Protein AF-A0A5B7FLZ4-F1 (afdb_monomer_lite)

Structure (mmCIF, N/CA/C/O backbone):
data_AF-A0A5B7FLZ4-F1
#
_entry.id   AF-A0A5B7FLZ4-F1
#
loop_
_atom_site.group_PDB
_atom_site.id
_atom_site.type_symbol
_atom_site.label_atom_id
_atom_site.label_alt_id
_atom_site.label_comp_id
_atom_site.label_asym_id
_atom_site.label_entity_id
_atom_site.label_seq_id
_atom_site.pdbx_PDB_ins_code
_atom_site.Cartn_x
_atom_site.Cartn_y
_atom_site.Cartn_z
_atom_site.occupancy
_atom_site.B_iso_or_equiv
_atom_site.auth_seq_id
_atom_site.auth_comp_id
_atom_site.auth_asym_id
_atom_site.auth_atom_id
_atom_site.pdbx_PDB_model_num
ATOM 1 N N . MET A 1 1 ? 15.291 54.810 19.897 1.00 36.59 1 MET A N 1
ATOM 2 C CA . MET A 1 1 ? 14.191 54.620 18.929 1.00 36.59 1 MET A CA 1
ATOM 3 C C . MET A 1 1 ? 13.440 53.379 19.406 1.00 36.59 1 MET A C 1
ATOM 5 O O . MET A 1 1 ? 13.964 52.299 19.192 1.00 36.59 1 MET A O 1
ATOM 9 N N . ASN A 1 2 ? 12.435 53.435 20.296 1.00 34.69 2 ASN A N 1
ATOM 10 C CA . ASN A 1 2 ? 11.209 54.271 20.389 1.00 34.69 2 ASN A CA 1
ATOM 11 C C . ASN A 1 2 ? 10.195 53.890 19.287 1.00 34.69 2 ASN A C 1
ATOM 13 O O . ASN A 1 2 ? 10.613 53.866 18.135 1.00 34.69 2 ASN A O 1
ATOM 17 N N . GLY A 1 3 ? 8.890 53.666 19.532 1.00 34.09 3 GLY A N 1
ATOM 18 C CA . GLY A 1 3 ? 8.092 53.592 20.787 1.00 34.09 3 GLY A CA 1
ATOM 19 C C . GLY A 1 3 ? 7.850 52.147 21.290 1.00 34.09 3 GLY A C 1
ATOM 20 O O . GLY A 1 3 ? 8.367 51.224 20.675 1.00 34.09 3 GLY A O 1
ATOM 21 N N . GLN A 1 4 ? 7.228 51.848 22.446 1.00 39.41 4 GLN A N 1
ATOM 22 C CA . GLN A 1 4 ? 5.984 52.363 23.080 1.00 39.41 4 GLN A CA 1
ATOM 23 C C . GLN A 1 4 ? 4.710 51.998 22.290 1.00 39.41 4 GLN A C 1
ATOM 25 O O . GLN A 1 4 ? 4.709 52.177 21.078 1.00 39.41 4 GLN A O 1
ATOM 30 N N . SER A 1 5 ? 3.614 51.512 22.892 1.00 37.16 5 SER A N 1
ATOM 31 C CA . SER A 1 5 ? 3.258 51.205 24.310 1.00 37.16 5 SER A CA 1
ATOM 32 C C . SER A 1 5 ? 2.294 49.978 24.340 1.00 37.16 5 SER A C 1
ATOM 34 O O . SER A 1 5 ? 2.113 49.377 23.287 1.00 37.16 5 SER A O 1
ATOM 36 N N . GLU A 1 6 ? 1.693 49.435 25.412 1.00 33.31 6 GLU A N 1
ATOM 37 C CA . GLU A 1 6 ? 1.313 49.819 26.801 1.00 33.31 6 GLU A CA 1
ATOM 38 C C . GLU A 1 6 ? 1.700 48.687 27.820 1.00 33.31 6 GLU A C 1
ATOM 40 O O . GLU A 1 6 ? 2.459 47.806 27.423 1.00 33.31 6 GLU A O 1
ATOM 45 N N . SER A 1 7 ? 1.425 48.585 29.143 1.00 36.88 7 SER A N 1
ATOM 46 C CA . SER A 1 7 ? 0.430 49.061 30.157 1.00 36.88 7 SER A CA 1
ATOM 47 C C . SER A 1 7 ? -0.997 48.454 30.093 1.00 36.88 7 SER A C 1
ATOM 49 O O . SER A 1 7 ? -1.620 48.446 29.048 1.00 36.88 7 SER A O 1
ATOM 51 N N . GLN A 1 8 ? -1.633 47.894 31.137 1.00 36.09 8 GLN A N 1
ATOM 52 C CA . GLN A 1 8 ? -1.299 47.453 32.517 1.00 36.09 8 GLN A CA 1
ATOM 53 C C . GLN A 1 8 ? -2.162 46.180 32.829 1.00 36.09 8 GLN A C 1
ATOM 55 O O . GLN A 1 8 ? -2.876 45.729 31.942 1.00 36.09 8 GLN A O 1
ATOM 60 N N . GLY A 1 9 ? -2.183 45.490 33.984 1.00 31.03 9 GLY A N 1
ATOM 61 C CA . GLY A 1 9 ? -1.669 45.710 35.351 1.00 31.03 9 GLY A CA 1
ATOM 62 C C . GLY A 1 9 ? -1.867 44.442 36.229 1.00 31.03 9 GLY A C 1
ATOM 63 O O . GLY A 1 9 ? -1.700 43.336 35.724 1.00 31.03 9 GLY A O 1
ATOM 64 N N . TRP A 1 10 ? -2.224 44.573 37.519 1.00 32.28 10 TRP A N 1
ATOM 65 C CA . TRP A 1 10 ? -2.503 43.468 38.479 1.00 32.28 10 TRP A CA 1
ATOM 66 C C . TRP A 1 10 ? -3.719 43.794 39.378 1.00 32.28 10 TRP A C 1
ATOM 68 O O . TRP A 1 10 ? -3.828 44.946 39.795 1.00 32.28 10 TRP A O 1
ATOM 78 N N . SER A 1 11 ? -4.539 42.799 39.776 1.00 33.09 11 SER A N 1
ATOM 79 C CA . SER A 1 11 ? -5.171 42.684 41.124 1.00 33.09 11 SER A CA 1
ATOM 80 C C . SER A 1 11 ? -6.037 41.417 41.315 1.00 33.09 11 SER A C 1
ATOM 82 O O . SER A 1 11 ? -6.313 40.691 40.363 1.00 33.09 11 SER A O 1
ATOM 84 N N . GLN A 1 12 ? -6.408 41.140 42.573 1.00 36.06 12 GLN A N 1
ATOM 85 C CA . GLN A 1 12 ? -7.187 39.984 43.060 1.00 36.06 12 GLN A CA 1
ATOM 86 C C . GLN A 1 12 ? -8.726 40.171 42.967 1.00 36.06 12 GLN A C 1
ATOM 88 O O . GLN A 1 12 ? -9.176 41.282 42.688 1.00 36.06 12 GLN A O 1
ATOM 93 N N . PRO A 1 13 ? -9.538 39.106 43.171 1.00 47.69 13 PRO A N 1
ATOM 94 C CA . PRO A 1 13 ? -10.991 39.148 42.975 1.00 47.69 13 PRO A CA 1
ATOM 95 C C . PRO A 1 13 ? -11.794 39.532 44.231 1.00 47.69 13 PRO A C 1
ATOM 97 O O . PRO A 1 13 ? -11.452 39.135 45.343 1.00 47.69 13 PRO A O 1
ATOM 100 N N . GLU A 1 14 ? -12.950 40.168 44.017 1.00 33.25 14 GLU A N 1
ATOM 101 C CA . GLU A 1 14 ? -14.057 40.264 44.981 1.00 33.25 14 GLU A CA 1
ATOM 102 C C . GLU A 1 14 ? -15.382 39.808 44.340 1.00 33.25 14 GLU A C 1
ATOM 104 O O . GLU A 1 14 ? -15.505 39.681 43.121 1.00 33.25 14 GLU A O 1
ATOM 109 N N . SER A 1 15 ? -16.379 39.521 45.178 1.00 34.22 15 SER A N 1
ATOM 110 C CA . SER A 1 15 ? -17.703 39.016 44.795 1.00 34.22 15 SER A CA 1
ATOM 111 C C . SER A 1 15 ? -18.764 40.114 44.701 1.00 34.22 15 SER A C 1
ATOM 113 O O . SER A 1 15 ? -18.739 41.009 45.541 1.00 34.22 15 SER A O 1
ATOM 115 N N . LEU A 1 16 ? -19.785 39.943 43.842 1.00 30.66 16 LEU A N 1
ATOM 116 C CA . LEU A 1 16 ? -21.220 39.917 44.224 1.00 30.66 16 LEU A CA 1
ATOM 117 C C . LEU A 1 16 ? -22.170 39.906 43.005 1.00 30.66 16 LEU A C 1
ATOM 119 O O . LEU A 1 16 ? -21.878 40.537 41.997 1.00 30.66 16 LEU A O 1
ATOM 123 N N . ALA A 1 17 ? -23.360 39.308 43.198 1.00 31.95 17 ALA A N 1
ATOM 124 C CA . ALA A 1 17 ? -24.611 39.530 42.440 1.00 31.95 17 ALA A CA 1
ATOM 125 C C . ALA A 1 17 ? -24.644 39.174 40.924 1.00 31.95 17 ALA A C 1
ATOM 127 O O . ALA A 1 17 ? -23.622 39.066 40.266 1.00 31.95 17 ALA A O 1
ATOM 128 N N . SER A 1 18 ? -25.806 39.011 40.269 1.00 30.02 18 SER A N 1
ATOM 129 C CA . SER A 1 18 ? -27.127 38.497 40.704 1.00 30.02 18 SER A CA 1
ATOM 130 C C . SER A 1 18 ? -28.033 38.297 39.473 1.00 30.02 18 SER A C 1
ATOM 132 O O . SER A 1 18 ? -28.245 39.249 38.726 1.00 30.02 18 SER A O 1
ATOM 134 N N . VAL A 1 19 ? -28.625 37.109 39.298 1.00 37.19 19 VAL A N 1
ATOM 135 C CA . VAL A 1 19 ? -29.850 36.870 38.501 1.00 37.19 19 VAL A CA 1
ATOM 136 C C . VAL A 1 19 ? -30.637 35.751 39.199 1.00 37.19 19 VAL A C 1
ATOM 138 O O . VAL A 1 19 ? -30.028 34.863 39.792 1.00 37.19 19 VAL A O 1
ATOM 141 N N . GLY A 1 20 ? -31.973 35.787 39.167 1.00 32.81 20 GLY A N 1
ATOM 142 C CA . GLY A 1 20 ? -32.823 34.813 39.866 1.00 32.81 20 GLY A CA 1
ATOM 143 C C . GLY A 1 20 ? -34.137 34.499 39.145 1.00 32.81 20 GLY A C 1
ATOM 144 O O . GLY A 1 20 ? -34.197 34.535 37.920 1.00 32.81 20 GLY A O 1
ATOM 145 N N . SER A 1 21 ? -35.188 34.253 39.939 1.00 35.62 21 SER A N 1
ATOM 146 C CA . SER A 1 21 ? -36.503 33.664 39.596 1.00 35.62 21 SER A CA 1
ATOM 147 C C . SER A 1 21 ? -36.498 32.129 39.402 1.00 35.62 21 SER A C 1
ATOM 149 O O . SER A 1 21 ? -35.643 31.597 38.704 1.00 35.62 21 SER A O 1
ATOM 151 N N . GLY A 1 22 ? -37.413 31.368 40.022 1.00 32.19 22 GLY A N 1
ATOM 152 C CA . GLY A 1 22 ? -38.336 31.750 41.109 1.00 32.19 22 GLY A CA 1
ATOM 153 C C . GLY A 1 22 ? -39.418 30.704 41.437 1.00 32.19 22 GLY A C 1
ATOM 154 O O . GLY A 1 22 ? -39.683 29.840 40.611 1.00 32.19 22 GLY A O 1
ATOM 155 N N . SER A 1 23 ? -40.090 30.879 42.592 1.00 31.98 23 SER A N 1
ATOM 156 C CA . SER A 1 23 ? -41.310 30.159 43.055 1.00 31.98 23 SER A CA 1
ATOM 157 C C . SER A 1 23 ? -41.138 28.634 43.299 1.00 31.98 23 SER A C 1
ATOM 159 O O . SER A 1 23 ? -40.267 28.007 42.712 1.00 31.98 23 SER A O 1
ATOM 161 N N . VAL A 1 24 ? -41.862 27.948 44.194 1.00 36.72 24 VAL A N 1
ATOM 162 C CA . VAL A 1 24 ? -43.203 28.182 44.781 1.00 36.72 24 VAL A CA 1
ATOM 163 C C . VAL A 1 24 ? -43.192 28.043 46.318 1.00 36.72 24 VAL A C 1
ATOM 165 O O . VAL A 1 24 ? -42.285 27.451 46.898 1.00 36.72 24 VAL A O 1
ATOM 168 N N . ASP A 1 25 ? -44.194 28.631 46.968 1.00 35.72 25 ASP A N 1
ATOM 169 C CA . ASP A 1 25 ? -44.341 28.825 48.415 1.00 35.72 25 ASP A CA 1
ATOM 170 C C . ASP A 1 25 ? -44.631 27.564 49.253 1.00 35.72 25 ASP A C 1
ATOM 172 O O . ASP A 1 25 ? -45.284 26.621 48.806 1.00 35.72 25 ASP A O 1
ATOM 176 N N . PHE A 1 26 ? -44.295 27.636 50.548 1.00 34.88 26 PHE A N 1
ATOM 177 C CA . PHE A 1 26 ? -45.053 26.960 51.608 1.00 34.88 26 PHE A CA 1
ATOM 178 C C . PHE A 1 26 ? -45.085 27.835 52.873 1.00 34.88 26 PHE A C 1
ATOM 180 O O . PHE A 1 26 ? -44.041 28.253 53.372 1.00 34.88 26 PHE A O 1
ATOM 187 N N . ALA A 1 27 ? -46.280 28.162 53.373 1.00 38.69 27 ALA A N 1
ATOM 188 C CA . ALA A 1 27 ? -46.466 29.214 54.376 1.00 38.69 27 ALA A CA 1
ATOM 189 C C . ALA A 1 27 ? -46.525 28.690 55.823 1.00 38.69 27 ALA A C 1
ATOM 191 O O . ALA A 1 27 ? -47.312 27.800 56.149 1.00 38.69 27 ALA A O 1
ATOM 192 N N . CYS A 1 28 ? -45.761 29.316 56.722 1.00 37.03 28 CYS A N 1
ATOM 193 C CA . CYS A 1 28 ? -45.861 29.092 58.165 1.00 37.03 28 CYS A CA 1
ATOM 194 C C . CYS A 1 28 ? -47.010 29.913 58.773 1.00 37.03 28 CYS A C 1
ATOM 196 O O . CYS A 1 28 ? -46.893 31.130 58.908 1.00 37.03 28 CYS A O 1
ATOM 198 N N . TYR A 1 29 ? -48.080 29.251 59.221 1.00 38.44 29 TYR A N 1
ATOM 199 C CA . TYR A 1 29 ? -49.137 29.883 60.019 1.00 38.44 29 TYR A CA 1
ATOM 200 C C . TYR A 1 29 ? -48.956 29.603 61.514 1.00 38.44 29 TYR A C 1
ATOM 202 O O . TYR A 1 29 ? -49.298 28.533 62.011 1.00 38.44 29 TYR A O 1
ATOM 210 N N . GLY A 1 30 ? -48.459 30.601 62.246 1.00 38.44 30 GLY A N 1
ATOM 211 C CA . GLY A 1 30 ? -48.621 30.672 63.697 1.00 38.44 30 GLY A CA 1
ATOM 212 C C . GLY A 1 30 ? -49.931 31.380 64.042 1.00 38.44 30 GLY A C 1
ATOM 213 O O . GLY A 1 30 ? -50.182 32.473 63.539 1.00 38.44 30 GLY A O 1
ATOM 214 N N . VAL A 1 31 ? -50.754 30.788 64.911 1.00 42.19 31 VAL A N 1
ATOM 215 C CA . VAL A 1 31 ? -52.021 31.384 65.367 1.00 42.19 31 VAL A CA 1
ATOM 216 C C . VAL A 1 31 ? -52.037 31.450 66.893 1.00 42.19 31 VAL A C 1
ATOM 218 O O . VAL A 1 31 ? -51.915 30.432 67.570 1.00 42.19 31 VAL A O 1
ATOM 221 N N . ARG A 1 32 ? -52.203 32.662 67.434 1.00 40.00 32 ARG A N 1
ATOM 222 C CA . ARG A 1 32 ? -52.629 32.885 68.823 1.00 40.00 32 ARG A CA 1
ATOM 223 C C . ARG A 1 32 ? -54.156 32.895 68.876 1.00 40.00 32 ARG A C 1
ATOM 225 O O . ARG A 1 32 ? -54.781 33.447 67.975 1.00 40.00 32 ARG A O 1
ATOM 232 N N . THR A 1 33 ? -54.738 32.404 69.965 1.00 42.97 33 THR A N 1
ATOM 233 C CA . THR A 1 33 ? -56.154 32.631 70.296 1.00 42.97 33 THR A CA 1
ATOM 234 C C . THR A 1 33 ? -56.293 32.986 71.772 1.00 42.97 33 THR A C 1
ATOM 236 O O . THR A 1 33 ? -56.099 32.130 72.635 1.00 42.97 33 THR A O 1
ATOM 239 N N . ASP A 1 34 ? -56.640 34.238 72.055 1.00 36.56 34 ASP A N 1
ATOM 240 C CA . ASP A 1 34 ? -56.989 34.712 73.393 1.00 36.56 34 ASP A CA 1
ATOM 241 C C . ASP A 1 34 ? -58.497 34.566 73.650 1.00 36.56 34 ASP A C 1
ATOM 243 O O . ASP A 1 34 ? -59.284 35.153 72.914 1.00 36.56 34 ASP A O 1
ATOM 247 N N . SER A 1 35 ? -58.863 33.938 74.781 1.00 38.97 35 SER A N 1
ATOM 248 C CA . SER A 1 35 ? -60.100 34.214 75.555 1.00 38.97 35 SER A CA 1
ATOM 249 C C . SER A 1 35 ? -61.476 33.915 74.886 1.00 38.97 35 SER A C 1
ATOM 251 O O . SER A 1 35 ? -61.533 33.687 73.681 1.00 38.97 35 SER A O 1
ATOM 253 N N . PRO A 1 36 ? -62.618 33.881 75.628 1.00 50.25 36 PRO A N 1
ATOM 254 C CA . PRO A 1 36 ? -62.829 34.304 77.021 1.00 50.25 36 PRO A CA 1
ATOM 255 C C . PRO A 1 36 ? -63.513 33.289 77.970 1.00 50.25 36 PRO A C 1
ATOM 257 O O . PRO A 1 36 ? -63.988 32.223 77.587 1.00 50.25 36 PRO A O 1
ATOM 260 N N . LEU A 1 37 ? -63.605 33.691 79.242 1.00 45.81 37 LEU A N 1
ATOM 261 C CA . LEU A 1 37 ? -64.408 33.065 80.301 1.00 45.81 37 LEU A CA 1
ATOM 262 C C . LEU A 1 37 ? -65.922 33.312 80.121 1.00 45.81 37 LEU A C 1
ATOM 264 O O . LEU A 1 37 ? -66.313 34.452 79.861 1.00 45.81 37 LEU A O 1
ATOM 268 N N . PRO A 1 38 ? -66.788 32.331 80.436 1.00 48.41 38 PRO A N 1
ATOM 269 C CA . PRO A 1 38 ? -68.168 32.568 80.854 1.00 48.41 38 PRO A CA 1
ATOM 270 C C . PRO A 1 38 ? -68.295 32.537 82.391 1.00 48.41 38 PRO A C 1
ATOM 272 O O . PRO A 1 38 ? -67.796 31.622 83.048 1.00 48.41 38 PRO A O 1
ATOM 275 N N . GLN A 1 39 ? -69.003 33.501 82.992 1.00 41.81 39 GLN A N 1
ATOM 276 C CA . GLN A 1 39 ? -69.340 33.445 84.422 1.00 41.81 39 GLN A CA 1
ATOM 277 C C . GLN A 1 39 ? -70.684 32.746 84.679 1.00 41.81 39 GLN A C 1
ATOM 279 O O . GLN A 1 39 ? -71.718 33.170 84.178 1.00 41.81 39 GLN A O 1
ATOM 284 N N . GLY A 1 40 ? -70.645 31.741 85.558 1.00 42.66 40 GLY A N 1
ATOM 285 C CA . GLY A 1 40 ? -71.622 31.498 86.625 1.00 42.66 40 GLY A CA 1
ATOM 286 C C . GLY A 1 40 ? -73.103 31.279 86.286 1.00 42.66 40 GLY A C 1
ATOM 287 O O . GLY A 1 40 ? -73.852 32.210 86.003 1.00 42.66 40 GLY A O 1
ATOM 288 N N . THR A 1 41 ? -73.613 30.090 86.618 1.00 40.81 41 THR A N 1
ATOM 289 C CA . THR A 1 41 ? -74.903 30.012 87.331 1.00 40.81 41 THR A CA 1
ATOM 290 C C . THR A 1 41 ? -75.029 28.756 88.195 1.00 40.81 41 THR A C 1
ATOM 292 O O . THR A 1 41 ? -74.477 27.713 87.876 1.00 40.81 41 THR A O 1
ATOM 295 N N . ARG A 1 42 ? -75.804 28.888 89.283 1.00 38.19 42 ARG A N 1
ATOM 296 C CA . ARG A 1 42 ? -76.387 27.824 90.130 1.00 38.19 42 ARG A CA 1
ATOM 297 C C . ARG A 1 42 ? -75.428 26.754 90.679 1.00 38.19 42 ARG A C 1
ATOM 299 O O . ARG A 1 42 ? -75.216 25.702 90.089 1.00 38.19 42 ARG A O 1
ATOM 306 N N . ARG A 1 43 ? -75.032 26.951 91.944 1.00 46.56 43 ARG A N 1
ATOM 307 C CA . ARG A 1 43 ? -74.778 25.823 92.853 1.00 46.56 43 ARG A CA 1
ATOM 308 C C . ARG A 1 43 ? -76.039 24.950 92.928 1.00 46.56 43 ARG A C 1
ATOM 310 O O . ARG A 1 43 ? -77.085 25.448 93.340 1.00 46.56 43 ARG A O 1
ATOM 317 N N . SER A 1 44 ? -75.895 23.666 92.635 1.00 46.25 44 SER A N 1
ATOM 318 C CA . SER A 1 44 ? -76.687 22.606 93.268 1.00 46.25 44 SER A CA 1
ATOM 319 C C . SER A 1 44 ? -75.771 21.871 94.253 1.00 46.25 44 SER A C 1
ATOM 321 O O . SER A 1 44 ? -74.554 21.876 94.043 1.00 46.25 44 SER A O 1
ATOM 323 N N . PRO A 1 45 ? -76.289 21.296 95.353 1.00 45.31 45 PRO A N 1
ATOM 324 C CA . PRO A 1 45 ? -75.447 20.578 96.301 1.00 45.31 45 PRO A CA 1
ATOM 325 C C . PRO A 1 45 ? -74.820 19.362 95.615 1.00 45.31 45 PRO A C 1
ATOM 327 O O . PRO A 1 45 ? -75.506 18.628 94.902 1.00 45.31 45 PRO A O 1
ATOM 330 N N . ALA A 1 46 ? -73.526 19.141 95.844 1.00 40.38 46 ALA A N 1
ATOM 331 C CA . ALA A 1 46 ? -72.922 17.864 95.502 1.00 40.38 46 ALA A CA 1
ATOM 332 C C . ALA A 1 46 ? -73.626 16.766 96.324 1.00 40.38 46 ALA A C 1
ATOM 334 O O . ALA A 1 46 ? -73.821 16.966 97.529 1.00 40.38 46 ALA A O 1
ATOM 335 N N . PRO A 1 47 ? -74.008 15.622 95.723 1.00 47.19 47 PRO A N 1
ATOM 336 C CA . PRO A 1 47 ? -74.331 14.449 96.520 1.00 47.19 47 PRO A CA 1
ATOM 337 C C . PRO A 1 47 ? -73.109 14.090 97.373 1.00 47.19 47 PRO A C 1
ATOM 339 O O . PRO A 1 47 ? -71.970 14.370 96.991 1.00 47.19 47 PRO A O 1
ATOM 342 N N . SER A 1 48 ? -73.347 13.492 98.539 1.00 48.06 48 SER A N 1
ATOM 343 C CA . SER A 1 48 ? -72.279 13.019 99.421 1.00 48.06 48 SER A CA 1
ATOM 344 C C . SER A 1 48 ? -71.266 12.185 98.640 1.00 48.06 48 SER A C 1
ATOM 346 O O . SER A 1 48 ? -71.668 11.305 97.875 1.00 48.06 48 SER A O 1
ATOM 348 N N . VAL A 1 49 ? -69.974 12.424 98.875 1.00 49.00 49 VAL A N 1
ATOM 349 C CA . VAL A 1 49 ? -68.910 11.518 98.431 1.00 49.00 49 VAL A CA 1
ATOM 350 C C . VAL A 1 49 ? -69.110 10.200 99.175 1.00 49.00 49 VAL A C 1
ATOM 352 O O . VAL A 1 49 ? -68.674 10.046 100.309 1.00 49.00 49 VAL A O 1
ATOM 355 N N . GLY A 1 50 ? -69.853 9.283 98.560 1.00 42.62 50 GLY A N 1
ATOM 356 C CA . GLY A 1 50 ? -69.800 7.879 98.922 1.00 42.62 50 GLY A CA 1
ATOM 357 C C . GLY A 1 50 ? -68.468 7.341 98.429 1.00 42.62 50 GLY A C 1
ATOM 358 O O . GLY A 1 50 ? -68.119 7.567 97.267 1.00 42.62 50 GLY A O 1
ATOM 359 N N . ASP A 1 51 ? -67.727 6.669 99.304 1.00 49.56 51 ASP A N 1
ATOM 360 C CA . ASP A 1 51 ? -66.446 6.064 98.962 1.00 49.56 51 ASP A CA 1
ATOM 361 C C . ASP A 1 51 ? -66.652 5.009 97.872 1.00 49.56 51 ASP A C 1
ATOM 363 O O . ASP A 1 51 ? -67.053 3.876 98.139 1.00 49.56 51 ASP A O 1
ATOM 367 N N . PHE A 1 52 ? -66.398 5.394 96.618 1.00 49.88 52 PHE A N 1
ATOM 368 C CA . PHE A 1 52 ? -66.445 4.489 95.476 1.00 49.88 52 PHE A CA 1
ATOM 369 C C . PHE A 1 52 ? -65.169 3.644 95.470 1.00 49.88 52 PHE A C 1
ATOM 371 O O . PHE A 1 52 ? -64.262 3.836 94.658 1.00 49.88 52 PHE A O 1
ATOM 378 N N . THR A 1 53 ? -65.079 2.729 96.435 1.00 54.69 53 THR A N 1
ATOM 379 C CA . THR A 1 53 ? -64.079 1.669 96.437 1.00 54.69 53 THR A CA 1
ATOM 380 C C . THR A 1 53 ? -64.268 0.846 95.158 1.00 54.69 53 THR A C 1
ATOM 382 O O . THR A 1 53 ? -65.365 0.333 94.919 1.00 54.69 53 THR A O 1
ATOM 385 N N . PRO A 1 54 ? -63.251 0.741 94.280 1.00 56.25 54 PRO A N 1
ATOM 386 C CA . PRO A 1 54 ? -63.369 -0.088 93.089 1.00 56.25 54 PRO A CA 1
ATOM 387 C C . PRO A 1 54 ? -63.630 -1.531 93.518 1.00 56.25 54 PRO A C 1
ATOM 389 O O . PRO A 1 54 ? -62.939 -2.046 94.398 1.00 56.25 54 PRO A O 1
ATOM 392 N N . THR A 1 55 ? -64.621 -2.184 92.916 1.00 63.34 55 THR A N 1
ATOM 393 C CA . THR A 1 55 ? -64.855 -3.609 93.166 1.00 63.34 55 THR A CA 1
ATOM 394 C C . THR A 1 55 ? -63.672 -4.423 92.645 1.00 63.34 55 THR A C 1
ATOM 396 O O . THR A 1 55 ? -63.067 -4.061 91.635 1.00 63.34 55 THR A O 1
ATOM 399 N N . ASP A 1 56 ? -63.345 -5.522 93.328 1.00 62.25 56 ASP A N 1
ATOM 400 C CA . ASP A 1 56 ? -62.098 -6.282 93.126 1.00 62.25 56 ASP A CA 1
ATOM 401 C C . ASP A 1 56 ? -61.831 -6.605 91.642 1.00 62.25 56 ASP A C 1
ATOM 403 O O . ASP A 1 56 ? -60.782 -6.264 91.102 1.00 62.25 56 ASP A O 1
ATOM 407 N N . GLY A 1 57 ? -62.843 -7.116 90.929 1.00 68.50 57 GLY A N 1
ATOM 408 C CA . GLY A 1 57 ? -62.743 -7.435 89.499 1.00 68.50 57 GLY A CA 1
ATOM 409 C C . GLY A 1 57 ? -62.535 -6.226 88.568 1.00 68.50 57 GLY A C 1
ATOM 410 O O . GLY A 1 57 ? -61.934 -6.375 87.506 1.00 68.50 57 GLY A O 1
ATOM 411 N N . MET A 1 58 ? -62.961 -5.011 88.946 1.00 72.75 58 MET A N 1
ATOM 412 C CA . MET A 1 58 ? -62.592 -3.794 88.198 1.00 72.75 58 MET A CA 1
ATOM 413 C C . MET A 1 58 ? -61.113 -3.443 88.397 1.00 72.75 58 MET A C 1
ATOM 415 O O . MET A 1 58 ? -60.484 -2.880 87.501 1.00 72.75 58 MET A O 1
ATOM 419 N N . LEU A 1 59 ? -60.563 -3.770 89.566 1.00 73.69 59 LEU A N 1
ATOM 420 C CA . LEU A 1 59 ? -59.160 -3.575 89.912 1.00 73.69 59 LEU A CA 1
ATOM 421 C C . LEU A 1 59 ? -58.276 -4.598 89.178 1.00 73.69 59 LEU A C 1
ATOM 423 O O . LEU A 1 59 ? -57.283 -4.204 88.566 1.00 73.69 59 LEU A O 1
ATOM 427 N N . GLU A 1 60 ? -58.684 -5.870 89.141 1.00 79.19 60 GLU A N 1
ATOM 428 C CA . GLU A 1 60 ? -58.039 -6.928 88.348 1.00 79.19 60 GLU A CA 1
ATOM 429 C C . GLU A 1 60 ? -58.041 -6.618 86.843 1.00 79.19 60 GLU A C 1
ATOM 431 O O . GLU A 1 60 ? -56.993 -6.692 86.201 1.00 79.19 60 GLU A O 1
ATOM 436 N N . GLU A 1 61 ? -59.177 -6.219 86.253 1.00 83.00 61 GLU A N 1
ATOM 437 C CA . GLU A 1 61 ? -59.213 -5.966 84.806 1.00 83.00 61 GLU A CA 1
ATOM 438 C C . GLU A 1 61 ? -58.395 -4.722 84.417 1.00 83.00 61 GLU A C 1
ATOM 440 O O . GLU A 1 61 ? -57.747 -4.702 83.367 1.00 83.00 61 GLU A O 1
ATOM 445 N N . LEU A 1 62 ? -58.345 -3.696 85.277 1.00 86.44 62 LEU A N 1
ATOM 446 C CA . LEU A 1 62 ? -57.438 -2.562 85.084 1.00 86.44 62 LEU A CA 1
ATOM 447 C C . LEU A 1 62 ? -55.967 -2.989 85.168 1.00 86.44 62 LEU A C 1
ATOM 449 O O . LEU A 1 62 ? -55.181 -2.546 84.330 1.00 86.44 62 LEU A O 1
ATOM 453 N N . GLN A 1 63 ? -55.592 -3.868 86.105 1.00 87.19 63 GLN A N 1
ATOM 454 C CA . GLN A 1 63 ? -54.239 -4.436 86.169 1.00 87.19 63 GLN A CA 1
ATOM 455 C C . GLN A 1 63 ? -53.905 -5.234 84.901 1.00 87.19 63 GLN A C 1
ATOM 457 O O . GLN A 1 63 ? -52.855 -5.009 84.304 1.00 87.19 63 GLN A O 1
ATOM 462 N N . PHE A 1 64 ? -54.813 -6.093 84.427 1.00 90.06 64 PHE A N 1
ATOM 463 C CA . PHE A 1 64 ? -54.617 -6.899 83.218 1.00 90.06 64 PHE A CA 1
ATOM 464 C C . PHE A 1 64 ? -54.426 -6.037 81.958 1.00 90.06 64 PHE A C 1
ATOM 466 O O . PHE A 1 64 ? -53.478 -6.244 81.196 1.00 90.06 64 PHE A O 1
ATOM 473 N N . ARG A 1 65 ? -55.258 -5.001 81.767 1.00 89.31 65 ARG A N 1
ATOM 474 C CA . ARG A 1 65 ? -55.083 -4.026 80.672 1.00 89.31 65 ARG A CA 1
ATOM 475 C C . ARG A 1 65 ? -53.759 -3.259 80.785 1.00 89.31 65 ARG A C 1
ATOM 477 O O . ARG A 1 65 ? -53.153 -2.941 79.762 1.00 89.31 65 ARG A O 1
ATOM 484 N N . LEU A 1 66 ? -53.305 -2.953 82.003 1.00 92.06 66 LEU A N 1
ATOM 485 C CA . LEU A 1 66 ? -52.032 -2.268 82.254 1.00 92.06 66 LEU A CA 1
ATOM 486 C C . LEU A 1 66 ? -50.839 -3.191 81.943 1.00 92.06 66 LEU A C 1
ATOM 488 O O . LEU A 1 66 ? -49.867 -2.736 81.342 1.00 92.06 66 LEU A O 1
ATOM 492 N N . GLU A 1 67 ? -50.933 -4.490 82.240 1.00 92.94 67 GLU A N 1
ATOM 493 C CA . GLU A 1 67 ? -49.907 -5.476 81.878 1.00 92.94 67 GLU A CA 1
ATOM 494 C C . GLU A 1 67 ? -49.800 -5.671 80.361 1.00 92.94 67 GLU A C 1
ATOM 496 O O . GLU A 1 67 ? -48.700 -5.608 79.814 1.00 92.94 67 GLU A O 1
ATOM 501 N N . ILE A 1 68 ? -50.934 -5.776 79.654 1.00 93.31 68 ILE A N 1
ATOM 502 C CA . ILE A 1 68 ? -50.958 -5.766 78.181 1.00 93.31 68 ILE A CA 1
ATOM 503 C C . ILE A 1 68 ? -50.277 -4.498 77.649 1.00 93.31 68 ILE A C 1
ATOM 505 O O . ILE A 1 68 ? -49.405 -4.582 76.786 1.00 93.31 68 ILE A O 1
ATOM 509 N N . LYS A 1 69 ? -50.590 -3.320 78.208 1.00 93.75 69 LYS A N 1
ATOM 510 C CA . LYS A 1 69 ? -49.952 -2.053 77.811 1.00 93.75 69 LYS A CA 1
ATOM 511 C C . LYS A 1 69 ? -48.440 -2.026 78.048 1.00 93.75 69 LYS A C 1
ATOM 513 O O . LYS A 1 69 ? -47.739 -1.407 77.248 1.00 93.75 69 LYS A O 1
ATOM 518 N N . LYS A 1 70 ? -47.917 -2.685 79.089 1.00 94.81 70 LYS A N 1
ATOM 519 C CA . LYS A 1 70 ? -46.463 -2.851 79.279 1.00 94.81 70 LYS A CA 1
ATOM 520 C C . LYS A 1 70 ? -45.864 -3.740 78.191 1.00 94.81 70 LYS A C 1
ATOM 522 O O . LYS A 1 70 ? -44.868 -3.346 77.594 1.00 94.81 70 LYS A O 1
ATOM 527 N N . LEU A 1 71 ? -46.484 -4.886 77.904 1.00 94.19 71 LEU A N 1
ATOM 528 C CA . LEU A 1 71 ? -46.008 -5.832 76.891 1.00 94.19 71 LEU A CA 1
ATOM 529 C C . LEU A 1 71 ? -46.010 -5.202 75.488 1.00 94.19 71 LEU A C 1
ATOM 531 O O . LEU A 1 71 ? -44.981 -5.228 74.821 1.00 94.19 71 LEU A O 1
ATOM 535 N N . GLU A 1 72 ? -47.084 -4.505 75.091 1.00 94.31 72 GLU A N 1
ATOM 536 C CA . GLU A 1 72 ? -47.127 -3.741 73.830 1.00 94.31 72 GLU A CA 1
ATOM 537 C C . GLU A 1 72 ? -46.024 -2.656 73.742 1.00 94.31 72 GLU A C 1
ATOM 539 O O . GLU A 1 72 ? -45.658 -2.209 72.652 1.00 94.31 72 GLU A O 1
ATOM 544 N N . MET A 1 73 ? -45.564 -2.122 74.879 1.00 92.56 73 MET A N 1
ATOM 545 C CA . MET A 1 73 ? -44.515 -1.094 74.951 1.00 92.56 73 MET A CA 1
ATOM 546 C C . MET A 1 73 ? -43.111 -1.712 74.941 1.00 92.56 73 MET A C 1
ATOM 548 O O . MET A 1 73 ? -42.185 -1.116 74.389 1.00 92.56 73 MET A O 1
ATOM 552 N N . GLU A 1 74 ? -42.938 -2.894 75.532 1.00 94.06 74 GLU A N 1
ATOM 553 C CA . GLU A 1 74 ? -41.693 -3.660 75.479 1.00 94.06 74 GLU A CA 1
ATOM 554 C C . GLU A 1 74 ? -41.463 -4.264 74.091 1.00 94.06 74 GLU A C 1
ATOM 556 O O . GLU A 1 74 ? -40.368 -4.123 73.550 1.00 94.06 74 GLU A O 1
ATOM 561 N N . GLU A 1 75 ? -42.493 -4.840 73.470 1.00 94.50 75 GLU A N 1
ATOM 562 C CA . GLU A 1 75 ? -42.425 -5.385 72.112 1.00 94.50 75 GLU A CA 1
ATOM 563 C C . GLU A 1 75 ? -41.987 -4.312 71.110 1.00 94.50 75 GLU A C 1
ATOM 565 O O . GLU A 1 75 ? -40.959 -4.479 70.453 1.00 94.50 75 GLU A O 1
ATOM 570 N N . ARG A 1 76 ? -42.650 -3.144 71.098 1.00 94.19 76 ARG A N 1
ATOM 571 C CA . ARG A 1 76 ? -42.243 -1.996 70.267 1.00 94.19 76 ARG A CA 1
ATOM 572 C C . ARG A 1 76 ? -40.814 -1.522 70.554 1.00 94.19 76 ARG A C 1
ATOM 574 O O . ARG A 1 76 ? -40.086 -1.208 69.619 1.00 94.19 76 ARG A O 1
ATOM 581 N N . ARG A 1 77 ? -40.367 -1.516 71.817 1.00 94.75 77 ARG A N 1
ATOM 582 C CA . ARG A 1 77 ? -38.971 -1.187 72.187 1.00 94.75 77 ARG A CA 1
ATOM 583 C C . ARG A 1 77 ? -37.956 -2.230 71.719 1.00 94.75 77 ARG A C 1
ATOM 585 O O . ARG A 1 77 ? -36.807 -1.882 71.451 1.00 94.75 77 ARG A O 1
ATOM 592 N N . LEU A 1 78 ? -38.335 -3.503 71.662 1.00 94.06 78 LEU A N 1
ATOM 593 C CA . LEU A 1 78 ? -37.508 -4.563 71.088 1.00 94.06 78 LEU A CA 1
ATOM 594 C C . LEU A 1 78 ? -37.508 -4.491 69.559 1.00 94.06 78 LEU A C 1
ATOM 596 O O . LEU A 1 78 ? -36.500 -4.832 68.948 1.00 94.06 78 LEU A O 1
ATOM 600 N N . GLU A 1 79 ? -38.601 -4.034 68.952 1.00 93.38 79 GLU A N 1
ATOM 601 C CA . GLU A 1 79 ? -38.758 -3.863 67.510 1.00 93.38 79 GLU A CA 1
ATOM 602 C C . GLU A 1 79 ? -37.908 -2.711 66.971 1.00 93.38 79 GLU A C 1
ATOM 604 O O . GLU A 1 79 ? -37.002 -2.975 66.180 1.00 93.38 79 GLU A O 1
ATOM 609 N N . THR A 1 80 ? -38.043 -1.489 67.504 1.00 93.75 80 THR A N 1
ATOM 610 C CA . THR A 1 80 ? -37.178 -0.360 67.098 1.00 93.75 80 THR A CA 1
ATOM 611 C C . THR A 1 80 ? -35.699 -0.684 67.316 1.00 93.75 80 THR A C 1
ATOM 613 O O . THR A 1 80 ? -34.855 -0.386 66.479 1.00 93.75 80 THR A O 1
ATOM 616 N N . LYS A 1 81 ? -35.364 -1.406 68.392 1.00 95.06 81 LYS A N 1
ATOM 617 C CA . LYS A 1 81 ? -33.994 -1.856 68.682 1.00 95.06 81 LYS A CA 1
ATOM 618 C C . LYS A 1 81 ? -33.494 -2.969 67.746 1.00 95.06 81 LYS A C 1
ATOM 620 O O . LYS A 1 81 ? -32.280 -3.153 67.623 1.00 95.06 81 LYS A O 1
ATOM 625 N N . LYS A 1 82 ? -34.377 -3.731 67.084 1.00 94.06 82 LYS A N 1
ATOM 626 C CA . LYS A 1 82 ? -34.008 -4.618 65.960 1.00 94.06 82 LYS A CA 1
ATOM 627 C C . LYS A 1 82 ? -33.769 -3.789 64.698 1.00 94.06 82 LYS A C 1
ATOM 629 O O . LYS A 1 82 ? -32.770 -4.033 64.025 1.00 94.06 82 LYS A O 1
ATOM 634 N N . GLU A 1 83 ? -34.631 -2.815 64.410 1.00 93.94 83 GLU A N 1
ATOM 635 C CA . GLU A 1 83 ? -34.529 -1.919 63.249 1.00 93.94 83 GLU A CA 1
ATOM 636 C C . GLU A 1 83 ? -33.242 -1.082 63.290 1.00 93.94 83 GLU A C 1
ATOM 638 O O . GLU A 1 83 ? -32.442 -1.159 62.362 1.00 93.94 83 GLU A O 1
ATOM 643 N N . GLU A 1 84 ? -32.952 -0.405 64.406 1.00 94.88 84 GLU A N 1
ATOM 644 C CA . GLU A 1 84 ? -31.697 0.324 64.666 1.00 94.88 84 GLU A CA 1
ATOM 645 C C . GLU A 1 84 ? -30.452 -0.543 64.408 1.00 94.88 84 GLU A C 1
ATOM 647 O O . GLU A 1 84 ? -29.464 -0.087 63.828 1.00 94.88 84 GLU A O 1
ATOM 652 N N . ARG A 1 85 ? -30.489 -1.817 64.824 1.00 94.69 85 ARG A N 1
ATOM 653 C CA . ARG A 1 85 ? -29.401 -2.791 64.615 1.00 94.69 85 ARG A CA 1
ATOM 654 C C . ARG A 1 85 ? -29.289 -3.256 63.164 1.00 94.69 85 ARG A C 1
ATOM 656 O O . ARG A 1 85 ? -28.179 -3.542 62.712 1.00 94.69 85 ARG A O 1
ATOM 663 N N . LEU A 1 86 ? -30.410 -3.366 62.456 1.00 94.56 86 LEU A N 1
ATOM 664 C CA . LEU A 1 86 ? -30.455 -3.678 61.029 1.00 94.56 86 LEU A CA 1
ATOM 665 C C . LEU A 1 86 ? -29.904 -2.510 60.213 1.00 94.56 86 LEU A C 1
ATOM 667 O O . LEU A 1 86 ? -29.021 -2.718 59.385 1.00 94.56 86 LEU A O 1
ATOM 671 N N . GLU A 1 87 ? -30.330 -1.286 60.506 1.00 95.06 87 GLU A N 1
ATOM 672 C CA . GLU A 1 87 ? -29.879 -0.092 59.796 1.00 95.06 87 GLU A CA 1
ATOM 673 C C . GLU A 1 87 ? -28.402 0.213 60.080 1.00 95.06 87 GLU A C 1
ATOM 675 O O . GLU A 1 87 ? -27.623 0.410 59.151 1.00 95.06 87 GLU A O 1
ATOM 680 N N . SER A 1 88 ? -27.956 0.075 61.336 1.00 94.75 88 SER A N 1
ATOM 681 C CA . SER A 1 88 ? -26.526 0.139 61.688 1.00 94.75 88 SER A CA 1
ATOM 682 C C . SER A 1 88 ? -25.678 -0.884 60.917 1.00 94.75 88 SER A C 1
ATOM 684 O O . SER A 1 88 ? -24.523 -0.613 60.588 1.00 94.75 88 SER A O 1
ATOM 686 N N . ARG A 1 89 ? -26.233 -2.067 60.609 1.00 95.44 89 ARG A N 1
ATOM 687 C CA . ARG A 1 89 ? -25.573 -3.076 59.763 1.00 95.44 89 ARG A CA 1
ATOM 688 C C . ARG A 1 89 ? -25.570 -2.689 58.284 1.00 95.44 89 ARG A C 1
ATOM 690 O O . ARG A 1 89 ? -24.555 -2.918 57.632 1.00 95.44 89 ARG A O 1
ATOM 697 N N . ARG A 1 90 ? -26.659 -2.112 57.766 1.00 96.12 90 ARG A N 1
ATOM 698 C CA . ARG A 1 90 ? -26.778 -1.661 56.366 1.00 96.12 90 ARG A CA 1
ATOM 699 C C . ARG A 1 90 ? -25.812 -0.515 56.078 1.00 96.12 90 ARG A C 1
ATOM 701 O O . ARG A 1 90 ? -24.970 -0.666 55.200 1.00 96.12 90 ARG A O 1
ATOM 708 N N . ILE A 1 91 ? -25.835 0.539 56.897 1.00 96.56 91 ILE A N 1
ATOM 709 C CA . ILE A 1 91 ? -24.903 1.675 56.813 1.00 96.56 91 ILE A CA 1
ATOM 710 C C . ILE A 1 91 ? -23.452 1.188 56.903 1.00 96.56 91 ILE A C 1
ATOM 712 O O . ILE A 1 91 ? -22.608 1.612 56.116 1.00 96.56 91 ILE A O 1
ATOM 716 N N . LYS A 1 92 ? -23.141 0.257 57.819 1.00 95.75 92 LYS A N 1
ATOM 717 C CA . LYS A 1 92 ? -21.789 -0.308 57.911 1.00 95.75 92 LYS A CA 1
ATOM 718 C C . LYS A 1 92 ? -21.382 -1.046 56.624 1.00 95.75 92 LYS A C 1
ATOM 720 O O . LYS A 1 92 ? -20.285 -0.800 56.130 1.00 95.75 92 LYS A O 1
ATOM 725 N N . ALA A 1 93 ? -22.236 -1.922 56.096 1.00 95.38 93 ALA A N 1
ATOM 726 C CA . ALA A 1 93 ? -21.944 -2.683 54.880 1.00 95.38 93 ALA A CA 1
ATOM 727 C C . ALA A 1 93 ? -21.792 -1.771 53.649 1.00 95.38 93 ALA A C 1
ATOM 729 O O . ALA A 1 93 ? -20.906 -1.992 52.826 1.00 95.38 93 ALA A O 1
ATOM 730 N N . GLU A 1 94 ? -22.595 -0.709 53.551 1.00 95.75 94 GLU A N 1
ATOM 731 C CA . GLU A 1 94 ? -22.463 0.299 52.498 1.00 95.75 94 GLU A CA 1
ATOM 732 C C . GLU A 1 94 ? -21.138 1.069 52.618 1.00 95.75 94 GLU A C 1
ATOM 734 O O . GLU A 1 94 ? -20.402 1.181 51.640 1.00 95.75 94 GLU A O 1
ATOM 739 N N . MET A 1 95 ? -20.766 1.509 53.825 1.00 93.94 95 MET A N 1
ATOM 740 C CA . MET A 1 95 ? -19.476 2.160 54.098 1.00 93.94 95 MET A CA 1
ATOM 741 C C . MET A 1 95 ? -18.261 1.247 53.855 1.00 93.94 95 MET A C 1
ATOM 743 O O . MET A 1 95 ? -17.161 1.746 53.615 1.00 93.94 95 MET A O 1
ATOM 747 N N . GLU A 1 96 ? -18.417 -0.074 53.950 1.00 94.56 96 GLU A N 1
ATOM 748 C CA . GLU A 1 96 ? -17.375 -1.047 53.597 1.00 94.56 96 GLU A CA 1
ATOM 749 C C . GLU A 1 96 ? -17.301 -1.242 52.070 1.00 94.56 96 GLU A C 1
ATOM 751 O O . GLU A 1 96 ? -16.213 -1.138 51.503 1.00 94.56 96 GLU A O 1
ATOM 756 N N . GLY A 1 97 ? -18.441 -1.369 51.379 1.00 94.88 97 GLY A N 1
ATOM 757 C CA . GLY A 1 97 ? -18.497 -1.443 49.913 1.00 94.88 97 GLY A CA 1
ATOM 758 C C . GLY A 1 97 ? -18.019 -0.168 49.201 1.00 94.88 97 GLY A C 1
ATOM 759 O O . GLY A 1 97 ? -17.312 -0.249 48.197 1.00 94.88 97 GLY A O 1
ATOM 760 N N . GLN A 1 98 ? -18.320 1.021 49.736 1.00 94.06 98 GLN A N 1
ATOM 761 C CA . GLN A 1 98 ? -17.814 2.292 49.201 1.00 94.06 98 GLN A CA 1
ATOM 762 C C . GLN A 1 98 ? -16.275 2.356 49.243 1.00 94.06 98 GLN A C 1
ATOM 764 O O . GLN A 1 98 ? -15.660 2.794 48.269 1.00 94.06 98 GLN A O 1
ATOM 769 N N . LYS A 1 99 ? -15.645 1.852 50.315 1.00 95.62 99 LYS A N 1
ATOM 770 C CA . LYS A 1 99 ? -14.176 1.778 50.441 1.00 95.62 99 LYS A CA 1
ATOM 771 C C . LYS A 1 99 ? -13.554 0.787 49.462 1.00 95.62 99 LYS A C 1
ATOM 773 O O . LYS A 1 99 ? -12.504 1.081 48.901 1.00 95.62 99 LYS A O 1
ATOM 778 N N . GLU A 1 100 ? -14.188 -0.363 49.233 1.00 95.56 100 GLU A N 1
ATOM 779 C CA . GLU A 1 100 ? -13.722 -1.336 48.235 1.00 95.56 100 GLU A CA 1
ATOM 780 C C . GLU A 1 100 ? -13.781 -0.747 46.813 1.00 95.56 100 GLU A C 1
ATOM 782 O O . GLU A 1 100 ? -12.824 -0.856 46.043 1.00 95.56 100 GLU A O 1
ATOM 787 N N . ILE A 1 101 ? -14.864 -0.032 46.488 1.00 95.56 101 ILE A N 1
ATOM 788 C CA . ILE A 1 101 ? -15.016 0.691 45.218 1.00 95.56 101 ILE A CA 1
ATOM 789 C C . ILE A 1 101 ? -13.950 1.790 45.068 1.00 95.56 101 ILE A C 1
ATOM 791 O O . ILE A 1 101 ? -13.412 1.971 43.975 1.00 95.56 101 ILE A O 1
ATOM 795 N N . GLU A 1 102 ? -13.636 2.533 46.131 1.00 96.31 102 GLU A N 1
ATOM 796 C CA . GLU A 1 102 ? -12.598 3.572 46.111 1.00 96.31 102 GLU A CA 1
ATOM 797 C C . GLU A 1 102 ? -11.186 2.985 45.945 1.00 96.31 102 GLU A C 1
ATOM 799 O O . GLU A 1 102 ? -10.432 3.450 45.085 1.00 96.31 102 GLU A O 1
ATOM 804 N N . LEU A 1 103 ? -10.859 1.914 46.678 1.00 96.69 103 LEU A N 1
ATOM 805 C CA . LEU A 1 103 ? -9.597 1.180 46.537 1.00 96.69 103 LEU A CA 1
ATOM 806 C C . LEU A 1 103 ? -9.406 0.700 45.091 1.00 96.69 103 LEU A C 1
ATOM 808 O O . LEU A 1 103 ? -8.389 0.998 44.464 1.00 96.69 103 LEU A O 1
ATOM 812 N N . ARG A 1 104 ? -10.425 0.047 44.523 1.00 96.38 104 ARG A N 1
ATOM 813 C CA . ARG A 1 104 ? -10.375 -0.488 43.158 1.00 96.38 104 ARG A CA 1
ATOM 814 C C . ARG A 1 104 ? -10.263 0.609 42.094 1.00 96.38 104 ARG A C 1
ATOM 816 O O . ARG A 1 104 ? -9.569 0.426 41.096 1.00 96.38 104 ARG A O 1
ATOM 823 N N . LYS A 1 105 ? -10.886 1.778 42.302 1.00 95.94 105 LYS A N 1
ATOM 824 C CA . LYS A 1 105 ? -10.689 2.966 41.444 1.00 95.94 105 LYS A CA 1
ATOM 825 C C . LYS A 1 105 ? -9.247 3.485 41.506 1.00 95.94 105 LYS A C 1
ATOM 827 O O . LYS A 1 105 ? -8.701 3.882 40.478 1.00 95.94 105 LYS A O 1
ATOM 832 N N . PHE A 1 106 ? -8.628 3.484 42.686 1.00 96.56 106 PHE A N 1
ATOM 833 C CA . PHE A 1 106 ? -7.239 3.913 42.878 1.00 96.56 106 PHE A CA 1
ATOM 834 C C . PHE A 1 106 ? -6.228 2.941 42.250 1.00 96.56 106 PHE A C 1
ATOM 836 O O . PHE A 1 106 ? -5.237 3.382 41.665 1.00 96.56 106 PHE A O 1
ATOM 843 N N . GLU A 1 107 ? -6.495 1.636 42.312 1.00 96.00 107 GLU A N 1
ATOM 844 C CA . GLU A 1 107 ? -5.699 0.602 41.643 1.00 96.00 107 GLU A CA 1
ATOM 845 C C . GLU A 1 107 ? -5.783 0.728 40.117 1.00 96.00 107 GLU A C 1
ATOM 847 O O . GLU A 1 107 ? -4.749 0.909 39.475 1.00 96.00 107 GLU A O 1
ATOM 852 N N . LEU A 1 108 ? -6.995 0.781 39.549 1.00 95.69 108 LEU A N 1
ATOM 853 C CA . LEU A 1 108 ? -7.200 0.985 38.107 1.00 95.69 108 LEU A CA 1
ATOM 854 C C . LEU A 1 108 ? -6.541 2.278 37.600 1.00 95.69 108 LEU A C 1
ATOM 856 O O . LEU A 1 108 ? -5.914 2.280 36.541 1.00 95.69 108 LEU A O 1
ATOM 860 N N . LYS A 1 109 ? -6.605 3.374 38.372 1.00 95.19 109 LYS A N 1
ATOM 861 C CA . LYS A 1 109 ? -5.918 4.629 38.023 1.00 95.19 109 LYS A CA 1
ATOM 862 C C . LYS A 1 109 ? -4.394 4.460 37.967 1.00 95.19 109 LYS A C 1
ATOM 864 O O . LYS A 1 109 ? -3.760 4.995 37.061 1.00 95.19 109 LYS A O 1
ATOM 869 N N . LYS A 1 110 ? -3.805 3.701 38.898 1.00 96.38 110 LYS A N 1
ATOM 870 C CA . LYS A 1 110 ? -2.367 3.379 38.898 1.00 96.38 110 LYS A CA 1
ATOM 871 C C . LYS A 1 110 ? -1.956 2.436 37.773 1.00 96.38 110 LYS A C 1
ATOM 873 O O . LYS A 1 110 ? -0.775 2.397 37.440 1.00 96.38 110 LYS A O 1
ATOM 878 N N . GLU A 1 111 ? -2.865 1.633 37.237 1.00 94.75 111 GLU A N 1
ATOM 879 C CA . GLU A 1 111 ? -2.585 0.776 36.083 1.00 94.75 111 GLU A CA 1
ATOM 880 C C . GLU A 1 111 ? -2.628 1.587 34.787 1.00 94.75 111 GLU A C 1
ATOM 882 O O . GLU A 1 111 ? -1.637 1.576 34.058 1.00 94.75 111 GLU A O 1
ATOM 887 N N . ALA A 1 112 ? -3.659 2.415 34.595 1.00 95.44 112 ALA A N 1
ATOM 888 C CA . ALA A 1 112 ? -3.734 3.361 33.481 1.00 95.44 112 ALA A CA 1
ATOM 889 C C . ALA A 1 112 ? -2.517 4.311 33.420 1.00 95.44 112 ALA A C 1
ATOM 891 O O . ALA A 1 112 ? -1.921 4.475 32.360 1.00 95.44 112 ALA A O 1
ATOM 892 N N . GLU A 1 113 ? -2.071 4.870 34.554 1.00 95.62 113 GLU A N 1
ATOM 893 C CA . GLU A 1 113 ? -0.879 5.740 34.609 1.00 95.62 113 GLU A CA 1
ATOM 894 C C . GLU A 1 113 ? 0.417 4.999 34.207 1.00 95.62 113 GLU A C 1
ATOM 896 O O . GLU A 1 113 ? 1.303 5.568 33.563 1.00 95.62 113 GLU A O 1
ATOM 901 N N . LYS A 1 114 ? 0.551 3.708 34.553 1.00 94.06 114 LYS A N 1
ATOM 902 C CA . LYS A 1 114 ? 1.691 2.881 34.110 1.00 94.06 114 LYS A CA 1
ATOM 903 C C . LYS A 1 114 ? 1.616 2.584 32.615 1.00 94.06 114 LYS A C 1
ATOM 905 O O . LYS A 1 114 ? 2.660 2.566 31.966 1.00 94.06 114 LYS A O 1
ATOM 910 N N . GLU A 1 115 ? 0.419 2.325 32.098 1.00 94.12 115 GLU A N 1
ATOM 911 C CA . GLU A 1 115 ? 0.174 2.004 30.694 1.00 94.12 115 GLU A CA 1
ATOM 912 C C . GLU A 1 115 ? 0.429 3.221 29.797 1.00 94.12 115 GLU A C 1
ATOM 914 O O . GLU A 1 115 ? 1.263 3.136 28.900 1.00 94.12 115 GLU A O 1
ATOM 919 N N . GLU A 1 116 ? -0.127 4.392 30.123 1.00 95.31 116 GLU A N 1
ATOM 920 C CA . GLU A 1 116 ? 0.153 5.668 29.444 1.00 95.31 116 GLU A CA 1
ATOM 921 C C . GLU A 1 116 ? 1.659 5.994 29.439 1.00 95.31 116 GLU A C 1
ATOM 923 O O . GLU A 1 116 ? 2.228 6.413 28.424 1.00 95.31 116 GLU A O 1
ATOM 928 N N . ARG A 1 117 ? 2.348 5.739 30.559 1.00 95.38 117 ARG A N 1
ATOM 929 C CA . ARG A 1 117 ? 3.801 5.920 30.683 1.00 95.38 117 ARG A CA 1
ATOM 930 C C . ARG A 1 117 ? 4.611 4.888 29.889 1.00 95.38 117 ARG A C 1
ATOM 932 O O . ARG A 1 117 ? 5.744 5.185 29.497 1.00 95.38 117 ARG A O 1
ATOM 939 N N . LEU A 1 118 ? 4.071 3.693 29.653 1.00 94.69 118 LEU A N 1
ATOM 940 C CA . LEU A 1 118 ? 4.663 2.690 28.768 1.00 94.69 118 LEU A CA 1
ATOM 941 C C . LEU A 1 118 ? 4.453 3.087 27.302 1.00 94.69 118 LEU A C 1
ATOM 943 O O . LEU A 1 118 ? 5.411 3.070 26.535 1.00 94.69 118 LEU A O 1
ATOM 947 N N . GLU A 1 119 ? 3.247 3.515 26.935 1.00 95.38 119 GLU A N 1
ATOM 948 C CA . GLU A 1 119 ? 2.881 3.993 25.598 1.00 95.38 119 GLU A CA 1
ATOM 949 C C . GLU A 1 119 ? 3.745 5.192 25.185 1.00 95.38 119 GLU A C 1
ATOM 951 O O . GLU A 1 119 ? 4.435 5.158 24.168 1.00 95.38 119 GLU A O 1
ATOM 956 N N . SER A 1 120 ? 3.846 6.193 26.063 1.00 94.19 120 SER A N 1
ATOM 957 C CA . SER A 1 120 ? 4.709 7.368 25.887 1.00 94.19 120 SER A CA 1
ATOM 958 C C . SER A 1 120 ? 6.187 7.002 25.695 1.00 94.19 120 SER A C 1
ATOM 960 O O . SER A 1 120 ? 6.919 7.694 24.986 1.00 94.19 120 SER A O 1
ATOM 962 N N . ARG A 1 121 ? 6.649 5.902 26.309 1.00 95.94 121 ARG A N 1
ATOM 963 C CA . ARG A 1 121 ? 8.007 5.369 26.118 1.00 95.94 121 ARG A CA 1
ATOM 964 C C . ARG A 1 121 ? 8.173 4.652 24.778 1.00 95.94 121 ARG A C 1
ATOM 966 O O . ARG A 1 121 ? 9.210 4.859 24.152 1.00 95.94 121 ARG A O 1
ATOM 973 N N . LYS A 1 122 ? 7.185 3.861 24.332 1.00 95.88 122 LYS A N 1
ATOM 974 C CA . LYS A 1 122 ? 7.184 3.225 22.999 1.00 95.88 122 LYS A CA 1
ATOM 975 C C . LYS A 1 122 ? 7.247 4.296 21.907 1.00 95.88 122 LYS A C 1
ATOM 977 O O . LYS A 1 122 ? 8.205 4.317 21.143 1.00 95.88 122 LYS A O 1
ATOM 982 N N . ILE A 1 123 ? 6.300 5.239 21.925 1.00 96.81 123 ILE A N 1
ATOM 983 C CA . ILE A 1 123 ? 6.178 6.332 20.945 1.00 96.81 123 ILE A CA 1
ATOM 984 C C . ILE A 1 123 ? 7.464 7.166 20.890 1.00 96.81 123 ILE A C 1
ATOM 986 O O . ILE A 1 123 ? 7.942 7.506 19.808 1.00 96.81 123 ILE A O 1
ATOM 990 N N . LYS A 1 124 ? 8.067 7.477 22.047 1.00 95.69 124 LYS A N 1
ATOM 991 C CA . LYS A 1 124 ? 9.340 8.204 22.080 1.00 95.69 124 LYS A CA 1
ATOM 992 C C . LYS A 1 124 ? 10.481 7.402 21.435 1.00 95.69 124 LYS A C 1
ATOM 994 O O . LYS A 1 124 ? 11.202 7.966 20.617 1.00 95.69 124 LYS A O 1
ATOM 999 N N . ALA A 1 125 ? 10.641 6.125 21.785 1.00 96.12 125 ALA A N 1
ATOM 1000 C CA . ALA A 1 125 ? 11.700 5.280 21.230 1.00 96.12 125 ALA A CA 1
ATOM 1001 C C . ALA A 1 125 ? 11.525 5.052 19.717 1.00 96.12 125 ALA A C 1
ATOM 1003 O O . ALA A 1 125 ? 12.501 5.084 18.972 1.00 96.12 125 ALA A O 1
ATOM 1004 N N . GLU A 1 126 ? 10.284 4.895 19.254 1.00 95.69 126 GLU A N 1
ATOM 1005 C CA . GLU A 1 126 ? 9.939 4.802 17.834 1.00 95.69 126 GLU A CA 1
ATOM 1006 C C . GLU A 1 126 ? 10.279 6.102 17.089 1.00 95.69 126 GLU A C 1
ATOM 1008 O O . GLU A 1 126 ? 10.950 6.057 16.063 1.00 95.69 126 GLU A O 1
ATOM 1013 N N . MET A 1 127 ? 9.936 7.272 17.642 1.00 95.56 127 MET A N 1
ATOM 1014 C CA . MET A 1 127 ? 10.336 8.569 17.076 1.00 95.56 127 MET A CA 1
ATOM 1015 C C . MET A 1 127 ? 11.853 8.812 17.076 1.00 95.56 127 MET A C 1
ATOM 1017 O O . MET A 1 127 ? 12.345 9.557 16.228 1.00 95.56 127 MET A O 1
ATOM 1021 N N . GLU A 1 128 ? 12.601 8.240 18.020 1.00 95.19 128 GLU A N 1
ATOM 1022 C CA . GLU A 1 128 ? 14.067 8.321 18.045 1.00 95.19 128 GLU A CA 1
ATOM 1023 C C . GLU A 1 128 ? 14.683 7.398 16.974 1.00 95.19 128 GLU A C 1
ATOM 1025 O O . GLU A 1 128 ? 15.501 7.863 16.179 1.00 95.19 128 GLU A O 1
ATOM 1030 N N . ALA A 1 129 ? 14.197 6.158 16.838 1.00 96.25 129 ALA A N 1
ATOM 1031 C CA . ALA A 1 129 ? 14.610 5.235 15.774 1.00 96.25 129 ALA A CA 1
ATOM 1032 C C . ALA A 1 129 ? 14.240 5.736 14.361 1.00 96.25 129 ALA A C 1
ATOM 1034 O O . ALA A 1 129 ? 15.037 5.621 13.430 1.00 96.25 129 ALA A O 1
ATOM 1035 N N . GLN A 1 130 ? 13.063 6.349 14.194 1.00 94.06 130 GLN A N 1
ATOM 1036 C CA . GLN A 1 130 ? 12.616 6.939 12.927 1.00 94.06 130 GLN A CA 1
ATOM 1037 C C . GLN A 1 130 ? 13.595 8.020 12.436 1.00 94.06 130 GLN A C 1
ATOM 1039 O O . GLN A 1 130 ? 13.946 8.050 11.256 1.00 94.06 130 GLN A O 1
ATOM 1044 N N . LYS A 1 131 ? 14.086 8.867 13.354 1.00 95.81 131 LYS A N 1
ATOM 1045 C CA . LYS A 1 131 ? 15.076 9.921 13.072 1.00 95.81 131 LYS A CA 1
ATOM 1046 C C . LYS A 1 131 ? 16.460 9.362 12.761 1.00 95.81 131 LYS A C 1
ATOM 1048 O O . LYS A 1 131 ? 17.135 9.895 11.889 1.00 95.81 131 LYS A O 1
ATOM 1053 N N . GLU A 1 132 ? 16.881 8.295 13.438 1.00 96.44 132 GLU A N 1
ATOM 1054 C CA . GLU A 1 132 ? 18.144 7.614 13.127 1.00 96.44 132 GLU A CA 1
ATOM 1055 C C . GLU A 1 132 ? 18.107 7.006 11.713 1.00 96.44 132 GLU A C 1
ATOM 1057 O O . GLU A 1 132 ? 19.036 7.196 10.929 1.00 96.44 132 GLU A O 1
ATOM 1062 N N . ILE A 1 133 ? 16.993 6.367 11.337 1.00 96.44 133 ILE A N 1
ATOM 1063 C CA . ILE A 1 133 ? 16.765 5.839 9.983 1.00 96.44 133 ILE A CA 1
ATOM 1064 C C . ILE A 1 133 ? 16.749 6.964 8.934 1.00 96.44 133 ILE A C 1
ATOM 1066 O O . ILE A 1 133 ? 17.298 6.794 7.845 1.00 96.44 133 ILE A O 1
ATOM 1070 N N . GLU A 1 134 ? 16.118 8.102 9.227 1.00 96.38 134 GLU A N 1
ATOM 1071 C CA . GLU A 1 134 ? 16.060 9.263 8.330 1.00 96.38 134 GLU A CA 1
ATOM 1072 C C . GLU A 1 134 ? 17.439 9.911 8.130 1.00 96.38 134 GLU A C 1
ATOM 1074 O O . GLU A 1 134 ? 17.879 10.087 6.992 1.00 96.38 134 GLU A O 1
ATOM 1079 N N . LEU A 1 135 ? 18.171 10.164 9.218 1.00 97.12 135 LEU A N 1
ATOM 1080 C CA . LEU A 1 135 ? 19.533 10.694 9.166 1.00 97.12 135 LEU A CA 1
ATOM 1081 C C . LEU A 1 135 ? 20.473 9.737 8.421 1.00 97.12 135 LEU A C 1
ATOM 1083 O O . LEU A 1 135 ? 21.242 10.174 7.564 1.00 97.12 135 LEU A O 1
ATOM 1087 N N . ARG A 1 136 ? 20.356 8.423 8.652 1.00 96.56 136 ARG A N 1
ATOM 1088 C CA . ARG A 1 136 ? 21.181 7.426 7.959 1.00 96.56 136 ARG A CA 1
ATOM 1089 C C . ARG A 1 136 ? 20.858 7.305 6.466 1.00 96.56 136 ARG A C 1
ATOM 1091 O O . ARG A 1 136 ? 21.762 7.033 5.678 1.00 96.56 136 ARG A O 1
ATOM 1098 N N . LYS A 1 137 ? 19.606 7.538 6.048 1.00 95.56 137 LYS A N 1
ATOM 1099 C CA . LYS A 1 137 ? 19.250 7.661 4.620 1.00 95.56 137 LYS A CA 1
ATOM 1100 C C . LYS A 1 137 ? 19.920 8.882 3.989 1.00 95.56 137 LYS A C 1
ATOM 1102 O O . LYS A 1 137 ? 20.516 8.740 2.928 1.00 95.56 137 LYS A O 1
ATOM 1107 N N . PHE A 1 138 ? 19.875 10.036 4.654 1.00 96.38 138 PHE A N 1
ATOM 1108 C CA . PHE A 1 138 ? 20.490 11.278 4.173 1.00 96.38 138 PHE A CA 1
ATOM 1109 C C . PHE A 1 138 ? 22.021 11.171 4.037 1.00 96.38 138 PHE A C 1
ATOM 1111 O O . PHE A 1 138 ? 22.595 11.652 3.060 1.00 96.38 138 PHE A O 1
ATOM 1118 N N . GLU A 1 139 ? 22.692 10.484 4.968 1.00 96.25 139 GLU A N 1
ATOM 1119 C CA . GLU A 1 139 ? 24.122 10.157 4.849 1.00 96.25 139 GLU A CA 1
ATOM 1120 C C . GLU A 1 139 ? 24.421 9.292 3.613 1.00 96.25 139 GLU A C 1
ATOM 1122 O O . GLU A 1 139 ? 25.319 9.614 2.833 1.00 96.25 139 GLU A O 1
ATOM 1127 N N . LEU A 1 140 ? 23.654 8.213 3.411 1.00 96.12 140 LEU A N 1
ATOM 1128 C CA . LEU A 1 140 ? 23.824 7.297 2.276 1.00 96.12 140 LEU A CA 1
ATOM 1129 C C . LEU A 1 140 ? 23.487 7.953 0.929 1.00 96.12 140 LEU A C 1
ATOM 1131 O O . LEU A 1 140 ? 24.115 7.634 -0.080 1.00 96.12 140 LEU A O 1
ATOM 1135 N N . GLU A 1 141 ? 22.523 8.874 0.902 1.00 95.12 141 GLU A N 1
ATOM 1136 C CA . GLU A 1 141 ? 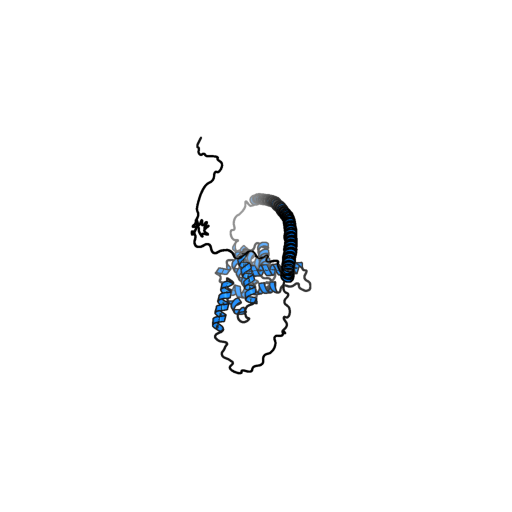22.177 9.655 -0.285 1.00 95.12 141 GLU A CA 1
ATOM 1137 C C . GLU A 1 141 ? 23.329 10.580 -0.692 1.00 95.12 141 GLU A C 1
ATOM 1139 O O . GLU A 1 141 ? 23.749 10.545 -1.849 1.00 95.12 141 GLU A O 1
ATOM 1144 N N . LYS A 1 142 ? 23.936 11.298 0.264 1.00 96.69 142 LYS A N 1
ATOM 1145 C CA . LYS A 1 142 ? 25.137 12.112 0.010 1.00 96.69 142 LYS A CA 1
ATOM 1146 C C . LYS A 1 142 ? 26.361 11.292 -0.392 1.00 96.69 142 LYS A C 1
ATOM 1148 O O . LYS A 1 142 ? 27.125 11.723 -1.254 1.00 96.69 142 LYS A O 1
ATOM 1153 N N . GLU A 1 143 ? 26.561 10.109 0.191 1.00 95.31 143 GLU A N 1
ATOM 1154 C CA . GLU A 1 143 ? 27.639 9.211 -0.245 1.00 95.31 143 GLU A CA 1
ATOM 1155 C C . GLU A 1 143 ? 27.405 8.730 -1.689 1.00 95.31 143 GLU A C 1
ATOM 1157 O O . GLU A 1 143 ? 28.336 8.696 -2.499 1.00 95.31 143 GLU A O 1
ATOM 1162 N N . ALA A 1 144 ? 26.156 8.407 -2.045 1.00 95.69 144 ALA A N 1
ATOM 1163 C CA . ALA A 1 144 ? 25.782 8.008 -3.398 1.00 95.69 144 ALA A CA 1
AT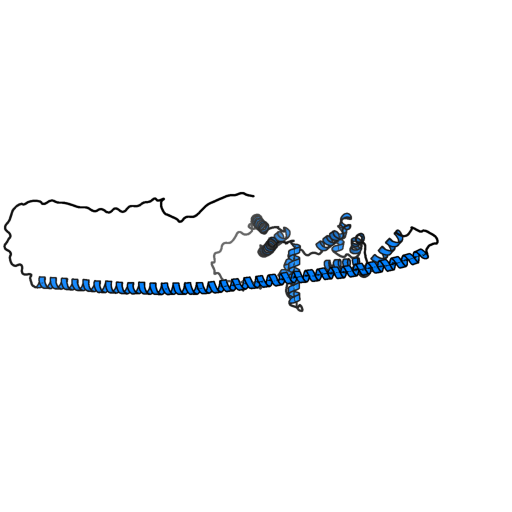OM 1164 C C . ALA A 1 144 ? 25.902 9.159 -4.414 1.00 95.69 144 ALA A C 1
ATOM 1166 O O . ALA A 1 144 ? 26.336 8.916 -5.540 1.00 95.69 144 ALA A O 1
ATOM 1167 N N . GLU A 1 145 ? 25.562 10.390 -4.030 1.00 96.38 145 GLU A N 1
ATOM 1168 C CA . GLU A 1 145 ? 25.727 11.610 -4.829 1.00 96.38 145 GLU A CA 1
ATOM 1169 C C . GLU A 1 145 ? 27.209 11.878 -5.130 1.00 96.38 145 GLU A C 1
ATOM 1171 O O . GLU A 1 145 ? 27.613 11.817 -6.292 1.00 96.38 145 GLU A O 1
ATOM 1176 N N . LEU A 1 146 ? 28.052 12.000 -4.098 1.00 96.75 146 LEU A N 1
ATOM 1177 C CA . LEU A 1 146 ? 29.503 12.182 -4.244 1.00 96.75 146 LEU A CA 1
ATOM 1178 C C . LEU A 1 146 ? 30.159 11.044 -5.052 1.00 96.75 146 LEU A C 1
ATOM 1180 O O . LEU A 1 146 ? 31.147 11.239 -5.767 1.00 96.75 146 LEU A O 1
ATOM 1184 N N . ARG A 1 147 ? 29.618 9.823 -4.963 1.00 96.44 147 ARG A N 1
ATOM 1185 C CA . ARG A 1 147 ? 30.067 8.679 -5.767 1.00 96.44 147 ARG A CA 1
ATOM 1186 C C . ARG A 1 147 ? 29.648 8.783 -7.237 1.00 96.44 147 ARG A C 1
ATOM 1188 O O . ARG A 1 147 ? 30.417 8.335 -8.088 1.00 96.44 147 ARG A O 1
ATOM 1195 N N . ARG A 1 148 ? 28.484 9.364 -7.554 1.00 95.19 148 ARG A N 1
ATOM 1196 C CA . ARG A 1 148 ? 28.070 9.670 -8.938 1.00 95.19 148 ARG A CA 1
ATOM 1197 C C . ARG A 1 148 ? 28.972 10.745 -9.533 1.00 95.19 148 ARG A C 1
ATOM 1199 O O . ARG A 1 148 ? 29.566 10.482 -10.574 1.00 95.19 148 ARG A O 1
ATOM 1206 N N . GLU A 1 149 ? 29.169 11.862 -8.830 1.00 95.12 149 GLU A N 1
ATOM 1207 C CA . GLU A 1 149 ? 30.057 12.957 -9.258 1.00 95.12 149 GLU A CA 1
ATOM 1208 C C . GLU A 1 149 ? 31.467 12.452 -9.592 1.00 95.12 149 GLU A C 1
ATOM 1210 O O . GLU A 1 149 ? 32.012 12.764 -10.648 1.00 95.12 149 GLU A O 1
ATOM 1215 N N . ARG A 1 150 ? 32.054 11.601 -8.737 1.00 95.88 150 ARG A N 1
ATOM 1216 C CA . ARG A 1 150 ? 33.374 10.994 -8.993 1.00 95.88 150 ARG A CA 1
ATOM 1217 C C . ARG A 1 150 ? 33.395 10.109 -10.241 1.00 95.88 150 ARG A C 1
ATOM 1219 O O . ARG A 1 150 ? 34.377 10.127 -10.979 1.00 95.88 150 ARG A O 1
ATOM 1226 N N . VAL A 1 151 ? 32.344 9.324 -10.483 1.00 95.38 151 VAL A N 1
ATOM 1227 C CA . VAL A 1 151 ? 32.238 8.475 -11.684 1.00 95.38 151 VAL A CA 1
ATOM 1228 C C . VAL A 1 151 ? 32.043 9.318 -12.945 1.00 95.38 151 VAL A C 1
ATOM 1230 O O . VAL A 1 151 ? 32.604 8.984 -13.987 1.00 95.38 151 VAL A O 1
ATOM 1233 N N . GLU A 1 152 ? 31.297 10.414 -12.862 1.00 94.81 152 GLU A N 1
ATOM 1234 C CA . GLU A 1 152 ? 31.102 11.358 -13.962 1.00 94.81 152 GLU A CA 1
ATOM 1235 C C . GLU A 1 152 ? 32.377 12.152 -14.272 1.00 94.81 152 GLU A C 1
ATOM 1237 O O . GLU A 1 152 ? 32.780 12.229 -15.431 1.00 94.81 152 GLU A O 1
ATOM 1242 N N . ALA A 1 153 ? 33.094 12.627 -13.251 1.00 95.12 153 ALA A N 1
ATOM 1243 C CA . ALA A 1 153 ? 34.394 13.276 -13.405 1.00 95.12 153 ALA A CA 1
ATOM 1244 C C . ALA A 1 153 ? 35.415 12.364 -14.110 1.00 95.12 153 ALA A C 1
ATOM 1246 O O . ALA A 1 153 ? 36.033 12.792 -15.082 1.00 95.12 153 ALA A O 1
ATOM 1247 N N . MET A 1 154 ? 35.527 11.091 -13.700 1.00 94.19 154 MET A N 1
ATOM 1248 C CA . MET A 1 154 ? 36.398 10.113 -14.373 1.00 94.19 154 MET A CA 1
ATOM 1249 C C . MET A 1 154 ? 35.971 9.830 -15.825 1.00 94.19 154 MET A C 1
ATOM 1251 O O . MET A 1 154 ? 36.825 9.608 -16.681 1.00 94.19 154 MET A O 1
ATOM 1255 N N . ARG A 1 155 ? 34.666 9.856 -16.138 1.00 95.00 155 ARG A N 1
ATOM 1256 C CA . ARG A 1 155 ? 34.174 9.725 -17.523 1.00 95.00 155 ARG A CA 1
ATOM 1257 C C . ARG A 1 155 ? 34.556 10.934 -18.373 1.00 95.00 155 ARG A C 1
ATOM 1259 O O . ARG A 1 155 ? 35.083 10.748 -19.462 1.00 95.00 155 ARG A O 1
ATOM 1266 N N . LEU A 1 156 ? 34.341 12.146 -17.862 1.00 95.62 156 LEU A N 1
ATOM 1267 C CA . LEU A 1 156 ? 34.683 13.399 -18.542 1.00 95.62 156 LEU A CA 1
ATOM 1268 C C . LEU A 1 156 ? 36.199 13.581 -18.706 1.00 95.62 156 LEU A C 1
ATOM 1270 O O . LEU A 1 156 ? 36.643 14.198 -19.670 1.00 95.62 156 LEU A O 1
ATOM 1274 N N . GLU A 1 157 ? 37.006 13.065 -17.779 1.00 92.12 157 GLU A N 1
ATOM 1275 C CA . GLU A 1 157 ? 38.467 13.014 -17.901 1.00 92.12 157 GLU A CA 1
ATOM 1276 C C . GLU A 1 157 ? 38.899 12.034 -19.000 1.00 92.12 157 GLU A C 1
ATOM 1278 O O . GLU A 1 157 ? 39.635 12.419 -19.908 1.00 92.12 157 GLU A O 1
ATOM 1283 N N . HIS A 1 158 ? 38.364 10.809 -18.996 1.00 94.12 158 HIS A N 1
ATOM 1284 C CA . HIS A 1 158 ? 38.651 9.818 -20.033 1.00 94.12 158 HIS A CA 1
ATOM 1285 C C . HIS A 1 158 ? 38.179 10.267 -21.430 1.00 94.12 158 HIS A C 1
ATOM 1287 O O . HIS A 1 158 ? 38.898 10.097 -22.412 1.00 94.12 158 HIS A O 1
ATOM 1293 N N . GLU A 1 159 ? 37.016 10.915 -21.534 1.00 92.56 159 GLU A N 1
ATOM 1294 C CA . GLU A 1 159 ? 36.529 11.497 -22.789 1.00 92.56 159 GLU A CA 1
ATOM 1295 C C . GLU A 1 159 ? 37.449 12.615 -23.303 1.00 92.56 159 GLU A C 1
ATOM 1297 O O . GLU A 1 159 ? 37.749 12.660 -24.498 1.00 92.56 159 GLU A O 1
ATOM 1302 N N . LYS A 1 160 ? 37.964 13.479 -22.414 1.00 92.12 160 LYS A N 1
ATOM 1303 C CA . LYS A 1 160 ? 38.962 14.502 -22.774 1.00 92.12 160 LYS A CA 1
ATOM 1304 C C . LYS A 1 160 ? 40.273 13.878 -23.241 1.00 92.12 160 LYS A C 1
ATOM 1306 O O . LYS A 1 160 ? 40.819 14.341 -24.240 1.00 92.12 160 LYS A O 1
ATOM 1311 N N . GLU A 1 161 ? 40.754 12.820 -22.586 1.00 91.19 161 GLU A N 1
ATOM 1312 C CA . GLU A 1 161 ? 41.927 12.082 -23.063 1.00 91.19 161 GLU A CA 1
ATOM 1313 C C . GLU A 1 161 ? 41.709 11.494 -24.463 1.00 91.19 161 GLU A C 1
ATOM 1315 O O . GLU A 1 161 ? 42.581 11.615 -25.322 1.00 91.19 161 GLU A O 1
ATOM 1320 N N . GLU A 1 162 ? 40.565 10.852 -24.713 1.00 88.31 162 GLU A N 1
ATOM 1321 C CA . GLU A 1 162 ? 40.245 10.280 -26.024 1.00 88.31 162 GLU A CA 1
ATOM 1322 C C . GLU A 1 162 ? 40.061 11.368 -27.092 1.00 88.31 162 GLU A C 1
ATOM 1324 O O . GLU A 1 162 ? 40.497 11.195 -28.232 1.00 88.31 162 GLU A O 1
ATOM 1329 N N . ALA A 1 163 ? 39.500 12.526 -26.735 1.00 90.75 163 ALA A N 1
ATOM 1330 C CA . ALA A 1 163 ? 39.450 13.699 -27.602 1.00 90.75 163 ALA A CA 1
ATOM 1331 C C . ALA A 1 163 ? 40.851 14.278 -27.884 1.00 90.75 163 ALA A C 1
ATOM 1333 O O . ALA A 1 163 ? 41.123 14.693 -29.009 1.00 90.75 163 ALA A O 1
ATOM 1334 N N . ASP A 1 164 ? 41.774 14.265 -26.920 1.00 87.50 164 ASP A N 1
ATOM 1335 C CA . ASP A 1 164 ? 43.170 14.666 -27.131 1.00 87.50 164 ASP A CA 1
ATOM 1336 C C . ASP A 1 164 ? 43.951 13.664 -27.984 1.00 87.50 164 ASP A C 1
ATOM 1338 O O . ASP A 1 164 ? 44.714 14.077 -28.859 1.00 87.50 164 ASP A O 1
ATOM 1342 N N . LYS A 1 165 ? 43.742 12.357 -27.793 1.00 89.00 165 LYS A N 1
ATOM 1343 C CA . LYS A 1 165 ? 44.316 11.303 -28.646 1.00 89.00 165 LYS A CA 1
ATOM 1344 C C . LYS A 1 165 ? 43.817 11.456 -30.087 1.00 89.00 165 LYS A C 1
ATOM 1346 O O . LYS A 1 165 ? 44.636 11.473 -31.007 1.00 89.00 165 LYS A O 1
ATOM 1351 N N . LYS A 1 166 ? 42.510 11.681 -30.285 1.00 86.25 166 LYS A N 1
ATOM 1352 C CA . LYS A 1 166 ? 41.906 11.979 -31.598 1.00 86.25 166 LYS A CA 1
ATOM 1353 C C . LYS A 1 166 ? 42.482 13.253 -32.220 1.00 86.25 166 LYS A C 1
ATOM 1355 O O . LYS A 1 166 ? 42.985 13.180 -33.334 1.00 86.25 166 LYS A O 1
ATOM 1360 N N . ARG A 1 167 ? 42.525 14.379 -31.497 1.00 85.62 167 ARG A N 1
ATOM 1361 C CA . ARG A 1 167 ? 43.099 15.644 -32.003 1.00 85.62 167 ARG A CA 1
ATOM 1362 C C . ARG A 1 167 ? 44.578 15.518 -32.379 1.00 85.62 167 ARG A C 1
ATOM 1364 O O . ARG A 1 167 ? 44.993 16.060 -33.398 1.00 85.62 167 ARG A O 1
ATOM 1371 N N . ARG A 1 168 ? 45.380 14.774 -31.609 1.00 80.56 168 ARG A N 1
ATOM 1372 C CA . ARG A 1 168 ? 46.786 14.475 -31.955 1.00 80.56 168 ARG A CA 1
ATOM 1373 C C . ARG A 1 168 ? 46.890 13.638 -33.233 1.00 80.56 168 ARG A C 1
ATOM 1375 O O . ARG A 1 168 ? 47.740 13.923 -34.072 1.00 80.56 168 ARG A O 1
ATOM 1382 N N . PHE A 1 169 ? 46.014 12.649 -33.402 1.00 76.69 169 PHE A N 1
ATOM 1383 C CA . PHE A 1 169 ? 45.950 11.824 -34.610 1.00 76.69 169 PHE A CA 1
ATOM 1384 C C . PHE A 1 169 ? 45.480 12.623 -35.840 1.00 76.69 169 PHE A C 1
ATOM 1386 O O . PHE A 1 169 ? 46.048 12.478 -36.918 1.00 76.69 169 PHE A O 1
ATOM 1393 N N . GLU A 1 170 ? 44.508 13.527 -35.686 1.00 81.06 170 GLU A N 1
ATOM 1394 C CA . GLU A 1 170 ? 44.068 14.447 -36.744 1.00 81.06 170 GLU A CA 1
ATOM 1395 C C . GLU A 1 170 ? 45.143 15.473 -37.125 1.00 81.06 170 GLU A C 1
ATOM 1397 O O . GLU A 1 170 ? 45.291 15.781 -38.306 1.00 81.06 170 GLU A O 1
ATOM 1402 N N . LEU A 1 171 ? 45.939 15.966 -36.172 1.00 70.31 171 LEU A N 1
ATOM 1403 C CA . LEU A 1 171 ? 47.078 16.848 -36.457 1.00 70.31 171 LEU A CA 1
ATOM 1404 C C . LEU A 1 171 ? 48.172 16.131 -37.265 1.00 70.31 171 LEU A C 1
ATOM 1406 O O . LEU A 1 171 ? 48.695 16.697 -38.224 1.00 70.31 171 LEU A O 1
ATOM 1410 N N . GLU A 1 172 ? 48.476 14.869 -36.953 1.00 67.12 172 GLU A N 1
ATOM 1411 C CA . GLU A 1 172 ? 49.432 14.085 -37.748 1.00 67.12 172 GLU A CA 1
ATOM 1412 C C . GLU A 1 172 ? 48.841 13.653 -39.109 1.00 67.12 172 GLU A C 1
ATOM 1414 O O . GLU A 1 172 ? 49.555 13.598 -40.107 1.00 67.12 172 GLU A O 1
ATOM 1419 N N . LYS A 1 173 ? 47.521 13.437 -39.201 1.00 65.50 173 LYS A N 1
ATOM 1420 C CA . LYS A 1 173 ? 46.820 13.155 -40.467 1.00 65.50 173 LYS A CA 1
ATOM 1421 C C . LYS A 1 173 ? 46.751 14.380 -41.389 1.00 65.50 173 LYS A C 1
ATOM 1423 O O . LYS A 1 173 ? 47.048 14.268 -42.575 1.00 65.50 173 LYS A O 1
ATOM 1428 N N . THR A 1 174 ? 46.434 15.562 -40.864 1.00 55.72 174 THR A N 1
ATOM 1429 C CA . THR A 1 174 ? 46.388 16.820 -41.641 1.00 55.72 174 THR A CA 1
ATOM 1430 C C . THR A 1 174 ? 47.770 17.284 -42.104 1.00 55.72 174 THR A C 1
ATOM 1432 O O . THR A 1 174 ? 47.885 17.896 -43.164 1.00 55.72 174 THR A O 1
ATOM 1435 N N . ARG A 1 175 ? 48.836 16.900 -41.391 1.00 58.62 175 ARG A N 1
ATOM 1436 C CA . ARG A 1 175 ? 50.235 17.018 -41.838 1.00 58.62 175 ARG A CA 1
ATOM 1437 C C . ARG A 1 175 ? 50.560 16.155 -43.071 1.00 58.62 175 ARG A C 1
ATOM 1439 O O . ARG A 1 175 ? 51.513 16.463 -43.782 1.00 58.62 175 ARG A O 1
ATOM 1446 N N . ILE A 1 176 ? 49.775 15.106 -43.336 1.00 51.16 176 ILE A N 1
ATOM 1447 C CA . ILE A 1 176 ? 49.896 14.213 -44.503 1.00 51.16 176 ILE A CA 1
ATOM 1448 C C . ILE A 1 176 ? 48.916 14.615 -45.626 1.00 51.16 176 ILE A C 1
ATOM 1450 O O . ILE A 1 176 ? 49.238 14.473 -46.802 1.00 51.16 176 ILE A O 1
ATOM 1454 N N . GLU A 1 177 ? 47.745 15.171 -45.297 1.00 48.03 177 GLU A N 1
ATOM 1455 C CA . GLU A 1 177 ? 46.672 15.512 -46.254 1.00 48.03 177 GLU A CA 1
ATOM 1456 C C . GLU A 1 177 ? 46.826 16.860 -46.993 1.00 48.03 177 GLU A C 1
ATOM 1458 O O . GLU A 1 177 ? 45.873 17.356 -47.593 1.00 48.03 177 GLU A O 1
ATOM 1463 N N . VAL A 1 178 ? 48.033 17.433 -47.064 1.00 44.16 178 VAL A N 1
ATOM 1464 C CA . VAL A 1 178 ? 48.324 18.581 -47.952 1.00 44.16 178 VAL A CA 1
ATOM 1465 C C . VAL A 1 178 ? 48.525 18.107 -49.405 1.00 44.16 178 VAL A C 1
ATOM 1467 O O . VAL A 1 178 ? 49.532 18.412 -50.042 1.00 44.16 178 VAL A O 1
ATOM 1470 N N . ASN A 1 179 ? 47.570 17.339 -49.953 1.00 41.09 179 ASN A N 1
ATOM 1471 C CA . ASN A 1 179 ? 47.465 17.126 -51.400 1.00 41.09 179 ASN A CA 1
ATOM 1472 C C . ASN A 1 179 ? 46.074 16.644 -51.874 1.00 41.09 179 ASN A C 1
ATOM 1474 O O . ASN A 1 179 ? 45.606 15.582 -51.474 1.00 41.09 179 ASN A O 1
ATOM 1478 N N . SER A 1 180 ? 45.509 17.364 -52.852 1.00 40.19 180 SER A N 1
ATOM 1479 C CA . SER A 1 180 ? 44.299 17.044 -53.641 1.00 40.19 180 SER A CA 1
ATOM 1480 C C . SER A 1 180 ? 42.919 17.077 -52.922 1.00 40.19 180 SER A C 1
ATOM 1482 O O . SER A 1 180 ? 42.830 16.736 -51.745 1.00 40.19 180 SER A O 1
ATOM 1484 N N . PRO A 1 181 ? 41.810 17.499 -53.585 1.00 47.16 181 PRO A N 1
ATOM 1485 C CA . PRO A 1 181 ? 40.552 17.825 -52.900 1.00 47.16 181 PRO A CA 1
ATOM 1486 C C . PRO A 1 181 ? 39.345 16.903 -53.199 1.00 47.16 181 PRO A C 1
ATOM 1488 O O . PRO A 1 181 ? 39.285 16.207 -54.206 1.00 47.16 181 PRO A O 1
ATOM 1491 N N . HIS A 1 182 ? 38.293 17.095 -52.390 1.00 34.72 182 HIS A N 1
ATOM 1492 C CA . HIS A 1 182 ? 36.865 16.937 -52.733 1.00 34.72 182 HIS A CA 1
ATOM 1493 C C . HIS A 1 182 ? 36.308 15.545 -53.116 1.00 34.72 182 HIS A C 1
ATOM 1495 O O . HIS A 1 182 ? 36.423 15.100 -54.258 1.00 34.72 182 HIS A O 1
ATOM 1501 N N . ARG A 1 183 ? 35.382 15.038 -52.278 1.00 36.19 183 ARG A N 1
ATOM 1502 C CA . ARG A 1 183 ? 34.030 14.712 -52.785 1.00 36.19 183 ARG A CA 1
ATOM 1503 C C . ARG A 1 183 ? 32.918 14.702 -51.725 1.00 36.19 183 ARG A C 1
ATOM 1505 O O . ARG A 1 183 ? 32.806 13.777 -50.929 1.00 36.19 183 ARG A O 1
ATOM 1512 N N . VAL A 1 184 ? 31.995 15.660 -51.819 1.00 47.25 184 VAL A N 1
ATOM 1513 C CA . VAL A 1 184 ? 30.679 15.576 -51.159 1.00 47.25 184 VAL A CA 1
ATOM 1514 C C . VAL A 1 184 ? 29.744 14.723 -52.026 1.00 47.25 184 VAL A C 1
ATOM 1516 O O . VAL A 1 184 ? 29.162 15.222 -52.989 1.00 47.25 184 VAL A O 1
ATOM 1519 N N . ARG A 1 185 ? 29.628 13.420 -51.723 1.00 45.12 185 ARG A N 1
ATOM 1520 C CA . ARG A 1 185 ? 28.561 12.525 -52.230 1.00 45.12 185 ARG A CA 1
ATOM 1521 C C . ARG A 1 185 ? 28.498 11.216 -51.420 1.00 45.12 185 ARG A C 1
ATOM 1523 O O . ARG A 1 185 ? 29.052 10.214 -51.858 1.00 45.12 185 ARG A O 1
ATOM 1530 N N . GLY A 1 186 ? 27.841 11.228 -50.253 1.00 47.50 186 GLY A N 1
ATOM 1531 C CA . GLY A 1 186 ? 27.814 10.062 -49.343 1.00 47.50 186 GLY A CA 1
ATOM 1532 C C . GLY A 1 186 ? 26.474 9.705 -48.678 1.00 47.50 186 GLY A C 1
ATOM 1533 O O . GLY A 1 186 ? 26.191 8.519 -48.534 1.00 47.50 186 GLY A O 1
ATOM 1534 N N . GLN A 1 187 ? 25.638 10.684 -48.306 1.00 50.66 187 GLN A N 1
ATOM 1535 C CA . GLN A 1 187 ? 24.506 10.479 -47.375 1.00 50.66 187 GLN A CA 1
ATOM 1536 C C . GLN A 1 187 ? 23.558 9.323 -47.764 1.00 50.66 187 GLN A C 1
ATOM 1538 O O . GLN A 1 187 ? 23.433 8.368 -47.002 1.00 50.66 187 GLN A O 1
ATOM 1543 N N . GLY A 1 188 ? 23.006 9.324 -48.983 1.00 51.34 188 GLY A N 1
ATOM 1544 C CA . GLY A 1 188 ? 22.039 8.303 -49.428 1.00 51.34 188 GLY A CA 1
ATOM 1545 C C . GLY A 1 188 ? 22.582 6.874 -49.633 1.00 51.34 188 GLY A C 1
ATOM 1546 O O . GLY A 1 188 ? 21.816 5.981 -49.991 1.00 51.34 188 GLY A O 1
ATOM 1547 N N . ILE A 1 189 ? 23.886 6.632 -49.438 1.00 55.03 189 ILE A N 1
ATOM 1548 C CA . ILE A 1 189 ? 24.460 5.271 -49.384 1.00 55.03 189 ILE A CA 1
ATOM 1549 C C . ILE A 1 189 ? 24.504 4.769 -47.933 1.00 55.03 189 ILE A C 1
ATOM 1551 O O . ILE A 1 189 ? 24.273 3.584 -47.689 1.00 55.03 189 ILE A O 1
ATOM 1555 N N . VAL A 1 190 ? 24.750 5.664 -46.970 1.00 58.56 190 VAL A N 1
ATOM 1556 C CA . VAL A 1 190 ? 24.822 5.326 -45.541 1.00 58.56 190 VAL A CA 1
ATOM 1557 C C . VAL A 1 190 ? 23.451 4.896 -45.020 1.00 58.56 190 VAL A C 1
ATOM 1559 O O . VAL A 1 190 ? 23.357 3.843 -44.398 1.00 58.56 190 VAL A O 1
ATOM 1562 N N . GLU A 1 191 ? 22.381 5.628 -45.345 1.00 57.12 191 GLU A N 1
ATOM 1563 C CA . GLU A 1 191 ? 21.016 5.293 -44.903 1.00 57.12 191 GLU A CA 1
ATOM 1564 C C . GLU A 1 191 ? 20.603 3.870 -45.305 1.00 57.12 191 GLU A C 1
ATOM 1566 O O . GLU A 1 191 ? 20.166 3.090 -44.462 1.00 57.12 191 GLU A O 1
ATOM 1571 N N . LYS A 1 192 ? 20.825 3.479 -46.568 1.00 61.00 192 LYS A N 1
ATOM 1572 C CA . LYS A 1 192 ? 20.502 2.121 -47.041 1.00 61.00 192 LYS A CA 1
ATOM 1573 C C . LYS A 1 192 ? 21.370 1.037 -46.403 1.00 61.00 192 LYS A C 1
ATOM 1575 O O . LYS A 1 192 ? 20.900 -0.090 -46.240 1.00 61.00 192 LYS A O 1
ATOM 1580 N N . ALA A 1 193 ? 22.612 1.348 -46.031 1.00 66.12 193 ALA A N 1
ATOM 1581 C CA . ALA A 1 193 ? 23.469 0.419 -45.297 1.00 66.12 193 ALA A CA 1
ATOM 1582 C C . ALA A 1 193 ? 22.981 0.222 -43.849 1.00 66.12 193 ALA A C 1
ATOM 1584 O O . ALA A 1 193 ? 22.913 -0.920 -43.388 1.00 66.12 193 ALA A O 1
ATOM 1585 N N . VAL A 1 194 ? 22.578 1.309 -43.179 1.00 65.94 194 VAL A N 1
ATOM 1586 C CA . VAL A 1 194 ? 21.993 1.313 -41.826 1.00 65.94 194 VAL A CA 1
ATOM 1587 C C . VAL A 1 194 ? 20.658 0.563 -41.805 1.00 65.94 194 VAL A C 1
ATOM 1589 O O . VAL A 1 194 ? 20.498 -0.375 -41.030 1.00 65.94 194 VAL A O 1
ATOM 1592 N N . GLU A 1 195 ? 19.744 0.863 -42.726 1.00 66.44 195 GLU A N 1
ATOM 1593 C CA . GLU A 1 195 ? 18.453 0.175 -42.875 1.00 66.44 195 GLU A CA 1
ATOM 1594 C C . GLU A 1 195 ? 18.643 -1.334 -43.137 1.00 66.44 195 GLU A C 1
ATOM 1596 O O . GLU A 1 195 ? 18.051 -2.183 -42.465 1.00 66.44 195 GLU A O 1
ATOM 1601 N N . SER A 1 196 ? 19.586 -1.691 -44.019 1.00 70.69 196 SER A N 1
ATOM 1602 C CA . SER A 1 196 ? 19.973 -3.089 -44.265 1.00 70.69 196 SER A CA 1
ATOM 1603 C C . SER A 1 196 ? 20.651 -3.758 -43.062 1.00 70.69 196 SER A C 1
ATOM 1605 O O . SER A 1 196 ? 20.687 -4.986 -42.983 1.00 70.69 196 SER A O 1
ATOM 1607 N N . GLN A 1 197 ? 21.247 -3.003 -42.136 1.00 74.75 197 GLN A N 1
ATOM 1608 C CA . GLN A 1 197 ? 21.809 -3.516 -40.882 1.00 74.75 197 GLN A CA 1
ATOM 1609 C C . GLN A 1 197 ? 20.710 -3.736 -39.835 1.00 74.75 197 GLN A C 1
ATOM 1611 O O . GLN A 1 197 ? 20.658 -4.818 -39.253 1.00 74.75 197 GLN A O 1
ATOM 1616 N N . MET A 1 198 ? 19.785 -2.786 -39.671 1.00 72.81 198 MET A N 1
ATOM 1617 C CA . MET A 1 198 ? 18.623 -2.890 -38.776 1.00 72.81 198 MET A CA 1
ATOM 1618 C C . MET A 1 198 ? 17.786 -4.139 -39.091 1.00 72.81 198 MET A C 1
ATOM 1620 O O . MET A 1 198 ? 17.566 -4.972 -38.213 1.00 72.81 198 MET A O 1
ATOM 1624 N N . VAL A 1 199 ? 17.426 -4.353 -40.363 1.00 71.25 199 VAL A N 1
ATOM 1625 C CA . VAL A 1 199 ? 16.630 -5.522 -40.801 1.00 71.25 199 VAL A CA 1
ATOM 1626 C C . VAL A 1 199 ? 17.369 -6.859 -40.613 1.00 71.25 199 VAL A C 1
ATOM 1628 O O . VAL A 1 199 ? 16.738 -7.894 -40.395 1.00 71.25 199 VAL A O 1
ATOM 1631 N N . ARG A 1 200 ? 18.711 -6.874 -40.638 1.00 74.56 200 ARG A N 1
ATOM 1632 C CA . ARG A 1 200 ? 19.496 -8.075 -40.285 1.00 74.56 200 ARG A CA 1
ATOM 1633 C C . ARG A 1 200 ? 19.520 -8.308 -38.774 1.00 74.56 200 ARG A C 1
ATOM 1635 O O . ARG A 1 200 ? 19.312 -9.441 -38.345 1.00 74.56 200 ARG A O 1
ATOM 1642 N N . SER A 1 201 ? 19.722 -7.256 -37.984 1.00 77.50 201 SER A N 1
ATOM 1643 C CA . SER A 1 201 ? 19.775 -7.324 -36.519 1.00 77.50 201 SER A CA 1
ATOM 1644 C C . SER A 1 201 ? 18.409 -7.546 -35.852 1.00 77.50 201 SER A C 1
ATOM 1646 O O . SER A 1 201 ? 18.382 -8.058 -34.735 1.00 77.50 201 SER A O 1
ATOM 1648 N N . LEU A 1 202 ? 17.278 -7.296 -36.532 1.00 75.31 202 LEU A N 1
ATOM 1649 C CA . LEU A 1 202 ? 15.943 -7.731 -36.079 1.00 75.31 202 LEU A CA 1
ATOM 1650 C C . LEU A 1 202 ? 15.895 -9.229 -35.735 1.00 75.31 202 LEU A C 1
ATOM 1652 O O . LEU A 1 202 ? 15.252 -9.614 -34.764 1.00 75.31 202 LEU A O 1
ATOM 1656 N N . LYS A 1 203 ? 16.641 -10.073 -36.463 1.00 76.06 203 LYS A N 1
ATOM 1657 C CA . LYS A 1 203 ? 16.721 -11.527 -36.220 1.00 76.06 203 LYS A CA 1
ATOM 1658 C C . LYS A 1 203 ? 17.399 -11.909 -34.894 1.00 76.06 203 LYS A C 1
ATOM 1660 O O . LYS A 1 203 ? 17.438 -13.086 -34.551 1.00 76.06 203 LYS A O 1
ATOM 1665 N N . LEU A 1 204 ? 17.959 -10.935 -34.172 1.00 78.50 204 LEU A N 1
ATOM 1666 C CA . LEU A 1 204 ? 18.557 -11.095 -32.842 1.00 78.50 204 LEU A CA 1
ATOM 1667 C C . LEU A 1 204 ? 17.576 -10.731 -31.712 1.00 78.50 204 LEU A C 1
ATOM 1669 O O . LEU A 1 204 ? 17.906 -10.893 -30.535 1.00 78.50 204 LEU A O 1
ATOM 1673 N N . ILE A 1 205 ? 16.381 -10.238 -32.053 1.00 81.44 205 ILE A N 1
ATOM 1674 C CA . ILE A 1 205 ? 15.280 -9.991 -31.120 1.00 81.44 205 ILE A CA 1
ATOM 1675 C C . ILE A 1 205 ? 14.388 -11.245 -31.103 1.00 81.44 205 ILE A C 1
ATOM 1677 O O . ILE A 1 205 ? 14.054 -11.758 -32.172 1.00 81.44 205 ILE A O 1
ATOM 1681 N N . PRO A 1 206 ? 13.995 -11.772 -29.925 1.00 79.25 206 PRO A N 1
ATOM 1682 C CA . PRO A 1 206 ? 13.058 -12.890 -29.845 1.00 79.25 206 PRO A CA 1
ATOM 1683 C C . PRO A 1 206 ? 11.736 -12.592 -30.560 1.00 79.25 206 PRO A C 1
ATOM 1685 O O . PRO A 1 206 ? 11.284 -11.446 -30.583 1.00 79.25 206 PRO A O 1
ATOM 1688 N N . GLU A 1 207 ? 11.083 -13.626 -31.089 1.00 84.25 207 GLU A N 1
ATOM 1689 C CA . GLU A 1 207 ? 9.761 -13.485 -31.705 1.00 84.25 207 GLU A CA 1
ATOM 1690 C C . GLU A 1 207 ? 8.718 -12.906 -30.732 1.00 84.25 207 GLU A C 1
ATOM 1692 O O . GLU A 1 207 ? 8.827 -13.057 -29.510 1.00 84.25 207 GLU A O 1
ATOM 1697 N N . PHE A 1 208 ? 7.706 -12.237 -31.289 1.00 86.31 208 PHE A N 1
ATOM 1698 C CA . PHE A 1 208 ? 6.606 -11.649 -30.530 1.00 86.31 208 PHE A CA 1
ATOM 1699 C C . PHE A 1 208 ? 5.811 -12.724 -29.776 1.00 86.31 208 PHE A C 1
ATOM 1701 O O . PHE A 1 208 ? 5.345 -13.703 -30.362 1.00 86.31 208 PHE A O 1
ATOM 1708 N N . ASP A 1 209 ? 5.677 -12.527 -28.464 1.00 84.38 209 ASP A N 1
ATOM 1709 C CA . ASP A 1 209 ? 5.002 -13.426 -27.528 1.00 84.38 209 ASP A CA 1
ATOM 1710 C C . ASP A 1 209 ? 3.739 -12.736 -27.002 1.00 84.38 209 ASP A C 1
ATOM 1712 O O . ASP A 1 209 ? 3.805 -11.890 -26.108 1.00 84.38 209 ASP A O 1
ATOM 1716 N N . GLU A 1 210 ? 2.584 -13.129 -27.542 1.00 83.69 210 GLU A N 1
ATOM 1717 C CA . GLU A 1 210 ? 1.259 -12.605 -27.178 1.00 83.69 210 GLU A CA 1
ATOM 1718 C C . GLU A 1 210 ? 0.913 -12.779 -25.685 1.00 83.69 210 GLU A C 1
ATOM 1720 O O . GLU A 1 210 ? 0.028 -12.098 -25.174 1.00 83.69 210 GLU A O 1
ATOM 1725 N N . SER A 1 211 ? 1.628 -13.641 -24.948 1.00 77.25 211 SER A N 1
ATOM 1726 C CA . SER A 1 211 ? 1.462 -13.790 -23.494 1.00 77.25 211 SER A CA 1
ATOM 1727 C C . SER A 1 211 ? 2.333 -12.843 -22.654 1.00 77.25 211 SER A C 1
ATOM 1729 O O . SER A 1 211 ? 2.152 -12.783 -21.437 1.00 77.25 211 SER A O 1
ATOM 1731 N N . LYS A 1 212 ? 3.303 -12.143 -23.267 1.00 83.62 212 LYS A N 1
ATOM 1732 C CA . LYS A 1 212 ? 4.346 -11.332 -22.595 1.00 83.62 212 LYS A CA 1
ATOM 1733 C C . LYS A 1 212 ? 4.706 -10.073 -23.394 1.00 83.62 212 LYS A C 1
ATOM 1735 O O . LYS A 1 212 ? 5.878 -9.723 -23.549 1.00 83.62 212 LYS A O 1
ATOM 1740 N N . VAL A 1 213 ? 3.688 -9.399 -23.929 1.00 85.69 213 VAL A N 1
ATOM 1741 C CA . VAL A 1 213 ? 3.826 -8.222 -24.805 1.00 85.69 213 VAL A CA 1
ATOM 1742 C C . VAL A 1 213 ? 4.666 -7.116 -24.149 1.00 85.69 213 VAL A C 1
ATOM 1744 O O . VAL A 1 213 ? 5.600 -6.600 -24.761 1.00 85.69 213 VAL A O 1
ATOM 1747 N N . THR A 1 214 ? 4.421 -6.806 -22.873 1.00 85.44 214 THR A N 1
ATOM 1748 C CA . THR A 1 214 ? 5.175 -5.794 -22.109 1.00 85.44 214 THR A CA 1
ATOM 1749 C C . THR A 1 214 ? 6.661 -6.146 -21.968 1.00 85.44 214 THR A C 1
ATOM 1751 O O . THR A 1 214 ? 7.529 -5.296 -22.180 1.00 85.44 214 THR A O 1
ATOM 1754 N N . GLU A 1 215 ? 6.987 -7.401 -21.649 1.00 87.38 215 GLU A N 1
ATOM 1755 C CA . GLU A 1 215 ? 8.367 -7.881 -21.562 1.00 87.38 215 GLU A CA 1
ATOM 1756 C C . GLU A 1 215 ? 9.045 -7.972 -22.934 1.00 87.38 215 GLU A C 1
ATOM 1758 O O . GLU A 1 215 ? 10.265 -7.808 -23.009 1.00 87.38 215 GLU A O 1
ATOM 1763 N N . TRP A 1 216 ? 8.284 -8.221 -24.004 1.00 90.31 216 TRP A N 1
ATOM 1764 C CA . TRP A 1 216 ? 8.784 -8.207 -25.377 1.00 90.31 216 TRP A CA 1
ATOM 1765 C C . TRP A 1 216 ? 9.178 -6.791 -25.812 1.00 90.31 216 TRP A C 1
ATOM 1767 O O . TRP A 1 216 ? 10.328 -6.598 -26.206 1.00 90.31 216 TRP A O 1
ATOM 1777 N N . PHE A 1 217 ? 8.309 -5.789 -25.626 1.00 90.69 217 PHE A N 1
ATOM 1778 C CA . PHE A 1 217 ? 8.641 -4.384 -25.913 1.00 90.69 217 PHE A CA 1
ATOM 1779 C C . PHE A 1 217 ? 9.909 -3.940 -25.167 1.00 90.69 217 PHE A C 1
ATOM 1781 O O . PHE A 1 217 ? 10.833 -3.413 -25.778 1.00 90.69 217 PHE A O 1
ATOM 1788 N N . ARG A 1 218 ? 10.037 -4.278 -23.876 1.00 89.81 218 ARG A N 1
ATOM 1789 C CA . ARG A 1 218 ? 11.240 -3.961 -23.080 1.00 89.81 218 ARG A CA 1
ATOM 1790 C C . ARG A 1 218 ? 12.522 -4.638 -23.597 1.00 89.81 218 ARG A C 1
ATOM 1792 O O . ARG A 1 218 ? 13.626 -4.142 -23.366 1.00 89.81 218 ARG A O 1
ATOM 1799 N N . ARG A 1 219 ? 12.411 -5.794 -24.264 1.00 88.88 219 ARG A N 1
ATOM 1800 C CA . ARG A 1 219 ? 13.542 -6.471 -24.930 1.00 88.88 219 ARG A CA 1
ATOM 1801 C C . ARG A 1 219 ? 13.875 -5.816 -26.268 1.00 88.88 219 ARG A C 1
ATOM 1803 O O . ARG A 1 219 ? 15.060 -5.661 -26.554 1.00 88.88 219 ARG A O 1
ATOM 1810 N N . PHE A 1 220 ? 12.857 -5.431 -27.042 1.00 90.62 220 PHE A N 1
ATOM 1811 C CA . PHE A 1 220 ? 13.013 -4.667 -28.278 1.00 90.62 220 PHE A CA 1
ATOM 1812 C C . PHE A 1 220 ? 13.731 -3.341 -28.003 1.00 90.62 220 PHE A C 1
ATOM 1814 O O . PHE A 1 220 ? 14.810 -3.128 -28.541 1.00 90.62 220 PHE A O 1
ATOM 1821 N N . GLU A 1 221 ? 13.217 -2.526 -27.078 1.00 92.25 221 GLU A N 1
ATOM 1822 C CA . GLU A 1 221 ? 13.788 -1.231 -26.671 1.00 92.25 221 GLU A CA 1
ATOM 1823 C C . GLU A 1 221 ? 15.254 -1.365 -26.262 1.00 92.25 221 GLU A C 1
ATOM 1825 O O . GLU A 1 221 ? 16.123 -0.664 -26.777 1.00 92.25 221 GLU A O 1
ATOM 1830 N N . LYS A 1 222 ? 15.565 -2.335 -25.388 1.00 90.19 222 LYS A N 1
ATOM 1831 C CA . LYS A 1 222 ? 16.949 -2.571 -24.968 1.00 90.19 222 LYS A CA 1
ATOM 1832 C C . LYS A 1 222 ? 17.860 -2.922 -26.151 1.00 90.19 222 LYS A C 1
ATOM 1834 O O . LYS A 1 222 ? 19.010 -2.500 -26.142 1.00 90.19 222 LYS A O 1
ATOM 1839 N N . LYS A 1 223 ? 17.380 -3.673 -27.150 1.00 87.12 223 LYS A N 1
ATOM 1840 C CA . LYS A 1 223 ? 18.159 -3.996 -28.357 1.00 87.12 223 LYS A CA 1
ATOM 1841 C C . LYS A 1 223 ? 18.238 -2.843 -29.355 1.00 87.12 223 LYS A C 1
ATOM 1843 O O . LYS A 1 223 ? 19.275 -2.700 -29.988 1.00 87.12 223 LYS A O 1
ATOM 1848 N N . ALA A 1 224 ? 17.211 -2.007 -29.449 1.00 87.62 224 ALA A N 1
ATOM 1849 C CA . ALA A 1 224 ? 17.236 -0.798 -30.261 1.00 87.62 224 ALA A CA 1
ATOM 1850 C C . ALA A 1 224 ? 18.282 0.204 -29.738 1.00 87.62 224 ALA A C 1
ATOM 1852 O O . ALA A 1 224 ? 19.080 0.708 -30.524 1.00 87.62 224 ALA A O 1
ATOM 1853 N N . TYR A 1 225 ? 18.367 0.389 -28.413 1.00 87.88 225 TYR A N 1
ATOM 1854 C CA . TYR A 1 225 ? 19.455 1.142 -27.775 1.00 87.88 225 TYR A CA 1
ATOM 1855 C C . TYR A 1 225 ? 20.828 0.453 -27.895 1.00 87.88 225 TYR A C 1
ATOM 1857 O O . TYR A 1 225 ? 21.830 1.132 -28.060 1.00 87.88 225 TYR A O 1
ATOM 1865 N N . GLU A 1 226 ? 20.912 -0.884 -27.841 1.00 86.81 226 GLU A N 1
ATOM 1866 C CA . GLU A 1 226 ? 22.185 -1.624 -28.003 1.00 86.81 226 GLU A CA 1
ATOM 1867 C C . GLU A 1 226 ? 22.769 -1.535 -29.431 1.00 86.81 226 GLU A C 1
ATOM 1869 O O . GLU A 1 226 ? 23.934 -1.868 -29.642 1.00 86.81 226 GLU A O 1
ATOM 1874 N N . PHE A 1 227 ? 21.970 -1.098 -30.409 1.00 83.94 227 PHE A N 1
ATOM 1875 C CA . PHE A 1 227 ? 22.360 -0.949 -31.814 1.00 83.94 227 PHE A CA 1
ATOM 1876 C C . PHE A 1 227 ? 22.210 0.489 -32.352 1.00 83.94 227 PHE A C 1
ATOM 1878 O O . PHE A 1 227 ? 22.251 0.666 -33.572 1.00 83.94 227 PHE A O 1
ATOM 1885 N N . ASP A 1 228 ? 22.018 1.484 -31.477 1.00 83.56 228 ASP A N 1
ATOM 1886 C CA . ASP A 1 228 ? 21.834 2.907 -31.817 1.00 83.56 228 ASP A CA 1
ATOM 1887 C C . ASP A 1 228 ? 20.781 3.154 -32.925 1.00 83.56 228 ASP A C 1
ATOM 1889 O O . ASP A 1 228 ? 20.995 3.910 -33.876 1.00 83.56 228 ASP A O 1
ATOM 1893 N N . TRP A 1 229 ? 19.632 2.472 -32.848 1.00 86.94 229 TRP A N 1
ATOM 1894 C CA . TRP A 1 229 ? 18.584 2.570 -33.871 1.00 86.94 229 TRP A CA 1
ATOM 1895 C C . TRP A 1 229 ? 17.778 3.880 -33.776 1.00 86.94 229 TRP A C 1
ATOM 1897 O O . TRP A 1 229 ? 17.247 4.166 -32.701 1.00 86.94 229 TRP A O 1
ATOM 1907 N N . PRO A 1 230 ? 17.566 4.613 -34.890 1.00 85.56 230 PRO A N 1
ATOM 1908 C CA . PRO A 1 230 ? 16.748 5.831 -34.916 1.00 85.56 230 PRO A CA 1
ATOM 190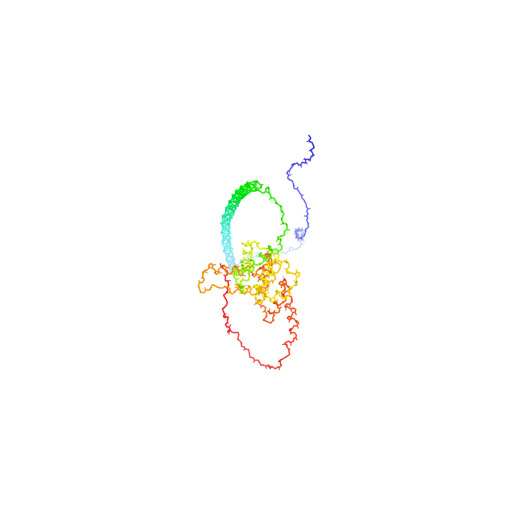9 C C . PRO A 1 230 ? 15.288 5.550 -34.521 1.00 85.56 230 PRO A C 1
ATOM 1911 O O . PRO A 1 230 ? 14.654 4.647 -35.080 1.00 85.56 230 PRO A O 1
ATOM 1914 N N . GLN A 1 231 ? 14.767 6.312 -33.551 1.00 86.31 231 GLN A N 1
ATOM 1915 C CA . GLN A 1 231 ? 13.449 6.107 -32.929 1.00 86.31 231 GLN A CA 1
ATOM 1916 C C . GLN A 1 231 ? 12.299 6.236 -33.939 1.00 86.31 231 GLN A C 1
ATOM 1918 O O . GLN A 1 231 ? 11.335 5.475 -33.889 1.00 86.31 231 GLN A O 1
ATOM 1923 N N . GLU A 1 232 ? 12.472 7.092 -34.944 1.00 85.38 232 GLU A N 1
ATOM 1924 C CA . GLU A 1 232 ? 11.563 7.338 -36.070 1.00 85.38 232 GLU A CA 1
ATOM 1925 C C . GLU A 1 232 ? 11.320 6.086 -36.932 1.00 85.38 232 GLU A C 1
ATOM 1927 O O . GLU A 1 232 ? 10.417 6.051 -37.765 1.00 85.38 232 GLU A O 1
ATOM 1932 N N . ARG A 1 233 ? 12.139 5.037 -36.770 1.00 84.75 233 ARG A N 1
ATOM 1933 C CA . ARG A 1 233 ? 11.973 3.747 -37.455 1.00 84.75 233 ARG A CA 1
ATOM 1934 C C . ARG A 1 233 ? 11.467 2.631 -36.538 1.00 84.75 233 ARG A C 1
ATOM 1936 O O . ARG A 1 233 ? 11.155 1.553 -37.043 1.00 84.75 233 ARG A O 1
ATOM 1943 N N . TRP A 1 234 ? 11.371 2.844 -35.222 1.00 89.50 234 TRP A N 1
ATOM 1944 C CA . TRP A 1 234 ? 11.032 1.781 -34.265 1.00 89.50 234 TRP A CA 1
ATOM 1945 C C . TRP A 1 234 ? 9.631 1.208 -34.488 1.00 89.50 234 TRP A C 1
ATOM 1947 O O . TRP A 1 234 ? 9.481 -0.011 -34.466 1.00 89.50 234 TRP A O 1
ATOM 1957 N N . VAL A 1 235 ? 8.632 2.048 -34.777 1.00 88.81 235 VAL A N 1
ATOM 1958 C CA . VAL A 1 235 ? 7.253 1.606 -35.061 1.00 88.81 235 VAL A CA 1
ATOM 1959 C C . VAL A 1 235 ? 7.220 0.638 -36.248 1.00 88.81 235 VAL A C 1
ATOM 1961 O O . VAL A 1 235 ? 6.719 -0.479 -36.125 1.00 88.81 235 VAL A O 1
ATOM 1964 N N . GLY A 1 236 ? 7.865 0.995 -37.365 1.00 86.12 236 GLY A N 1
ATOM 1965 C CA . GLY A 1 236 ? 7.979 0.121 -38.538 1.00 86.12 236 GLY A CA 1
ATOM 1966 C C . GLY A 1 236 ? 8.774 -1.166 -38.275 1.00 86.12 236 GLY A C 1
ATOM 1967 O O . GLY A 1 236 ? 8.418 -2.228 -38.787 1.00 86.12 236 GLY A O 1
ATOM 1968 N N . LEU A 1 237 ? 9.824 -1.112 -37.448 1.00 86.75 237 LEU A N 1
ATOM 1969 C CA . LEU A 1 237 ? 10.572 -2.304 -37.028 1.00 86.75 237 LEU A CA 1
ATOM 1970 C C . LEU A 1 237 ? 9.730 -3.247 -36.153 1.00 86.75 237 LEU A C 1
ATOM 1972 O O . LEU A 1 237 ? 9.815 -4.463 -36.325 1.00 86.75 237 LEU A O 1
ATOM 1976 N N . VAL A 1 238 ? 8.911 -2.708 -35.242 1.00 89.25 238 VAL A N 1
ATOM 1977 C CA . VAL A 1 238 ? 7.995 -3.499 -34.408 1.00 89.25 238 VAL A CA 1
ATOM 1978 C C . VAL A 1 238 ? 6.865 -4.088 -35.243 1.00 89.25 238 VAL A C 1
ATOM 1980 O O . VAL A 1 238 ? 6.605 -5.280 -35.106 1.00 89.25 238 VAL A O 1
ATOM 1983 N N . ALA A 1 239 ? 6.235 -3.309 -36.129 1.00 86.94 239 ALA A N 1
ATOM 1984 C CA . ALA A 1 239 ? 5.116 -3.750 -36.967 1.00 86.94 239 ALA A CA 1
ATOM 1985 C C . ALA A 1 239 ? 5.433 -5.041 -37.746 1.00 86.94 239 ALA A C 1
ATOM 1987 O O . ALA A 1 239 ? 4.640 -5.979 -37.743 1.00 86.94 239 ALA A O 1
ATOM 1988 N N . ASN A 1 240 ? 6.644 -5.144 -38.309 1.00 86.12 240 ASN A N 1
ATOM 1989 C CA . ASN A 1 240 ? 7.138 -6.343 -39.006 1.00 86.12 240 ASN A CA 1
ATOM 1990 C C . ASN A 1 240 ? 7.288 -7.596 -38.112 1.00 86.12 240 ASN A C 1
ATOM 1992 O O . ASN A 1 240 ? 7.454 -8.700 -38.632 1.00 86.12 240 ASN A O 1
ATOM 1996 N N . MET A 1 241 ? 7.271 -7.440 -36.786 1.00 86.31 241 MET A N 1
ATOM 1997 C CA . MET A 1 241 ? 7.392 -8.521 -35.801 1.00 86.31 241 MET A CA 1
ATOM 1998 C C . MET A 1 241 ? 6.057 -8.860 -35.115 1.00 86.31 241 MET A C 1
ATOM 2000 O O . MET A 1 241 ? 5.979 -9.901 -34.458 1.00 86.31 241 MET A O 1
ATOM 2004 N N . LEU A 1 242 ? 5.027 -8.011 -35.242 1.00 88.44 242 LEU A N 1
ATOM 2005 C CA . LEU A 1 242 ? 3.718 -8.210 -34.613 1.00 88.44 242 LEU A CA 1
ATOM 2006 C C . LEU A 1 242 ? 2.991 -9.439 -35.171 1.00 88.44 242 LEU A C 1
ATOM 2008 O O . LEU A 1 242 ? 3.155 -9.828 -36.326 1.00 88.44 242 LEU A O 1
ATOM 2012 N N . LYS A 1 243 ? 2.151 -10.046 -34.329 1.00 87.19 243 LYS A N 1
ATOM 2013 C CA . LYS A 1 243 ? 1.305 -11.195 -34.675 1.00 87.19 243 LYS A CA 1
ATOM 2014 C C . LYS A 1 243 ? -0.043 -11.087 -33.969 1.00 87.19 243 LYS A C 1
ATOM 2016 O O . LYS A 1 243 ? -0.154 -10.390 -32.960 1.00 87.19 243 LYS A O 1
ATOM 2021 N N . GLY A 1 244 ? -1.038 -11.804 -34.488 1.00 88.00 244 GLY A N 1
ATOM 2022 C CA . GLY A 1 244 ? -2.351 -11.930 -33.859 1.00 88.00 244 GLY A CA 1
ATOM 2023 C C . GLY A 1 244 ? -3.005 -10.574 -33.596 1.00 88.00 244 GLY A C 1
ATOM 2024 O O . GLY A 1 244 ? -3.025 -9.699 -34.465 1.00 88.00 244 GLY A O 1
ATOM 2025 N N . LYS A 1 245 ? -3.505 -10.388 -32.373 1.00 84.06 245 LYS A N 1
ATOM 2026 C CA . LYS A 1 245 ? -4.284 -9.202 -31.985 1.00 84.06 245 LYS A CA 1
ATOM 2027 C C . LYS A 1 245 ? -3.491 -7.884 -32.065 1.00 84.06 245 LYS A C 1
ATOM 2029 O O . LYS A 1 245 ? -4.095 -6.830 -32.223 1.00 84.06 245 LYS A O 1
ATOM 2034 N N . ALA A 1 246 ? -2.159 -7.918 -31.994 1.00 86.75 246 ALA A N 1
ATOM 2035 C CA . ALA A 1 246 ? -1.314 -6.733 -32.146 1.00 86.75 246 ALA A CA 1
ATOM 2036 C C . ALA A 1 246 ? -1.347 -6.193 -33.579 1.00 86.75 246 ALA A C 1
ATOM 2038 O O . ALA A 1 246 ? -1.386 -4.982 -33.784 1.00 86.75 246 ALA A O 1
ATOM 2039 N N . LEU A 1 247 ? -1.357 -7.100 -34.559 1.00 88.12 247 LEU A N 1
ATOM 2040 C CA . LEU A 1 247 ? -1.413 -6.743 -35.972 1.00 88.12 247 LEU A CA 1
ATOM 2041 C C . LEU A 1 247 ? -2.809 -6.216 -36.336 1.00 88.12 247 LEU A C 1
ATOM 2043 O O . LEU A 1 247 ? -2.912 -5.163 -36.947 1.00 88.12 247 LEU A O 1
ATOM 2047 N N . GLU A 1 248 ? -3.875 -6.844 -35.821 1.00 87.62 248 GLU A N 1
ATOM 2048 C CA . GLU A 1 248 ? -5.254 -6.331 -35.941 1.00 87.62 248 GLU A CA 1
ATOM 2049 C C . GLU A 1 248 ? -5.452 -4.898 -35.416 1.00 87.62 248 GLU A C 1
ATOM 2051 O O . GLU A 1 248 ? -6.412 -4.236 -35.806 1.00 87.62 248 GLU A O 1
ATOM 2056 N N . VAL A 1 249 ? -4.611 -4.452 -34.479 1.00 87.75 249 VAL A N 1
ATOM 2057 C CA . VAL A 1 249 ? -4.652 -3.102 -33.901 1.00 87.75 249 VAL A CA 1
ATOM 2058 C C . VAL A 1 249 ? -3.832 -2.134 -34.742 1.00 87.75 249 VAL A C 1
ATOM 2060 O O . VAL A 1 249 ? -4.332 -1.064 -35.071 1.00 87.75 249 VAL A O 1
ATOM 2063 N N . TYR A 1 250 ? -2.633 -2.542 -35.161 1.00 87.69 250 TYR A N 1
ATOM 2064 C CA . TYR A 1 250 ? -1.812 -1.794 -36.114 1.00 87.69 250 TYR A CA 1
ATOM 2065 C C . TYR A 1 250 ? -2.558 -1.514 -37.430 1.00 87.69 250 TYR A C 1
ATOM 2067 O O . TYR A 1 250 ? -2.592 -0.374 -37.879 1.00 87.69 250 TYR A O 1
ATOM 2075 N N . ASP A 1 251 ? -3.260 -2.509 -37.980 1.00 88.19 251 ASP A N 1
ATOM 2076 C CA . ASP A 1 251 ? -4.070 -2.390 -39.203 1.00 88.19 251 ASP A CA 1
ATOM 2077 C C . ASP A 1 251 ? -5.286 -1.438 -39.061 1.00 88.19 251 ASP A C 1
ATOM 2079 O O . ASP A 1 251 ? -5.999 -1.192 -40.036 1.00 88.19 251 ASP A O 1
ATOM 2083 N N . ARG A 1 252 ? -5.563 -0.926 -37.850 1.00 86.50 252 ARG A N 1
ATOM 2084 C CA . ARG A 1 252 ? -6.657 0.018 -37.537 1.00 86.50 252 ARG A CA 1
ATOM 2085 C C . ARG A 1 252 ? -6.170 1.392 -37.065 1.00 86.50 252 ARG A C 1
ATOM 2087 O O . ARG A 1 252 ? -7.008 2.276 -36.892 1.00 86.50 252 ARG A O 1
ATOM 2094 N N . MET A 1 253 ? -4.869 1.565 -36.835 1.00 86.31 253 MET A N 1
ATOM 2095 C CA . MET A 1 253 ? -4.262 2.855 -36.492 1.00 86.31 253 MET A CA 1
ATOM 2096 C C . MET A 1 253 ? -4.231 3.779 -37.712 1.00 86.31 253 MET A C 1
ATOM 2098 O O . MET A 1 253 ? -4.141 3.317 -38.853 1.00 86.31 253 MET A O 1
ATOM 2102 N N . LEU A 1 254 ? -4.290 5.089 -37.480 1.00 83.44 254 LEU A N 1
ATOM 2103 C CA . LEU A 1 254 ? -4.064 6.080 -38.526 1.00 83.44 254 LEU A CA 1
ATOM 2104 C C . LEU A 1 254 ? -2.556 6.265 -38.749 1.00 83.44 254 LEU A C 1
ATOM 2106 O O . LEU A 1 254 ? -1.740 5.982 -37.874 1.00 83.44 254 LEU A O 1
ATOM 2110 N N . VAL A 1 255 ? -2.162 6.740 -39.933 1.00 78.88 255 VAL A N 1
ATOM 2111 C CA . VAL A 1 255 ? -0.736 6.925 -40.281 1.00 78.88 255 VAL A CA 1
ATOM 2112 C C . VAL A 1 255 ? -0.101 8.022 -39.417 1.00 78.88 255 VAL A C 1
ATOM 2114 O O . VAL A 1 255 ? 1.096 8.001 -39.142 1.00 78.88 255 VAL A O 1
ATOM 2117 N N . GLU A 1 256 ? -0.930 8.950 -38.956 1.00 76.50 256 GLU A N 1
ATOM 2118 C CA . GLU A 1 256 ? -0.653 9.996 -37.985 1.00 76.50 256 GLU A CA 1
ATOM 2119 C C . GLU A 1 256 ? -0.217 9.413 -36.625 1.00 76.50 256 GLU A C 1
ATOM 2121 O O . GLU A 1 256 ? 0.817 9.825 -36.096 1.00 76.50 256 GLU A O 1
ATOM 2126 N N . ASP A 1 257 ? -0.923 8.395 -36.119 1.00 73.62 257 ASP A N 1
ATOM 2127 C CA . ASP A 1 257 ? -0.669 7.755 -34.816 1.00 73.62 257 ASP A CA 1
ATOM 2128 C C . ASP A 1 257 ? 0.653 6.957 -34.800 1.00 73.62 257 ASP A C 1
ATOM 2130 O O . ASP A 1 257 ? 1.262 6.735 -33.756 1.00 73.62 257 ASP A O 1
ATOM 2134 N N . LEU A 1 258 ? 1.134 6.533 -35.976 1.00 78.75 258 LEU A N 1
ATOM 2135 C CA . LEU A 1 258 ? 2.360 5.738 -36.132 1.00 78.75 258 LEU A CA 1
ATOM 2136 C C . LEU A 1 258 ? 3.660 6.557 -36.029 1.00 78.75 258 LEU A C 1
ATOM 2138 O O . LEU A 1 258 ? 4.747 5.984 -36.141 1.00 78.75 258 LEU A O 1
ATOM 2142 N N . ASN A 1 259 ? 3.574 7.876 -35.831 1.00 79.50 259 ASN A N 1
ATOM 2143 C CA . ASN A 1 259 ? 4.747 8.744 -35.678 1.00 79.50 259 ASN A CA 1
ATOM 2144 C C . ASN A 1 259 ? 5.274 8.787 -34.233 1.00 79.50 259 ASN A C 1
ATOM 2146 O O . ASN A 1 259 ? 6.465 9.028 -34.043 1.00 79.50 259 ASN A O 1
ATOM 2150 N N . GLU A 1 260 ? 4.427 8.525 -33.230 1.00 86.06 260 GLU A N 1
ATOM 2151 C CA . GLU A 1 260 ? 4.833 8.453 -31.822 1.00 86.06 260 GLU A CA 1
ATOM 2152 C C . GLU A 1 260 ? 4.911 6.991 -31.357 1.00 86.06 260 GLU A C 1
ATOM 2154 O O . GLU A 1 260 ? 3.917 6.266 -31.268 1.00 86.06 260 GLU A O 1
ATOM 2159 N N . TYR A 1 261 ? 6.129 6.545 -31.045 1.00 89.06 261 TYR A N 1
ATOM 2160 C CA . TYR A 1 261 ? 6.400 5.173 -30.626 1.00 89.06 261 TYR A CA 1
ATOM 2161 C C . TYR A 1 261 ? 5.720 4.824 -29.297 1.00 89.06 261 TYR A C 1
ATOM 2163 O O . TYR A 1 261 ? 5.253 3.693 -29.142 1.00 89.06 261 TYR A O 1
ATOM 2171 N N . GLU A 1 262 ? 5.648 5.758 -28.343 1.00 88.50 262 GLU A N 1
ATOM 2172 C CA . GLU A 1 262 ? 5.049 5.477 -27.033 1.00 88.50 262 GLU A CA 1
ATOM 2173 C C . GLU A 1 262 ? 3.519 5.339 -27.094 1.00 88.50 262 GLU A C 1
ATOM 2175 O O . GLU A 1 262 ? 2.973 4.486 -26.392 1.00 88.50 262 GLU A O 1
ATOM 2180 N N . GLU A 1 263 ? 2.828 6.081 -27.967 1.00 86.25 263 GLU A N 1
ATOM 2181 C CA . GLU A 1 263 ? 1.375 5.949 -28.167 1.00 86.25 263 GLU A CA 1
ATOM 2182 C C . GLU A 1 263 ? 1.033 4.638 -28.891 1.00 86.25 263 GLU A C 1
ATOM 2184 O O . GLU A 1 263 ? 0.279 3.821 -28.358 1.00 86.25 263 GLU A O 1
ATOM 2189 N N . PHE A 1 264 ? 1.700 4.344 -30.014 1.00 88.94 264 PHE A N 1
ATOM 2190 C CA . PHE A 1 264 ? 1.632 3.047 -30.708 1.00 88.94 264 PHE A CA 1
ATOM 2191 C C . PHE A 1 264 ? 1.833 1.850 -29.752 1.00 88.94 264 PHE A C 1
ATOM 2193 O O . PHE A 1 264 ? 1.077 0.871 -29.754 1.00 88.94 264 PHE A O 1
ATOM 2200 N N . LYS A 1 265 ? 2.842 1.943 -28.880 1.00 90.31 265 LYS A N 1
ATOM 2201 C CA . LYS A 1 265 ? 3.168 0.942 -27.857 1.00 90.31 265 LYS A CA 1
ATOM 2202 C C . LYS A 1 265 ? 2.112 0.853 -26.754 1.00 90.31 265 LYS A C 1
ATOM 2204 O O . LYS A 1 265 ? 1.823 -0.256 -26.294 1.00 90.31 265 LYS A O 1
ATOM 2209 N N . ALA A 1 266 ? 1.555 1.977 -26.307 1.00 87.31 266 ALA A N 1
ATOM 2210 C CA . ALA A 1 266 ? 0.489 2.010 -25.311 1.00 87.31 266 ALA A CA 1
ATOM 2211 C C . ALA A 1 266 ? -0.800 1.372 -25.848 1.00 87.31 266 ALA A C 1
ATOM 2213 O O . ALA A 1 266 ? -1.429 0.584 -25.144 1.00 87.31 266 ALA A O 1
ATOM 2214 N N . ASP A 1 267 ? -1.152 1.632 -27.104 1.00 86.75 267 ASP A N 1
ATOM 2215 C CA . ASP A 1 267 ? -2.353 1.099 -27.747 1.00 86.75 267 ASP A CA 1
ATOM 2216 C C . ASP A 1 267 ? -2.264 -0.411 -28.007 1.00 86.75 267 ASP A C 1
ATOM 2218 O O . ASP A 1 267 ? -3.198 -1.152 -27.681 1.00 86.75 267 ASP A O 1
ATOM 2222 N N . ILE A 1 268 ? -1.111 -0.909 -28.473 1.00 88.75 268 ILE A N 1
ATOM 2223 C CA . ILE A 1 268 ? -0.880 -2.359 -28.568 1.00 88.75 268 ILE A CA 1
ATOM 2224 C C . ILE A 1 268 ? -0.923 -3.007 -27.178 1.00 88.75 268 ILE A C 1
ATOM 2226 O O . ILE A 1 268 ? -1.517 -4.073 -27.028 1.00 88.75 268 ILE A O 1
ATOM 2230 N N . ARG A 1 269 ? -0.360 -2.384 -26.133 1.00 86.81 269 ARG A N 1
ATOM 2231 C CA . ARG A 1 269 ? -0.473 -2.912 -24.758 1.00 86.81 269 ARG A CA 1
ATOM 2232 C C . ARG A 1 269 ? -1.925 -2.961 -24.288 1.00 86.81 269 ARG A C 1
ATOM 2234 O O . ARG A 1 269 ? -2.358 -4.025 -23.849 1.00 86.81 269 ARG A O 1
ATOM 2241 N N . ARG A 1 270 ? -2.701 -1.891 -24.489 1.00 83.06 270 ARG A N 1
ATOM 2242 C CA . ARG A 1 270 ? -4.136 -1.808 -24.158 1.00 83.06 270 ARG A CA 1
ATOM 2243 C C . ARG A 1 270 ? -4.967 -2.905 -24.830 1.00 83.06 270 ARG A C 1
ATOM 2245 O O . ARG A 1 270 ? -5.979 -3.343 -24.288 1.00 83.06 270 ARG A O 1
ATOM 2252 N N . ALA A 1 271 ? -4.532 -3.401 -25.989 1.00 82.50 271 ALA A N 1
ATOM 2253 C CA . ALA A 1 271 ? -5.170 -4.528 -26.659 1.00 82.50 271 ALA A CA 1
ATOM 2254 C C . ALA A 1 271 ? -4.927 -5.889 -25.975 1.00 82.50 271 ALA A C 1
ATOM 2256 O O . ALA A 1 271 ? -5.778 -6.775 -26.091 1.00 82.50 271 ALA A O 1
ATOM 2257 N N . TYR A 1 272 ? -3.810 -6.076 -25.267 1.00 79.56 272 TYR A N 1
ATOM 2258 C CA . TYR A 1 272 ? -3.482 -7.312 -24.532 1.00 79.56 272 TYR A CA 1
ATOM 2259 C C . TYR A 1 272 ? -3.701 -7.217 -23.022 1.00 79.56 272 TYR A C 1
ATOM 2261 O O . TYR A 1 272 ? -3.737 -8.246 -22.343 1.00 79.56 272 TYR A O 1
ATOM 2269 N N . GLU A 1 273 ? -3.868 -6.009 -22.491 1.00 77.12 273 GLU A N 1
ATOM 2270 C CA . GLU A 1 273 ? -4.316 -5.789 -21.123 1.00 77.12 273 GLU A CA 1
ATOM 2271 C C . GLU A 1 273 ? -5.636 -6.523 -20.875 1.00 77.12 273 GLU A C 1
ATOM 2273 O O . GLU A 1 273 ? -6.586 -6.480 -21.666 1.00 77.12 273 GLU A O 1
ATOM 2278 N N . LEU A 1 274 ? -5.683 -7.258 -19.765 1.00 69.94 274 LEU A N 1
ATOM 2279 C CA . LEU A 1 274 ? -6.906 -7.930 -19.367 1.00 69.94 274 LEU A CA 1
ATOM 2280 C C . LEU A 1 274 ? -7.913 -6.880 -18.911 1.00 69.94 274 LEU A C 1
ATOM 2282 O O . LEU A 1 274 ? -7.563 -5.877 -18.289 1.00 69.94 274 LEU A O 1
ATOM 2286 N N . ARG A 1 275 ? -9.197 -7.160 -19.142 1.00 74.56 275 ARG A N 1
ATOM 2287 C CA . ARG A 1 275 ? -10.270 -6.435 -18.462 1.00 74.56 275 ARG A CA 1
ATOM 2288 C C . ARG A 1 275 ? -10.000 -6.436 -16.942 1.00 74.56 275 ARG A C 1
ATOM 2290 O O . ARG A 1 275 ? -9.767 -7.524 -16.411 1.00 74.56 275 ARG A O 1
ATOM 2297 N N . PRO A 1 276 ? -10.069 -5.288 -16.240 1.00 79.12 276 PRO A N 1
ATOM 2298 C CA . PRO A 1 276 ? -9.899 -5.193 -14.790 1.00 79.12 276 PRO A CA 1
ATOM 2299 C C . PRO A 1 276 ? -10.527 -6.307 -13.945 1.00 79.12 276 PRO A C 1
ATOM 2301 O O . PRO A 1 276 ? -9.890 -6.834 -13.033 1.00 79.12 276 PRO A O 1
ATOM 2304 N N . GLU A 1 277 ? -11.735 -6.758 -14.293 1.00 80.44 277 GLU A N 1
ATOM 2305 C CA . GLU A 1 277 ? -12.446 -7.812 -13.563 1.00 80.44 277 GLU A CA 1
ATOM 2306 C C . GLU A 1 277 ? -11.730 -9.178 -13.644 1.00 80.44 277 GLU A C 1
ATOM 2308 O O . GLU A 1 277 ? -11.894 -10.023 -12.764 1.00 80.44 277 GLU A O 1
ATOM 2313 N N . ALA A 1 278 ? -10.900 -9.400 -14.669 1.00 83.62 278 ALA A N 1
ATOM 2314 C CA . ALA A 1 278 ? -10.056 -10.583 -14.807 1.00 83.62 278 ALA A CA 1
ATOM 2315 C C . ALA A 1 278 ? -8.742 -10.476 -14.010 1.00 83.62 278 ALA A C 1
ATOM 2317 O O . ALA A 1 278 ? -8.311 -11.490 -13.459 1.00 83.62 278 ALA A O 1
ATOM 2318 N N . TYR A 1 279 ? -8.140 -9.285 -13.866 1.00 85.75 279 TYR A N 1
ATOM 2319 C CA . TYR A 1 279 ? -7.040 -9.078 -12.906 1.00 85.75 279 TYR A CA 1
ATOM 2320 C C . TYR A 1 279 ? -7.537 -9.239 -11.463 1.00 85.75 279 TYR A C 1
ATOM 2322 O O . TYR A 1 279 ? -6.912 -9.938 -10.663 1.00 85.75 279 TYR A O 1
ATOM 2330 N N . CYS A 1 280 ? -8.718 -8.691 -11.157 1.00 88.31 280 CYS A N 1
ATOM 2331 C CA . CYS A 1 280 ? -9.406 -8.935 -9.895 1.00 88.31 280 CYS A CA 1
ATOM 2332 C C . CYS A 1 280 ? -9.601 -10.436 -9.641 1.00 88.31 280 CYS A C 1
ATOM 2334 O O . CYS A 1 280 ? -9.215 -10.939 -8.586 1.00 88.31 280 CYS A O 1
ATOM 2336 N N . LEU A 1 281 ? -10.130 -11.179 -10.621 1.00 87.81 281 LEU A N 1
ATOM 2337 C CA . LEU A 1 281 ? -10.314 -12.624 -10.499 1.00 87.81 281 LEU A CA 1
ATOM 2338 C C . LEU A 1 281 ? -8.979 -13.358 -10.285 1.00 87.81 281 LEU A C 1
ATOM 2340 O O . LEU A 1 281 ? -8.909 -14.216 -9.410 1.00 87.81 281 LEU A O 1
ATOM 2344 N N . GLN A 1 282 ? -7.912 -12.995 -11.008 1.00 89.06 282 GLN A N 1
ATOM 2345 C CA . GLN A 1 282 ? -6.567 -13.564 -10.826 1.00 89.06 282 GLN A CA 1
ATOM 2346 C C . GLN A 1 282 ? -6.012 -13.362 -9.410 1.00 89.06 282 GLN A C 1
ATOM 2348 O O . GLN A 1 282 ? -5.358 -14.270 -8.887 1.00 89.06 282 GLN A O 1
ATOM 2353 N N . PHE A 1 283 ? -6.292 -12.211 -8.791 1.00 92.62 283 PHE A N 1
ATOM 2354 C CA . PHE A 1 283 ? -5.968 -11.920 -7.395 1.00 92.62 283 PHE A CA 1
ATOM 2355 C C . PHE A 1 283 ? -6.877 -12.699 -6.424 1.00 92.62 283 PHE A C 1
ATOM 2357 O O . PHE A 1 283 ? -6.383 -13.463 -5.596 1.00 92.62 283 PHE A O 1
ATOM 2364 N N . ARG A 1 284 ? -8.206 -12.590 -6.566 1.00 90.69 284 ARG A N 1
ATOM 2365 C CA . ARG A 1 284 ? -9.220 -13.236 -5.705 1.00 90.69 284 ARG A CA 1
ATOM 2366 C C . ARG A 1 284 ? -9.196 -14.771 -5.755 1.00 90.69 284 ARG A C 1
ATOM 2368 O O . ARG A 1 284 ? -9.601 -15.406 -4.784 1.00 90.69 284 ARG A O 1
ATOM 2375 N N . SER A 1 285 ? -8.744 -15.378 -6.856 1.00 88.94 285 SER A N 1
ATOM 2376 C CA . SER A 1 285 ? -8.516 -16.828 -6.982 1.00 88.94 285 SER A CA 1
ATOM 2377 C C . SER A 1 285 ? -7.038 -17.224 -6.876 1.00 88.94 285 SER A C 1
ATOM 2379 O O . SER A 1 285 ? -6.695 -18.382 -7.138 1.00 88.94 285 SER A O 1
ATOM 2381 N N . GLY A 1 286 ? -6.155 -16.278 -6.549 1.00 87.44 286 GLY A N 1
ATOM 2382 C CA . GLY A 1 286 ? -4.719 -16.495 -6.457 1.00 87.44 286 GLY A CA 1
ATOM 2383 C C . GLY A 1 286 ? -4.376 -17.475 -5.338 1.00 87.44 286 GLY A C 1
ATOM 2384 O O . GLY A 1 286 ? -4.705 -17.260 -4.174 1.00 87.44 286 GLY A O 1
ATOM 2385 N N . LYS A 1 287 ? -3.715 -18.575 -5.698 1.00 89.62 287 LYS A N 1
ATOM 2386 C CA . LYS A 1 287 ? -3.292 -19.625 -4.769 1.00 89.62 287 LYS A CA 1
ATOM 2387 C C . LYS A 1 287 ? -1.960 -20.215 -5.210 1.00 89.62 287 LYS A C 1
ATOM 2389 O O . LYS A 1 287 ? -1.701 -20.331 -6.408 1.00 89.62 287 LYS A O 1
ATOM 2394 N N . LYS A 1 288 ? -1.157 -20.628 -4.230 1.00 91.88 288 LYS A N 1
ATOM 2395 C CA . LYS A 1 288 ? 0.108 -21.342 -4.425 1.00 91.88 288 LYS A CA 1
ATOM 2396 C C . LYS A 1 288 ? -0.108 -22.567 -5.320 1.00 91.88 288 LYS A C 1
ATOM 2398 O O . LYS A 1 288 ? -0.998 -23.374 -5.037 1.00 91.88 288 LYS A O 1
ATOM 2403 N N . ARG A 1 289 ? 0.688 -22.721 -6.379 1.00 88.38 289 ARG A N 1
ATOM 2404 C CA . ARG A 1 289 ? 0.638 -23.893 -7.265 1.00 88.38 289 ARG A CA 1
ATOM 2405 C C . ARG A 1 289 ? 1.520 -25.016 -6.716 1.00 88.38 289 ARG A C 1
ATOM 2407 O O . ARG A 1 289 ? 2.383 -24.805 -5.863 1.00 88.38 289 ARG A O 1
ATOM 2414 N N . SER A 1 290 ? 1.303 -26.230 -7.213 1.00 81.06 290 SER A N 1
ATOM 2415 C CA . SER A 1 290 ? 2.116 -27.399 -6.866 1.00 81.06 290 SER A CA 1
ATOM 2416 C C . SER A 1 290 ? 3.526 -27.264 -7.448 1.00 81.06 290 SER A C 1
ATOM 2418 O O . SER A 1 290 ? 3.747 -27.593 -8.608 1.00 81.06 290 SER A O 1
ATOM 2420 N N . GLY A 1 291 ? 4.459 -26.763 -6.637 1.00 87.12 291 GLY A N 1
ATOM 2421 C CA . GLY A 1 291 ? 5.860 -26.526 -7.005 1.00 87.12 291 GLY A CA 1
ATOM 2422 C C . GLY A 1 291 ? 6.373 -25.151 -6.569 1.00 87.12 291 GLY A C 1
ATOM 2423 O O . GLY A 1 291 ? 7.548 -25.031 -6.239 1.00 87.12 291 GLY A O 1
ATOM 2424 N N . ASP A 1 292 ? 5.493 -24.148 -6.487 1.00 89.56 292 ASP A N 1
ATOM 2425 C CA . ASP A 1 292 ? 5.860 -22.777 -6.112 1.00 89.56 292 ASP A CA 1
ATOM 2426 C C . ASP A 1 292 ? 6.391 -22.697 -4.670 1.00 89.56 292 ASP A C 1
ATOM 2428 O O . ASP A 1 292 ? 5.900 -23.374 -3.756 1.00 89.56 292 ASP A O 1
ATOM 2432 N N . SER A 1 293 ? 7.308 -21.766 -4.412 1.00 93.81 293 SER A N 1
ATOM 2433 C CA . SER A 1 293 ? 7.575 -21.282 -3.056 1.00 93.81 293 SER A CA 1
ATOM 2434 C C . SER A 1 293 ? 6.450 -20.362 -2.550 1.00 93.81 293 SER A C 1
ATOM 2436 O O . SER A 1 293 ? 5.658 -19.800 -3.311 1.00 93.81 293 SER A O 1
ATOM 2438 N N . TYR A 1 294 ? 6.378 -20.151 -1.231 1.00 92.31 294 TYR A N 1
ATOM 2439 C CA . TYR A 1 294 ? 5.470 -19.138 -0.673 1.00 92.31 294 TYR A CA 1
ATOM 2440 C C . TYR A 1 294 ? 5.873 -17.705 -1.068 1.00 92.31 294 TYR A C 1
ATOM 2442 O O . TYR A 1 294 ? 4.999 -16.849 -1.183 1.00 92.31 294 TYR A O 1
ATOM 2450 N N . LEU A 1 295 ? 7.160 -17.458 -1.344 1.00 93.94 295 LEU A N 1
ATOM 2451 C CA . LEU A 1 295 ? 7.658 -16.170 -1.834 1.00 93.94 295 LEU A CA 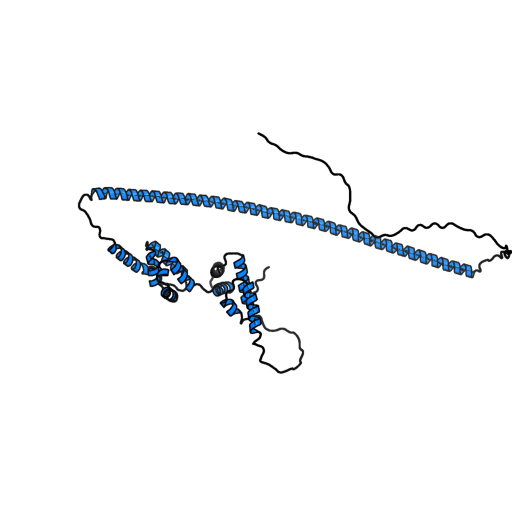1
ATOM 2452 C C . LEU A 1 295 ? 7.129 -15.861 -3.243 1.00 93.94 295 LEU A C 1
ATOM 2454 O O . LEU A 1 295 ? 6.687 -14.746 -3.506 1.00 93.94 295 LEU A O 1
ATOM 2458 N N . GLU A 1 296 ? 7.108 -16.853 -4.134 1.00 91.75 296 GLU A N 1
ATOM 2459 C CA . GLU A 1 296 ? 6.542 -16.708 -5.481 1.00 91.75 296 GLU A CA 1
ATOM 2460 C C . GLU A 1 296 ? 5.023 -16.537 -5.448 1.00 91.75 296 GLU A C 1
ATOM 2462 O O . GLU A 1 296 ? 4.498 -15.690 -6.167 1.00 91.75 296 GLU A O 1
ATOM 2467 N N . CYS A 1 297 ? 4.320 -17.252 -4.562 1.00 92.12 297 CYS A N 1
ATOM 2468 C CA . CYS A 1 297 ? 2.888 -17.039 -4.344 1.00 92.12 297 CYS A CA 1
ATOM 2469 C C . CYS A 1 297 ? 2.586 -15.615 -3.838 1.00 92.12 297 CYS A C 1
ATOM 2471 O O . CYS A 1 297 ? 1.653 -14.978 -4.326 1.00 92.12 297 CYS A O 1
ATOM 2473 N N . ALA A 1 298 ? 3.372 -15.101 -2.886 1.00 93.62 298 ALA A N 1
ATOM 2474 C CA . ALA A 1 298 ? 3.220 -13.740 -2.372 1.00 93.62 298 ALA A CA 1
ATOM 2475 C C . ALA A 1 298 ? 3.521 -12.686 -3.451 1.00 93.62 298 ALA A C 1
ATOM 2477 O O . ALA A 1 298 ? 2.756 -11.733 -3.611 1.00 93.62 298 ALA A O 1
ATOM 2478 N N . ARG A 1 299 ? 4.582 -12.890 -4.246 1.00 93.50 299 ARG A N 1
ATOM 2479 C CA . ARG A 1 299 ? 4.917 -12.032 -5.391 1.00 93.50 299 ARG A CA 1
ATOM 2480 C C . ARG A 1 299 ? 3.807 -12.035 -6.446 1.00 93.50 299 ARG A C 1
ATOM 2482 O O . ARG A 1 299 ? 3.390 -10.965 -6.867 1.00 93.50 299 ARG A O 1
ATOM 2489 N N . TYR A 1 300 ? 3.283 -13.204 -6.821 1.00 91.69 300 TYR A N 1
ATOM 2490 C CA . TYR A 1 300 ? 2.174 -13.325 -7.773 1.00 91.69 300 TYR A CA 1
ATOM 2491 C C . TYR A 1 300 ? 0.909 -12.600 -7.288 1.00 91.69 300 TYR A C 1
ATOM 2493 O O . TYR A 1 300 ? 0.278 -11.885 -8.066 1.00 91.69 300 TYR A O 1
ATOM 2501 N N . LEU A 1 301 ? 0.544 -12.751 -6.008 1.00 93.31 301 LEU A N 1
ATOM 2502 C CA . LEU A 1 301 ? -0.606 -12.053 -5.423 1.00 93.31 301 LEU A CA 1
ATOM 2503 C C . LEU A 1 301 ? -0.415 -10.533 -5.451 1.00 93.31 301 LEU A C 1
ATOM 2505 O O . LEU A 1 301 ? -1.326 -9.821 -5.871 1.00 93.31 301 LEU A O 1
ATOM 2509 N N . LYS A 1 302 ? 0.776 -10.048 -5.074 1.00 94.06 302 LYS A N 1
ATOM 2510 C CA . LYS A 1 302 ? 1.123 -8.624 -5.129 1.00 94.06 302 LYS A CA 1
ATOM 2511 C C . LYS A 1 302 ? 1.060 -8.079 -6.563 1.00 94.06 302 LYS A C 1
ATOM 2513 O O . LYS A 1 302 ? 0.333 -7.124 -6.806 1.00 94.06 302 LYS A O 1
ATOM 2518 N N . GLU A 1 303 ? 1.738 -8.722 -7.514 1.00 91.38 303 GLU A N 1
ATOM 2519 C CA . GLU A 1 303 ? 1.748 -8.306 -8.925 1.00 91.38 303 GLU A CA 1
ATOM 2520 C C . GLU A 1 303 ? 0.346 -8.332 -9.558 1.00 91.38 303 GLU A C 1
ATOM 2522 O O . GLU A 1 303 ? 0.040 -7.494 -10.404 1.00 91.38 303 GLU A O 1
ATOM 2527 N N . SER A 1 304 ? -0.520 -9.271 -9.157 1.00 89.62 304 SER A N 1
ATOM 2528 C CA . SER A 1 304 ? -1.911 -9.342 -9.635 1.00 89.62 304 SER A CA 1
ATOM 2529 C C . SER A 1 304 ? -2.775 -8.214 -9.061 1.00 89.62 304 SER A C 1
ATOM 2531 O O . SER A 1 304 ? -3.592 -7.641 -9.778 1.00 89.62 304 SER A O 1
ATOM 2533 N N . PHE A 1 305 ? -2.576 -7.870 -7.785 1.00 92.56 305 PHE A N 1
ATOM 2534 C CA . PHE A 1 305 ? -3.256 -6.752 -7.130 1.00 92.56 305 PHE A CA 1
ATOM 2535 C C . PHE A 1 305 ? -2.831 -5.402 -7.720 1.00 92.56 305 PHE A C 1
ATOM 2537 O O . PHE A 1 305 ? -3.686 -4.609 -8.100 1.00 92.56 305 PHE A O 1
ATOM 2544 N N . GLU A 1 306 ? -1.524 -5.166 -7.871 1.00 91.69 306 GLU A N 1
ATOM 2545 C CA . GLU A 1 306 ? -0.986 -3.929 -8.456 1.00 91.69 306 GLU A CA 1
ATOM 2546 C C . GLU A 1 306 ? -1.485 -3.722 -9.897 1.00 91.69 306 GLU A C 1
ATOM 2548 O O . GLU A 1 306 ? -1.878 -2.613 -10.255 1.00 91.69 306 GLU A O 1
ATOM 2553 N N . LYS A 1 307 ? -1.574 -4.796 -10.700 1.00 88.62 307 LYS A N 1
ATOM 2554 C CA . LYS A 1 307 ? -2.167 -4.751 -12.050 1.00 88.62 307 LYS A CA 1
ATOM 2555 C C . LYS A 1 307 ? -3.665 -4.442 -12.035 1.00 88.62 307 LYS A C 1
ATOM 2557 O O . LYS A 1 307 ? -4.110 -3.651 -12.860 1.00 88.62 307 LYS A O 1
ATOM 2562 N N . TRP A 1 308 ? -4.438 -5.011 -11.103 1.00 91.44 308 TRP A N 1
ATOM 2563 C CA . TRP A 1 308 ? -5.864 -4.686 -10.974 1.00 91.44 308 TRP A CA 1
ATOM 2564 C C . TRP A 1 308 ? -6.073 -3.207 -10.618 1.00 91.44 308 TRP A C 1
ATOM 2566 O O . TRP A 1 308 ? -6.795 -2.510 -11.331 1.00 91.44 308 TRP A O 1
ATOM 2576 N N . VAL A 1 309 ? -5.387 -2.708 -9.586 1.00 91.12 309 VAL A N 1
ATOM 2577 C CA . VAL A 1 309 ? -5.478 -1.306 -9.138 1.00 91.12 309 VAL A CA 1
ATOM 2578 C C . VAL A 1 309 ? -5.087 -0.332 -10.257 1.00 91.12 309 VAL A C 1
ATOM 2580 O O . VAL A 1 309 ? -5.810 0.630 -10.507 1.00 91.12 309 VAL A O 1
ATOM 2583 N N . ALA A 1 310 ? -4.006 -0.622 -10.992 1.00 88.62 310 ALA A N 1
ATOM 2584 C CA . ALA A 1 310 ? -3.596 0.173 -12.149 1.00 88.62 310 ALA A CA 1
ATOM 2585 C C . ALA A 1 310 ? -4.626 0.141 -13.295 1.00 88.62 310 ALA A C 1
ATOM 2587 O O . ALA A 1 310 ? -4.883 1.174 -13.910 1.00 88.62 310 ALA A O 1
ATOM 2588 N N . SER A 1 311 ? -5.251 -1.013 -13.563 1.00 85.31 311 SER A N 1
ATOM 2589 C CA . SER A 1 311 ? -6.237 -1.161 -14.647 1.00 85.31 311 SER A CA 1
ATOM 2590 C C . SER A 1 311 ? -7.549 -0.393 -14.417 1.00 85.31 311 SER A C 1
ATOM 2592 O O . SER A 1 311 ? -8.216 -0.038 -15.384 1.00 85.31 311 SER A O 1
ATOM 2594 N N . GLU A 1 312 ? -7.888 -0.095 -13.158 1.00 85.69 312 GLU A N 1
ATOM 2595 C CA . GLU A 1 312 ? -9.023 0.764 -12.767 1.00 85.69 312 GLU A CA 1
ATOM 2596 C C . GLU A 1 312 ? -8.590 2.217 -12.489 1.00 85.69 312 GLU A C 1
ATOM 2598 O O . GLU A 1 312 ? -9.401 3.037 -12.069 1.00 85.69 312 GLU A O 1
ATOM 2603 N N . GLN A 1 313 ? -7.306 2.541 -12.699 1.00 86.44 313 GLN A N 1
ATOM 2604 C CA . GLN A 1 313 ? -6.710 3.868 -12.485 1.00 86.44 313 GLN A CA 1
ATOM 2605 C C . GLN A 1 313 ? -6.887 4.421 -11.054 1.00 86.44 313 GLN A C 1
ATOM 2607 O O . GLN A 1 313 ? -6.835 5.629 -10.838 1.00 86.44 313 GLN A O 1
ATOM 2612 N N . ALA A 1 314 ? -7.055 3.546 -10.057 1.00 88.19 314 ALA A N 1
ATOM 2613 C CA . ALA A 1 314 ? -7.225 3.941 -8.660 1.00 88.19 314 ALA A CA 1
ATOM 2614 C C . ALA A 1 314 ? -5.882 4.397 -8.058 1.00 88.19 314 ALA A C 1
ATOM 2616 O O . ALA A 1 314 ? -5.033 3.577 -7.703 1.00 88.19 314 ALA A O 1
ATOM 2617 N N . THR A 1 315 ? -5.689 5.713 -7.939 1.00 89.44 315 THR A N 1
ATOM 2618 C CA . THR A 1 315 ? -4.438 6.329 -7.454 1.00 89.44 315 THR A CA 1
ATOM 2619 C C . THR A 1 315 ? -4.494 6.709 -5.975 1.00 89.44 315 THR A C 1
ATOM 2621 O O . THR A 1 315 ? -3.477 6.708 -5.281 1.00 89.44 315 THR A O 1
ATOM 2624 N N . THR A 1 316 ? -5.688 7.019 -5.475 1.00 93.44 316 THR A N 1
ATOM 2625 C CA . THR A 1 316 ? -5.936 7.475 -4.108 1.00 93.44 316 THR A CA 1
ATOM 2626 C C . THR A 1 316 ? -6.466 6.352 -3.218 1.00 93.44 316 THR A C 1
ATOM 2628 O O . THR A 1 316 ? -7.093 5.390 -3.665 1.00 93.44 316 THR A O 1
ATOM 2631 N N . TYR A 1 317 ? -6.299 6.514 -1.903 1.00 92.06 317 TYR A N 1
ATOM 2632 C CA . TYR A 1 317 ? -6.911 5.617 -0.918 1.00 92.06 317 TYR A CA 1
ATOM 2633 C C . TYR A 1 317 ? -8.452 5.593 -1.003 1.00 92.06 317 TYR A C 1
ATOM 2635 O O . TYR A 1 317 ? -9.065 4.571 -0.696 1.00 92.06 317 TYR A O 1
ATOM 2643 N N . HIS A 1 318 ? -9.084 6.689 -1.447 1.00 91.38 318 HIS A N 1
ATOM 2644 C CA . HIS A 1 318 ? -10.535 6.740 -1.643 1.00 91.38 318 HIS A CA 1
ATOM 2645 C C . HIS A 1 318 ? -10.972 5.854 -2.814 1.00 91.38 318 HIS A C 1
ATOM 2647 O O . HIS A 1 318 ? -11.825 4.990 -2.631 1.00 91.38 318 HIS A O 1
ATOM 2653 N N . GLU A 1 319 ? -10.351 6.021 -3.985 1.00 90.38 319 GLU A N 1
ATOM 2654 C CA . GLU A 1 319 ? -10.621 5.204 -5.177 1.00 90.38 319 GLU A CA 1
ATOM 2655 C C . GLU A 1 319 ? -10.350 3.721 -4.902 1.00 90.38 319 GLU A C 1
ATOM 2657 O O . GLU A 1 319 ? -11.169 2.873 -5.245 1.00 90.38 319 GLU A O 1
ATOM 2662 N N . LEU A 1 320 ? -9.258 3.398 -4.196 1.00 93.06 320 LEU A N 1
ATOM 2663 C CA . LEU A 1 320 ? -8.959 2.021 -3.804 1.00 93.06 320 LEU A CA 1
ATOM 2664 C C . LEU A 1 320 ? -10.044 1.434 -2.887 1.00 93.06 320 LEU A C 1
ATOM 2666 O O . LEU A 1 320 ? -10.473 0.296 -3.085 1.00 93.06 320 LEU A O 1
ATOM 2670 N N . LYS A 1 321 ? -10.512 2.196 -1.890 1.00 93.44 321 LYS A N 1
ATOM 2671 C CA . LYS A 1 321 ? -11.607 1.775 -1.005 1.00 93.44 321 LYS A CA 1
ATOM 2672 C C . LYS A 1 321 ? -12.906 1.573 -1.788 1.00 93.44 321 LYS A C 1
ATOM 2674 O O . LYS A 1 321 ? -13.591 0.575 -1.570 1.00 93.44 321 LYS A O 1
ATOM 2679 N N . GLU A 1 322 ? -13.246 2.496 -2.682 1.00 92.62 322 GLU A N 1
ATOM 2680 C CA . GLU A 1 322 ? -14.466 2.424 -3.485 1.00 92.62 322 GLU A CA 1
ATOM 2681 C C . GLU A 1 322 ? -14.426 1.240 -4.463 1.00 92.62 322 GLU A C 1
ATOM 2683 O O . GLU A 1 322 ? -15.399 0.493 -4.530 1.00 92.62 322 GLU A O 1
ATOM 2688 N N . LEU A 1 323 ? -13.275 0.961 -5.085 1.00 91.88 323 LEU A N 1
ATOM 2689 C CA . LEU A 1 323 ? -13.038 -0.236 -5.899 1.00 91.88 323 LEU A CA 1
ATOM 2690 C C . LEU A 1 323 ? -13.249 -1.540 -5.108 1.00 91.88 323 LEU A C 1
ATOM 2692 O O . LEU A 1 323 ? -13.950 -2.440 -5.578 1.00 91.88 323 LEU A O 1
ATOM 2696 N N . MET A 1 324 ? -12.691 -1.649 -3.894 1.00 92.88 324 MET A N 1
ATOM 2697 C CA . MET A 1 324 ? -12.871 -2.845 -3.053 1.00 92.88 324 MET A CA 1
ATOM 2698 C C . MET A 1 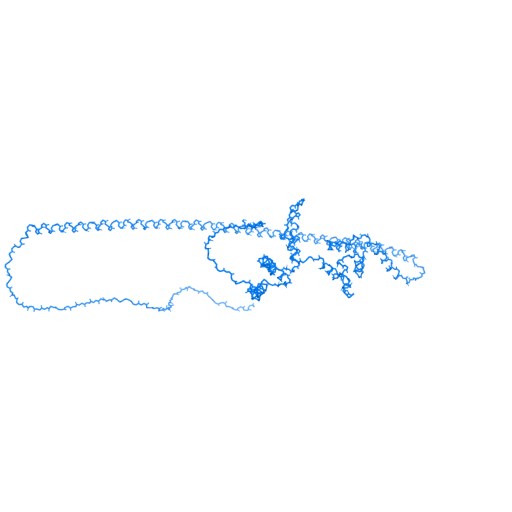324 ? -14.341 -3.081 -2.670 1.00 92.88 324 MET A C 1
ATOM 2700 O O . MET A 1 324 ? -14.777 -4.231 -2.598 1.00 92.88 324 MET A O 1
ATOM 2704 N N . VAL A 1 325 ? -15.110 -2.017 -2.410 1.00 93.62 325 VAL A N 1
ATOM 2705 C CA . VAL A 1 325 ? -16.532 -2.140 -2.041 1.00 93.62 325 VAL A CA 1
ATOM 2706 C C . VAL A 1 325 ? -17.415 -2.359 -3.274 1.00 93.62 325 VAL A C 1
ATOM 2708 O O . VAL A 1 325 ? -18.344 -3.161 -3.202 1.00 93.62 325 VAL A O 1
ATOM 2711 N N . MET A 1 326 ? -17.104 -1.735 -4.414 1.00 92.38 326 MET A N 1
ATOM 2712 C CA . MET A 1 326 ? -17.780 -1.964 -5.697 1.00 92.38 326 MET A CA 1
ATOM 2713 C C . MET A 1 326 ? -17.668 -3.430 -6.135 1.00 92.38 326 MET A C 1
ATOM 2715 O O . MET A 1 326 ? -18.668 -4.045 -6.504 1.00 92.38 326 MET A O 1
ATOM 2719 N N . GLU A 1 327 ? -16.478 -4.029 -6.040 1.00 91.62 327 GLU A N 1
ATOM 2720 C CA . GLU A 1 327 ? -16.283 -5.443 -6.380 1.00 91.62 327 GLU A CA 1
ATOM 2721 C C . GLU A 1 327 ? -17.100 -6.371 -5.472 1.00 91.62 327 GLU A C 1
ATOM 2723 O O . GLU A 1 327 ? -17.751 -7.300 -5.956 1.00 91.62 327 GLU A O 1
ATOM 2728 N N . GLN A 1 328 ? -17.153 -6.078 -4.170 1.00 92.94 328 GLN A N 1
ATOM 2729 C CA . GLN A 1 328 ? -17.979 -6.840 -3.238 1.00 92.94 328 GLN A CA 1
ATOM 2730 C C . GLN A 1 328 ? -19.487 -6.626 -3.467 1.00 92.94 328 GLN A C 1
ATOM 2732 O O . GLN A 1 328 ? -20.250 -7.582 -3.337 1.00 92.94 328 GLN A O 1
ATOM 2737 N N . PHE A 1 329 ? -19.927 -5.426 -3.858 1.00 93.06 329 PHE A N 1
ATOM 2738 C CA . PHE A 1 329 ? -21.316 -5.153 -4.248 1.00 93.06 329 PHE A CA 1
ATOM 2739 C C . PHE A 1 329 ? -21.719 -5.980 -5.479 1.00 93.06 329 PHE A C 1
ATOM 2741 O O . PHE A 1 329 ? -22.708 -6.712 -5.440 1.00 93.06 329 PHE A O 1
ATOM 2748 N N . VAL A 1 330 ? -20.891 -5.976 -6.529 1.00 89.75 330 VAL A N 1
ATOM 2749 C CA . VAL A 1 330 ? -21.091 -6.790 -7.744 1.00 89.75 330 VAL A CA 1
ATOM 2750 C C . VAL A 1 330 ? -21.049 -8.300 -7.452 1.00 89.75 330 VAL A C 1
ATOM 2752 O O . VAL A 1 330 ? -21.691 -9.071 -8.160 1.00 89.75 330 VAL A O 1
ATOM 2755 N N . ASN A 1 331 ? -20.338 -8.745 -6.410 1.00 88.06 331 ASN A N 1
ATOM 2756 C CA . ASN A 1 331 ? -20.333 -10.147 -5.967 1.00 88.06 331 ASN A CA 1
ATOM 2757 C C . ASN A 1 331 ? -21.579 -10.565 -5.156 1.00 88.06 331 ASN A C 1
ATOM 2759 O O . ASN A 1 331 ? -21.819 -11.765 -5.018 1.00 88.06 331 ASN A O 1
ATOM 2763 N N . VAL A 1 332 ? -22.336 -9.613 -4.597 1.00 90.88 332 VAL A N 1
ATOM 2764 C CA . VAL A 1 332 ? -23.552 -9.858 -3.790 1.00 90.88 332 VAL A CA 1
ATOM 2765 C C . VAL A 1 332 ? -24.839 -9.626 -4.596 1.00 90.88 332 VAL A C 1
ATOM 2767 O O . VAL A 1 332 ? -25.878 -10.187 -4.253 1.00 90.88 332 VAL A O 1
ATOM 2770 N N . ALA A 1 333 ? -24.773 -8.843 -5.677 1.0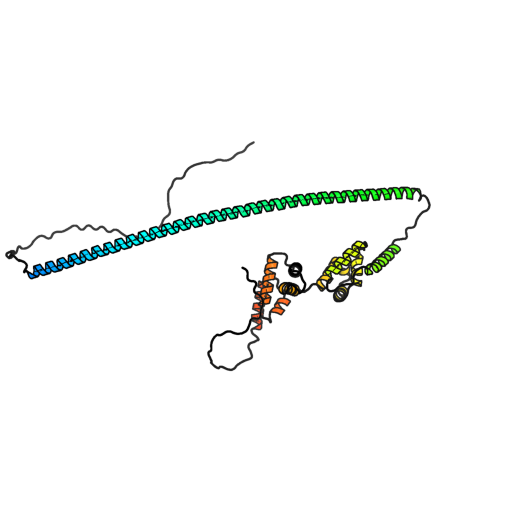0 89.94 333 ALA A N 1
ATOM 2771 C CA . ALA A 1 333 ? -25.896 -8.557 -6.565 1.00 89.94 333 ALA A CA 1
ATOM 2772 C C . ALA A 1 333 ? -26.548 -9.818 -7.176 1.00 89.94 333 ALA A C 1
ATOM 2774 O O . ALA A 1 333 ? -25.905 -10.848 -7.397 1.00 89.94 333 ALA A O 1
ATOM 2775 N N . GLU A 1 334 ? -27.842 -9.713 -7.500 1.00 89.25 334 GLU A N 1
ATOM 2776 C CA . GLU A 1 334 ? -28.595 -10.774 -8.179 1.00 89.25 334 GLU A CA 1
ATOM 2777 C C . GLU A 1 334 ? -27.933 -11.156 -9.517 1.00 89.25 334 GLU A C 1
ATOM 2779 O O . GLU A 1 334 ? -27.434 -10.298 -10.248 1.00 89.25 334 GLU A O 1
ATOM 2784 N N . ARG A 1 335 ? -27.937 -12.454 -9.860 1.00 87.62 335 ARG A N 1
ATOM 2785 C CA . ARG A 1 335 ? -27.189 -13.018 -11.007 1.00 87.62 335 ARG A CA 1
ATOM 2786 C C . ARG A 1 335 ? -27.440 -12.317 -12.345 1.00 87.62 335 ARG A C 1
ATOM 2788 O O . ARG A 1 335 ? -26.542 -12.291 -13.181 1.00 87.62 335 ARG A O 1
ATOM 2795 N N . GLU A 1 336 ? -28.641 -11.787 -12.537 1.00 87.94 336 GLU A N 1
ATOM 2796 C CA . GLU A 1 336 ? -29.076 -11.096 -13.755 1.00 87.94 336 GLU A CA 1
ATOM 2797 C C . GLU A 1 336 ? -28.519 -9.662 -13.839 1.00 87.94 336 GLU A C 1
ATOM 2799 O O . GLU A 1 336 ? -28.259 -9.163 -14.931 1.00 87.94 336 GLU A O 1
ATOM 2804 N N . LEU A 1 337 ? -28.233 -9.029 -12.694 1.00 89.12 337 LEU A N 1
ATOM 2805 C CA . LEU A 1 337 ? -27.634 -7.694 -12.610 1.00 89.12 337 LEU A CA 1
ATOM 2806 C C . LEU A 1 337 ? -26.111 -7.727 -12.802 1.00 89.12 337 LEU A C 1
ATOM 2808 O O . LEU A 1 337 ? -25.551 -6.804 -13.389 1.00 89.12 337 LEU A O 1
ATOM 2812 N N . VAL A 1 338 ? -25.429 -8.786 -12.344 1.00 88.31 338 VAL A N 1
ATOM 2813 C CA . VAL A 1 338 ? -23.957 -8.929 -12.422 1.00 88.31 338 VAL A CA 1
ATOM 2814 C C . VAL A 1 338 ? -23.356 -8.606 -13.806 1.00 88.31 338 VAL A C 1
ATOM 2816 O O . VAL A 1 338 ? -22.380 -7.851 -13.836 1.00 88.31 338 VAL A O 1
ATOM 2819 N N . PRO A 1 339 ? -23.859 -9.125 -14.951 1.00 87.31 339 PRO A N 1
ATOM 2820 C CA . PRO A 1 339 ? -23.316 -8.756 -16.261 1.00 87.31 339 PRO A CA 1
ATOM 2821 C C . PRO A 1 339 ? -23.541 -7.273 -16.590 1.00 87.31 339 PRO A C 1
ATOM 2823 O O . PRO A 1 339 ? -22.604 -6.608 -17.024 1.00 87.31 339 PRO A O 1
ATOM 2826 N N . LEU A 1 340 ? -24.732 -6.736 -16.310 1.00 88.50 340 LEU A N 1
ATOM 2827 C CA . LEU A 1 340 ? -25.112 -5.354 -16.624 1.00 88.50 340 LEU A CA 1
ATOM 2828 C C . LEU A 1 340 ? -24.300 -4.333 -15.807 1.00 88.50 340 LEU A C 1
ATOM 2830 O O . LEU A 1 340 ? -23.838 -3.325 -16.340 1.00 88.50 340 LEU A O 1
ATOM 2834 N N . LEU A 1 341 ? -24.057 -4.625 -14.523 1.00 88.06 341 LEU A N 1
ATOM 2835 C CA . LEU A 1 341 ? -23.195 -3.822 -13.649 1.00 88.06 341 LEU A CA 1
ATOM 2836 C C . LEU A 1 341 ? -21.747 -3.773 -14.171 1.00 88.06 341 LEU A C 1
ATOM 2838 O O . LEU A 1 341 ? -21.115 -2.716 -14.162 1.00 88.06 341 LEU A O 1
ATOM 2842 N N . ARG A 1 342 ? -21.234 -4.907 -14.669 1.00 85.19 342 ARG A N 1
ATOM 2843 C CA . ARG A 1 342 ? -19.883 -5.028 -15.252 1.00 85.19 342 ARG A CA 1
ATOM 2844 C C . ARG A 1 342 ? -19.773 -4.428 -16.653 1.00 85.19 342 ARG A C 1
ATOM 2846 O O . ARG A 1 342 ? -18.675 -4.075 -17.076 1.00 85.19 342 ARG A O 1
ATOM 2853 N N . GLU A 1 343 ? -20.870 -4.322 -17.390 1.00 86.06 343 GLU A N 1
ATOM 2854 C CA . GLU A 1 343 ? -20.905 -3.637 -18.681 1.00 86.06 343 GLU A CA 1
ATOM 2855 C C . GLU A 1 343 ? -20.869 -2.114 -18.499 1.00 86.06 343 GLU A C 1
ATOM 2857 O O . GLU A 1 343 ? -20.061 -1.442 -19.136 1.00 86.06 343 GLU A O 1
ATOM 2862 N N . LYS A 1 344 ? -21.682 -1.579 -17.577 1.00 84.31 344 LYS A N 1
ATOM 2863 C CA . LYS A 1 344 ? -21.878 -0.130 -17.406 1.00 84.31 344 LYS A CA 1
ATOM 2864 C C . LYS A 1 344 ? -20.730 0.633 -16.742 1.00 84.31 344 LYS A C 1
ATOM 2866 O O . LYS A 1 344 ? -20.606 1.823 -17.004 1.00 84.31 344 LYS A O 1
ATOM 2871 N N . ARG A 1 345 ? -19.918 -0.021 -15.899 1.00 81.69 345 ARG A N 1
ATOM 2872 C CA . ARG A 1 345 ? -18.729 0.561 -15.230 1.00 81.69 345 ARG A CA 1
ATOM 2873 C C . ARG A 1 345 ? -18.961 1.940 -14.591 1.00 81.69 345 ARG A C 1
ATOM 2875 O O . ARG A 1 345 ? -18.360 2.946 -14.964 1.00 81.69 345 ARG A O 1
ATOM 2882 N N . PHE A 1 346 ? -19.831 1.946 -13.587 1.00 86.31 346 PHE A N 1
ATOM 2883 C CA . PHE A 1 346 ? -20.095 3.094 -12.718 1.00 86.31 346 PHE A CA 1
ATOM 2884 C C . PHE A 1 346 ? -18.831 3.599 -12.019 1.00 86.31 346 PHE A C 1
ATOM 2886 O O . PHE A 1 346 ? -17.987 2.802 -11.608 1.00 86.31 346 PHE A O 1
ATOM 2893 N N . LYS A 1 347 ? -18.737 4.918 -11.826 1.00 83.62 347 LYS A N 1
ATOM 2894 C CA . LYS A 1 347 ? -17.576 5.552 -11.179 1.00 83.62 347 LYS A CA 1
ATOM 2895 C C . LYS A 1 347 ? -17.699 5.627 -9.661 1.00 83.62 347 LYS A C 1
ATOM 2897 O O . LYS A 1 347 ? -16.692 5.810 -8.989 1.00 83.62 347 LYS A O 1
ATOM 2902 N N . SER A 1 348 ? -18.911 5.485 -9.122 1.00 90.06 348 SER A N 1
ATOM 2903 C CA . SER A 1 348 ? -19.150 5.436 -7.678 1.00 90.06 348 SER A CA 1
ATOM 2904 C C . SER A 1 348 ? -20.115 4.321 -7.292 1.00 90.06 348 SER A C 1
ATOM 2906 O O . SER A 1 348 ? -21.078 4.028 -8.004 1.00 90.06 348 SER A O 1
ATOM 2908 N N . LEU A 1 349 ? -19.902 3.738 -6.111 1.00 92.38 349 LEU A N 1
ATOM 2909 C CA . LEU A 1 349 ? -20.786 2.741 -5.506 1.00 92.38 349 LEU A CA 1
ATOM 2910 C C . LEU A 1 349 ? -22.235 3.240 -5.413 1.00 92.38 349 LEU A C 1
ATOM 2912 O O . LEU A 1 349 ? -23.167 2.468 -5.631 1.00 92.38 349 LEU A O 1
ATOM 2916 N N . LYS A 1 350 ? -22.433 4.532 -5.117 1.00 93.12 350 LYS A N 1
ATOM 2917 C CA . LYS A 1 350 ? -23.772 5.132 -5.025 1.00 93.12 350 LYS A CA 1
ATOM 2918 C C . LYS A 1 350 ? -24.496 5.099 -6.373 1.00 93.12 350 LYS A C 1
ATOM 2920 O O . LYS A 1 350 ? -25.680 4.795 -6.418 1.00 93.12 350 LYS A O 1
ATOM 2925 N N . GLU A 1 351 ? -23.776 5.390 -7.453 1.00 93.62 351 GLU A N 1
ATOM 2926 C CA . GLU A 1 351 ? -24.293 5.383 -8.824 1.00 93.62 351 GLU A CA 1
ATOM 2927 C C . GLU A 1 351 ? -24.719 3.964 -9.240 1.00 93.62 351 GLU A C 1
ATOM 2929 O O . GLU A 1 351 ? -25.833 3.768 -9.723 1.00 93.62 351 GLU A O 1
ATOM 2934 N N . ALA A 1 352 ? -23.874 2.964 -8.954 1.00 93.00 352 ALA A N 1
ATOM 2935 C CA . ALA A 1 352 ? -24.175 1.554 -9.205 1.00 93.00 352 ALA A CA 1
ATOM 2936 C C . ALA A 1 352 ? -25.374 1.041 -8.392 1.00 93.00 352 ALA A C 1
ATOM 2938 O O . ALA A 1 352 ? -26.194 0.295 -8.925 1.00 93.00 352 ALA A O 1
ATOM 2939 N N . ALA A 1 353 ? -25.483 1.439 -7.120 1.00 94.19 353 ALA A N 1
ATOM 2940 C CA . ALA A 1 353 ? -26.586 1.050 -6.246 1.00 94.19 353 ALA A CA 1
ATOM 2941 C C . ALA A 1 353 ? -27.918 1.660 -6.705 1.00 94.19 353 ALA A C 1
ATOM 2943 O O . ALA A 1 353 ? -28.869 0.919 -6.936 1.00 94.19 353 ALA A O 1
ATOM 2944 N N . THR A 1 354 ? -27.969 2.980 -6.935 1.00 94.12 354 THR A N 1
ATOM 2945 C CA . THR A 1 354 ? -29.178 3.644 -7.451 1.00 94.12 354 THR A CA 1
ATOM 2946 C C . THR A 1 354 ? -29.599 3.061 -8.799 1.00 94.12 354 THR A C 1
ATOM 2948 O O . THR A 1 354 ? -30.770 2.738 -8.973 1.00 94.12 354 THR A O 1
ATOM 2951 N N . TRP A 1 355 ? -28.659 2.824 -9.725 1.00 94.81 355 TRP A N 1
ATOM 2952 C CA . TRP A 1 355 ? -29.010 2.199 -11.000 1.00 94.81 355 TRP A CA 1
ATOM 2953 C C . TRP A 1 355 ? -29.516 0.755 -10.845 1.00 94.81 355 TRP A C 1
ATOM 2955 O O . TRP A 1 355 ? -30.414 0.348 -11.582 1.00 94.81 355 TRP A O 1
ATOM 2965 N N . ALA A 1 356 ? -28.970 -0.026 -9.907 1.00 92.44 356 ALA A N 1
ATOM 2966 C CA . ALA A 1 356 ? -29.456 -1.375 -9.630 1.00 92.44 356 ALA A CA 1
ATOM 2967 C C . ALA A 1 356 ? -30.896 -1.355 -9.091 1.00 92.44 356 ALA A C 1
ATOM 2969 O O . ALA A 1 356 ? -31.727 -2.116 -9.586 1.00 92.44 356 ALA A O 1
ATOM 2970 N N . ASP A 1 357 ? -31.205 -0.462 -8.146 1.00 93.50 357 ASP A N 1
ATOM 2971 C CA . ASP A 1 357 ? -32.558 -0.281 -7.610 1.00 93.50 357 ASP A CA 1
ATOM 2972 C C . ASP A 1 357 ? -33.540 0.174 -8.705 1.00 93.50 357 ASP A C 1
ATOM 2974 O O . ASP A 1 357 ? -34.587 -0.451 -8.885 1.00 93.50 357 ASP A O 1
ATOM 2978 N N . ASP A 1 358 ? -33.179 1.183 -9.508 1.00 91.81 358 ASP A N 1
ATOM 2979 C CA . ASP A 1 358 ? -33.983 1.664 -10.643 1.00 91.81 358 ASP A CA 1
ATOM 2980 C C . ASP A 1 358 ? -34.242 0.551 -11.674 1.00 91.81 358 ASP A C 1
ATOM 2982 O O . ASP A 1 358 ? -35.368 0.364 -12.143 1.00 91.81 358 ASP A O 1
ATOM 2986 N N . HIS A 1 359 ? -33.212 -0.231 -12.015 1.00 89.56 359 HIS A N 1
ATOM 2987 C CA . HIS A 1 359 ? -33.330 -1.358 -12.939 1.00 89.56 359 HIS A CA 1
ATOM 2988 C C . HIS A 1 359 ? -34.256 -2.446 -12.385 1.00 89.56 359 HIS A C 1
ATOM 2990 O O . HIS A 1 359 ? -35.095 -2.983 -13.112 1.00 89.56 359 HIS A O 1
ATOM 2996 N N . VAL A 1 360 ? -34.126 -2.762 -11.097 1.00 90.69 360 VAL A N 1
ATOM 2997 C CA . VAL A 1 360 ? -34.963 -3.739 -10.398 1.00 90.69 360 VAL A CA 1
ATOM 2998 C C . VAL A 1 360 ? -36.420 -3.271 -10.328 1.00 90.69 360 VAL A C 1
ATOM 3000 O O . VAL A 1 360 ? -37.317 -4.081 -10.562 1.00 90.69 360 VAL A O 1
ATOM 3003 N N . LEU A 1 361 ? -36.676 -1.985 -10.075 1.00 88.19 361 LEU A N 1
ATOM 3004 C CA . LEU A 1 361 ? -38.022 -1.402 -10.093 1.00 88.19 361 LEU A CA 1
ATOM 3005 C C . LEU A 1 361 ? -38.645 -1.445 -11.496 1.00 88.19 361 LEU A C 1
ATOM 3007 O O . LEU A 1 361 ? -39.792 -1.869 -11.637 1.00 88.19 361 LEU A O 1
ATOM 3011 N N . ALA A 1 362 ? -37.886 -1.080 -12.533 1.00 85.62 362 ALA A N 1
ATOM 3012 C CA . ALA A 1 362 ? -38.360 -1.085 -13.917 1.00 85.62 362 ALA A CA 1
ATOM 3013 C C . ALA A 1 362 ? -38.733 -2.493 -14.425 1.00 85.62 362 ALA A C 1
ATOM 3015 O O . ALA A 1 362 ? -39.721 -2.644 -15.144 1.00 85.62 362 ALA A O 1
ATOM 3016 N N . HIS A 1 363 ? -37.982 -3.531 -14.037 1.00 77.31 363 HIS A N 1
ATOM 3017 C CA . HIS A 1 363 ? -38.174 -4.890 -14.562 1.00 77.31 363 HIS A CA 1
ATOM 3018 C C . HIS A 1 363 ? -39.047 -5.797 -13.676 1.00 77.31 363 HIS A C 1
ATOM 3020 O O . HIS A 1 363 ? -39.679 -6.721 -14.195 1.00 77.31 363 HIS A O 1
ATOM 3026 N N . LYS A 1 364 ? -39.199 -5.513 -12.369 1.00 61.94 364 LYS A N 1
ATOM 3027 C CA . LYS A 1 364 ? -40.132 -6.260 -11.493 1.00 61.94 364 LYS A CA 1
ATOM 3028 C C . LYS A 1 364 ? -41.601 -6.159 -11.925 1.00 61.94 364 LYS A C 1
ATOM 3030 O O . LYS A 1 364 ? -42.387 -7.026 -11.554 1.00 61.94 364 LYS A O 1
ATOM 3035 N N . GLY A 1 365 ? -41.964 -5.175 -12.752 1.00 54.62 365 GLY A N 1
ATOM 3036 C CA . GLY A 1 365 ? -43.301 -5.060 -13.346 1.00 54.62 365 GLY A CA 1
ATOM 3037 C C . GLY A 1 365 ? -43.649 -6.114 -14.411 1.00 54.62 365 GLY A C 1
ATOM 3038 O O . GLY A 1 365 ? -44.817 -6.219 -14.775 1.00 54.62 365 GLY A O 1
ATOM 3039 N N . VAL A 1 366 ? -42.679 -6.891 -14.916 1.00 50.97 366 VAL A N 1
ATOM 3040 C CA . VAL A 1 366 ? -42.881 -7.803 -16.065 1.00 50.97 366 VAL A CA 1
ATOM 3041 C C . VAL A 1 366 ? -43.023 -9.276 -15.645 1.00 50.97 366 VAL A C 1
ATOM 3043 O O . VAL A 1 366 ? -43.791 -10.021 -16.249 1.00 50.97 366 VAL A O 1
ATOM 3046 N N . SER A 1 367 ? -42.344 -9.709 -14.578 1.00 44.62 367 SER A N 1
ATOM 3047 C CA . SER A 1 367 ? -42.209 -11.139 -14.226 1.00 44.62 367 SER A CA 1
ATOM 3048 C C . SER A 1 367 ? -43.303 -11.718 -13.306 1.00 44.62 367 SER A C 1
ATOM 3050 O O . SER A 1 367 ? -43.085 -12.760 -12.689 1.00 44.62 367 SER A O 1
ATOM 3052 N N . GLN A 1 368 ? -44.483 -11.089 -13.201 1.00 43.56 368 GLN A N 1
ATOM 3053 C CA . GLN A 1 368 ? -45.648 -11.648 -12.482 1.00 43.56 368 GLN A CA 1
ATOM 3054 C C . GLN A 1 368 ? -46.956 -11.625 -13.297 1.00 43.56 368 GLN A C 1
ATOM 3056 O O . GLN A 1 368 ? -48.004 -11.186 -12.831 1.00 43.56 368 GLN A O 1
ATOM 3061 N N . GLN A 1 369 ? -46.921 -12.200 -14.501 1.00 39.44 369 GLN A N 1
ATOM 3062 C CA . GLN A 1 369 ? -48.109 -12.781 -15.139 1.00 39.44 369 GLN A CA 1
ATOM 3063 C C . GLN A 1 369 ? -47.771 -14.202 -15.603 1.00 39.44 369 GLN A C 1
ATOM 3065 O O . GLN A 1 369 ? -47.094 -14.381 -16.611 1.00 39.44 369 GLN A O 1
ATOM 3070 N N . GLY A 1 370 ? -48.183 -15.223 -14.839 1.00 39.94 370 GLY A N 1
ATOM 3071 C CA . GLY A 1 370 ? -47.772 -16.603 -15.145 1.00 39.94 370 GLY A CA 1
ATOM 3072 C C . GLY A 1 370 ? -48.188 -17.731 -14.194 1.00 39.94 370 GLY A C 1
ATOM 3073 O O . GLY A 1 370 ? -47.825 -18.871 -14.464 1.00 39.94 370 GLY A O 1
ATOM 3074 N N . SER A 1 371 ? -48.936 -17.480 -13.112 1.00 31.20 371 SER A N 1
ATOM 3075 C CA . SER A 1 371 ? -49.608 -18.557 -12.366 1.00 31.20 371 SER A CA 1
ATOM 3076 C C . SER A 1 371 ? -50.812 -18.042 -11.575 1.00 31.20 371 SER A C 1
ATOM 3078 O O . SER A 1 371 ? -50.685 -17.109 -10.784 1.00 31.20 371 SER A O 1
ATOM 3080 N N . VAL A 1 372 ? -51.972 -18.667 -11.783 1.00 35.69 372 VAL A N 1
ATOM 3081 C CA . VAL A 1 372 ? -53.182 -18.526 -10.962 1.00 35.69 372 VAL A CA 1
ATOM 3082 C C . VAL A 1 372 ? -53.709 -19.938 -10.716 1.00 35.69 372 VAL A C 1
ATOM 3084 O O . VAL A 1 372 ? -53.909 -20.691 -11.666 1.00 35.69 372 VAL A O 1
ATOM 3087 N N . GLY A 1 373 ? -53.929 -20.282 -9.447 1.00 32.94 373 GLY A N 1
ATOM 3088 C CA . GLY A 1 373 ? -54.173 -21.657 -8.999 1.00 32.94 373 GLY A CA 1
ATOM 3089 C C . GLY A 1 373 ? -52.922 -22.255 -8.329 1.00 32.94 373 GLY A C 1
ATOM 3090 O O . GLY A 1 373 ? -51.813 -22.057 -8.808 1.00 32.94 373 GLY A O 1
ATOM 3091 N N . GLU A 1 374 ? -53.007 -22.958 -7.199 1.00 29.78 374 GLU A N 1
ATOM 3092 C CA . GLU A 1 374 ? -54.199 -23.385 -6.455 1.00 29.78 374 GLU A CA 1
ATOM 3093 C C . GLU A 1 374 ? -53.947 -23.341 -4.937 1.00 29.78 374 GLU A C 1
ATOM 3095 O O . GLU A 1 374 ? -52.828 -23.537 -4.465 1.00 29.78 374 GLU A O 1
ATOM 3100 N N . HIS A 1 375 ? -54.992 -23.053 -4.160 1.00 37.97 375 HIS A N 1
ATOM 3101 C CA . HIS A 1 375 ? -54.900 -22.859 -2.714 1.00 37.97 375 HIS A CA 1
ATOM 3102 C C . HIS A 1 375 ? -55.064 -24.204 -1.987 1.00 37.97 375 HIS A C 1
ATOM 3104 O O . HIS A 1 375 ? -56.170 -24.745 -1.944 1.00 37.97 375 HIS A O 1
ATOM 3110 N N . ARG A 1 376 ? -54.008 -24.726 -1.346 1.00 31.66 376 ARG A N 1
ATOM 3111 C CA . ARG A 1 376 ? -54.153 -25.744 -0.290 1.00 31.66 376 ARG A CA 1
ATOM 3112 C C . ARG A 1 376 ? -53.284 -25.449 0.924 1.00 31.66 376 ARG A C 1
ATOM 3114 O O . ARG A 1 376 ? -52.096 -25.174 0.813 1.00 31.66 376 ARG A O 1
ATOM 3121 N N . ASP A 1 377 ? -53.942 -25.507 2.073 1.00 35.78 377 ASP A N 1
ATOM 3122 C CA . ASP A 1 377 ? -53.383 -25.311 3.405 1.00 35.78 377 ASP A CA 1
ATOM 3123 C C . ASP A 1 377 ? -52.633 -26.569 3.883 1.00 35.78 377 ASP A C 1
ATOM 3125 O O . ASP A 1 377 ? -53.064 -27.691 3.607 1.00 35.78 377 ASP A O 1
ATOM 3129 N N . SER A 1 378 ? -51.502 -26.374 4.569 1.00 34.22 378 SER A N 1
ATOM 3130 C CA . SER A 1 378 ? -50.704 -27.390 5.280 1.00 34.22 378 SER A CA 1
ATOM 3131 C C . SER A 1 378 ? -49.527 -26.723 6.007 1.00 34.22 378 SER A C 1
ATOM 3133 O O . SER A 1 378 ? -48.433 -26.588 5.459 1.00 34.22 378 SER A O 1
ATOM 3135 N N . GLY A 1 379 ? -49.727 -26.301 7.257 1.00 32.88 379 GLY A N 1
ATOM 3136 C CA . GLY A 1 379 ? -48.653 -25.720 8.069 1.00 32.88 379 GLY A CA 1
ATOM 3137 C C . GLY A 1 379 ? -47.618 -26.754 8.537 1.00 32.88 379 GLY A C 1
ATOM 3138 O O . GLY A 1 379 ? -47.967 -27.701 9.240 1.00 32.88 379 GLY A O 1
ATOM 3139 N N . ALA A 1 380 ? -46.332 -26.544 8.226 1.00 33.19 380 ALA A N 1
ATOM 3140 C CA . ALA A 1 380 ? -45.237 -27.323 8.808 1.00 33.19 380 ALA A CA 1
ATOM 3141 C C . ALA A 1 380 ? -43.905 -26.549 8.913 1.00 33.19 380 ALA A C 1
ATOM 3143 O O . ALA A 1 380 ? -43.279 -26.215 7.915 1.00 33.19 380 ALA A O 1
ATOM 3144 N N . ARG A 1 381 ? -43.444 -26.391 10.162 1.00 27.30 381 ARG A N 1
ATOM 3145 C CA . ARG A 1 381 ? -42.069 -26.684 10.617 1.00 27.30 381 ARG A CA 1
ATOM 3146 C C . ARG A 1 381 ? -40.885 -26.095 9.823 1.00 27.30 381 ARG A C 1
ATOM 3148 O O . ARG A 1 381 ? -40.405 -26.682 8.859 1.00 27.30 381 ARG A O 1
ATOM 3155 N N . TRP A 1 382 ? -40.278 -25.054 10.396 1.00 33.06 382 TRP A N 1
ATOM 3156 C CA . TRP A 1 382 ? -38.874 -24.702 10.156 1.00 33.06 382 TRP A CA 1
ATOM 3157 C C . TRP A 1 382 ? -37.943 -25.899 10.429 1.00 33.06 382 TRP A C 1
ATOM 3159 O O . TRP A 1 382 ? -37.961 -26.439 11.537 1.00 33.06 382 TRP A O 1
ATOM 3169 N N . GLN A 1 383 ? -37.108 -26.278 9.457 1.00 32.91 383 GLN A N 1
ATOM 3170 C CA . GLN A 1 383 ? -35.841 -26.990 9.679 1.00 32.91 383 GLN A CA 1
ATOM 3171 C C . GLN A 1 383 ? -34.931 -26.900 8.438 1.00 32.91 383 GLN A C 1
ATOM 3173 O O . GLN A 1 383 ? -35.406 -26.704 7.320 1.00 32.91 383 GLN A O 1
ATOM 3178 N N . ASP A 1 384 ? -33.619 -26.975 8.663 1.00 34.69 384 ASP A N 1
ATOM 3179 C CA . ASP A 1 384 ? -32.564 -26.666 7.690 1.00 34.69 384 ASP A CA 1
ATOM 3180 C C . ASP A 1 384 ? -32.403 -27.674 6.540 1.00 34.69 384 ASP A C 1
ATOM 3182 O O . ASP A 1 384 ? -32.805 -28.834 6.638 1.00 34.69 384 ASP A O 1
ATOM 3186 N N . GLY A 1 385 ? -31.658 -27.267 5.499 1.00 30.77 385 GLY A N 1
ATOM 3187 C CA . GLY A 1 385 ? -30.859 -28.234 4.735 1.00 30.77 385 GLY A CA 1
ATOM 3188 C C . GLY A 1 385 ? -30.658 -27.984 3.240 1.00 30.77 385 GLY A C 1
ATOM 3189 O O . GLY A 1 385 ? -31.156 -28.754 2.421 1.00 30.77 385 GLY A O 1
ATOM 3190 N N . ARG A 1 386 ? -29.795 -27.032 2.851 1.00 32.25 386 ARG A N 1
ATOM 3191 C CA . ARG A 1 386 ? -28.982 -27.209 1.628 1.00 32.25 386 ARG A CA 1
ATOM 3192 C C . ARG A 1 386 ? -27.579 -26.618 1.778 1.00 32.25 386 ARG A C 1
ATOM 3194 O O . ARG A 1 386 ? -27.409 -25.483 2.204 1.00 32.25 386 ARG A O 1
ATOM 3201 N N . ALA A 1 387 ? -26.578 -27.437 1.463 1.00 31.72 387 ALA A N 1
ATOM 3202 C CA . ALA A 1 387 ? -25.184 -27.222 1.835 1.00 31.72 387 ALA A CA 1
ATOM 3203 C C . ALA A 1 387 ? -24.516 -26.020 1.142 1.00 31.72 387 ALA A C 1
ATOM 3205 O O . ALA A 1 387 ? -24.463 -25.948 -0.086 1.00 31.72 387 ALA A O 1
ATOM 3206 N N . LEU A 1 388 ? -23.882 -25.157 1.939 1.00 34.44 388 LEU A N 1
ATOM 3207 C CA . LEU A 1 388 ? -22.854 -24.227 1.471 1.00 34.44 388 LEU A CA 1
ATOM 3208 C C . LEU A 1 388 ? -21.529 -24.983 1.288 1.00 34.44 388 LEU A C 1
ATOM 3210 O O . LEU A 1 388 ? -20.797 -25.209 2.251 1.00 34.44 388 LEU A O 1
ATOM 3214 N N . GLN A 1 389 ? -21.188 -25.361 0.053 1.00 36.75 389 GLN A N 1
ATOM 3215 C CA . GLN A 1 389 ? -19.851 -25.884 -0.243 1.00 36.75 389 GLN A CA 1
ATOM 3216 C C . GLN A 1 389 ? -18.823 -24.748 -0.371 1.00 36.75 389 GLN A C 1
ATOM 3218 O O . GLN A 1 389 ? -18.609 -24.193 -1.444 1.00 36.75 389 GLN A O 1
ATOM 3223 N N . GLY A 1 390 ? -18.172 -24.441 0.752 1.00 31.66 390 GLY A N 1
ATOM 3224 C CA . GLY A 1 390 ? -16.769 -24.019 0.823 1.00 31.66 390 GLY A CA 1
ATOM 3225 C C . GLY A 1 390 ? -16.302 -22.838 -0.040 1.00 31.66 390 GLY A C 1
ATOM 3226 O O . GLY A 1 390 ? -15.663 -23.028 -1.074 1.00 31.66 390 GLY A O 1
ATOM 3227 N N . ARG A 1 391 ? -16.411 -21.620 0.501 1.00 39.88 391 ARG A N 1
ATOM 3228 C CA . ARG A 1 391 ? -15.377 -20.582 0.321 1.00 39.88 391 ARG A CA 1
ATOM 3229 C C . ARG A 1 391 ? -14.879 -20.185 1.719 1.00 39.88 391 ARG A C 1
ATOM 3231 O O . ARG A 1 391 ? -15.723 -19.993 2.592 1.00 39.88 391 ARG A O 1
ATOM 3238 N N . PRO A 1 392 ? -13.560 -20.123 1.978 1.00 37.47 392 PRO A N 1
ATOM 3239 C CA . PRO A 1 392 ? -13.054 -19.860 3.321 1.00 37.47 392 PRO A CA 1
ATOM 3240 C C . PRO A 1 392 ? -13.344 -18.414 3.734 1.00 37.47 392 PRO A C 1
ATOM 3242 O O . PRO A 1 392 ? -13.010 -17.477 3.008 1.00 37.47 392 PRO A O 1
ATOM 3245 N N . ALA A 1 393 ? -13.943 -18.236 4.911 1.00 31.97 393 ALA A N 1
ATOM 3246 C CA . ALA A 1 393 ? -14.031 -16.929 5.546 1.00 31.97 393 ALA A CA 1
ATOM 3247 C C . ALA A 1 393 ? -12.643 -16.521 6.061 1.00 31.97 393 ALA A C 1
ATOM 3249 O O . ALA A 1 393 ? -11.970 -17.311 6.724 1.00 31.97 393 ALA A O 1
ATOM 3250 N N . ILE A 1 394 ? -12.227 -15.285 5.779 1.00 38.25 394 ILE A N 1
ATOM 3251 C CA . ILE A 1 394 ? -11.051 -14.691 6.420 1.00 38.25 394 ILE A CA 1
ATOM 3252 C C . ILE A 1 394 ? -11.492 -14.247 7.815 1.00 38.25 394 ILE A C 1
ATOM 3254 O O . ILE A 1 394 ? -12.085 -13.181 7.978 1.00 38.25 394 ILE A O 1
ATOM 3258 N N . ALA A 1 395 ? -11.245 -15.098 8.808 1.00 29.58 395 ALA A N 1
ATOM 3259 C CA . ALA A 1 395 ? -11.357 -14.709 10.202 1.00 29.58 395 ALA A CA 1
ATOM 3260 C C . ALA A 1 395 ? -10.211 -13.745 10.535 1.00 29.58 395 ALA A C 1
ATOM 3262 O O . ALA A 1 395 ? -9.041 -14.101 10.395 1.00 29.58 395 ALA A O 1
ATOM 3263 N N . TRP A 1 396 ? -10.559 -12.536 10.971 1.00 37.41 396 TRP A N 1
ATOM 3264 C CA . TRP A 1 396 ? -9.638 -11.677 11.707 1.00 37.41 396 TRP A CA 1
ATOM 3265 C C . TRP A 1 396 ? -9.671 -12.104 13.175 1.00 37.41 396 TRP A C 1
ATOM 3267 O O . TRP A 1 396 ? -10.755 -12.284 13.735 1.00 37.41 396 TRP A O 1
ATOM 3277 N N . GLY A 1 397 ? -8.493 -12.277 13.766 1.00 35.16 397 GLY A N 1
ATOM 3278 C CA . GLY A 1 397 ? -8.256 -12.619 15.168 1.00 35.16 397 GLY A CA 1
ATOM 3279 C C . GLY A 1 397 ? -6.888 -12.113 15.594 1.00 35.16 397 GLY A C 1
ATOM 3280 O O . GLY A 1 397 ? -6.053 -11.908 14.682 1.00 35.16 397 GLY A O 1
#

Organism: Portunus trituberculatus (NCBI:txid210409)

Foldseek 3Di:
DDDDDDDDDDDDDDDDDDDDDDDDDDDDDDDDDDDDDDDDDDDDDDDDPDPPDPDPVVVVVVVVVVVVVVVVVVVVVVVVVVVVVVVVVVVVVVVVVVVVVVVVVVVVVVVVVVVVVVVVVVVVVVVVVVVVVVVVVVVVVVVVVVVVVVVVVVVVVVVVVVVVVVVVVVVVVVVVPPDDDDDDDDDVVVVVVLVVVLVVCLVVQDAQDLVCLVVSVVSLVVVCVVSVPDPQCSLVSVQVRDDDQLVVQVVVDDPVQSRDPVSNSVSSVVSSQDQLVVLVVCLVVQDDDDPDDVVVSVVSNVVSVVSSCVNQPPPDPVQVVQVVVLVVVLVPDDPVCNVVLSVVDDSGPVVSVVVSVVVCVVPVVPPPDDDDDDDDDDDDDDDDDDDDPDDDDPDDD

Secondary structure (DSSP, 8-state):
------------------------------------PPP-----PPPP----PPPHHHHHHHHHHHHHHHHHHHHHHHHHHHHHHHHHHHHHHHHHHHHHHHHHHHHHHHHHHHHHHHHHHHHHHHHHHHHHHHHHHHHHHHHHHHHHHHHHHHHHHHHHHHHHHHHHHHHHHHTT--S-------HHHHHHHHHHHHHHHGGGSPPP-TT-HHHHHHHHHHHHHHTT--GGGHHHHHHTT--THHHHHHTTS-TTGGG-HHHHHHHHHHHHSPPHHHHHHHHHT----TT--HHHHHHHHHHHHHHHHHHTT--SHHHHHHHHHHHHHHHHS-TTHHHHHHHH--SSHHHHHHHHHHHHHHHHTTS--S---------------------------

pLDDT: mean 75.8, std 22.76, range [27.3, 97.12]

Sequence (397 aa):
MNGQSESQGWSQPESLASVGSGSVDFACYGVRTDSPLPQGTRRSPAPSVGDFTPTDGMLEELQFRLEIKKLEMEERRLETKKEERLESRRIKAEMEGQKEIELRKFELKKEAEKEERLESRKIKAEMEAQKEIELRKFELEKEAELRRERVEAMRLEHEKEEADKKRRFELEKTRIEVNSPHRVRGQGIVEKAVESQMVRSLKLIPEFDESKVTEWFRRFEKKAYEFDWPQERWVGLVANMLKGKALEVYDRMLVEDLNEYEEFKADIRRAYELRPEAYCLQFRSGKKRSGDSYLECARYLKESFEKWVASEQATTYHELKELMVMEQFVNVAERELVPLLREKRFKSLKEAATWADDHVLAHKGVSQQGSVGEHRDSGARWQDGRALQGRPAIAWG

InterPro domains:
  IPR003309 SCAN domain [PF02023] (276-362)
  IPR003309 SCAN domain [PS50804] (282-358)
  IPR038269 SCAN domain superfamily [G3DSA:1.10.4020.10] (271-365)

Radius of gyration: 52.64 Å; chains: 1; bounding box: 127×83×153 Å